Protein AF-A0A535T500-F1 (afdb_monomer_lite)

Sequence (503 aa):
MKFAGVEVARIGMGTNRLTDKRENVAFIKAAVAAGVQVIDTAHLYTGGQSEETIGAALSPMPDNVIVATKGGFNGASAAVIRSEIDESLRRLHGKSIALYYLHRVDAEVPLETSLATIKEYMDRGVIRNVGISQVTAEQIERARKVVPIAAVQQQYSLSERKHDAEVDYCTREGIPFVPEPGRVEDRAERGRHVGARPRPMTGLLLPSREVLLWAGSDFASLVQTATEAERLGFDSVWVGDSLLARPRGEPVALLAAIAGATRRVQLGTAVLLPLLRNPVSLAHQLATVDRIANGRVIVGIGPGAELPGTHAELKAVGVPSDRRVGGMLAAIERCRRLWRNEEPGIELQPRPFSPGGPPIWVGGTGPRMLRLTGERFEGWLPLSPTPSDYASGLQAVRAAAEKAGRDPGSIATGVYLTIAVADGASDAAAELNAYMLAYYGVPAEVMAKGMALHAGTLESAAEWFAAYRAAGAREIVVRLARPNLSDYNDTARRLLEASRAGV

pLDDT: mean 92.55, std 10.92, range [31.09, 98.69]

Structure (mmCIF, N/CA/C/O backbone):
data_AF-A0A535T500-F1
#
_entry.id   AF-A0A535T500-F1
#
loop_
_atom_site.group_PDB
_atom_site.id
_atom_site.type_symbol
_atom_site.label_atom_id
_atom_site.label_alt_id
_atom_site.label_comp_id
_atom_site.label_asym_id
_atom_site.label_entity_id
_atom_site.label_seq_id
_atom_site.pdbx_PDB_ins_code
_atom_site.Cartn_x
_atom_site.Cartn_y
_atom_site.Cartn_z
_atom_site.occupancy
_atom_site.B_iso_or_equiv
_atom_site.auth_seq_id
_atom_site.auth_comp_id
_atom_site.auth_asym_id
_atom_site.auth_atom_id
_atom_site.pdbx_PDB_model_num
ATOM 1 N N . MET A 1 1 ? -27.298 -31.592 10.242 1.00 81.12 1 MET A N 1
ATOM 2 C CA . MET A 1 1 ? -27.602 -30.639 11.341 1.00 81.12 1 MET A CA 1
ATOM 3 C C . MET A 1 1 ? -29.054 -30.218 11.220 1.00 81.12 1 MET A C 1
ATOM 5 O O . MET A 1 1 ? -29.542 -30.203 10.099 1.00 81.12 1 MET A O 1
ATOM 9 N N . LYS A 1 2 ? -29.741 -29.877 12.314 1.00 83.31 2 LYS A N 1
ATOM 10 C CA . LYS A 1 2 ? -31.112 -29.358 12.227 1.00 83.31 2 LYS A CA 1
ATOM 11 C C . LYS A 1 2 ? -31.076 -27.863 11.892 1.00 83.31 2 LYS A C 1
ATOM 13 O O . LYS A 1 2 ? -30.450 -27.096 12.616 1.00 83.31 2 LYS A O 1
ATOM 18 N N . PHE A 1 3 ? -31.716 -27.460 10.802 1.00 87.81 3 PHE A N 1
ATOM 19 C CA . PHE A 1 3 ? -31.810 -26.077 10.334 1.00 87.81 3 PHE A CA 1
ATOM 20 C C . PHE A 1 3 ? -33.262 -25.798 9.958 1.00 87.81 3 PHE A C 1
ATOM 22 O O . PHE A 1 3 ? -33.834 -26.542 9.165 1.00 87.81 3 PHE A O 1
ATOM 29 N N . ALA A 1 4 ? -33.886 -24.789 10.577 1.00 83.94 4 ALA A N 1
ATOM 30 C CA . ALA A 1 4 ? -35.304 -24.469 10.360 1.00 83.94 4 ALA A CA 1
ATOM 31 C C . ALA A 1 4 ? -36.247 -25.695 10.485 1.00 83.94 4 ALA A C 1
ATOM 33 O O . ALA A 1 4 ? -37.215 -25.850 9.742 1.00 83.94 4 ALA A O 1
ATOM 34 N N . GLY A 1 5 ? -35.933 -26.606 11.415 1.00 76.75 5 GLY A N 1
ATOM 35 C CA . GLY A 1 5 ? -36.726 -27.809 11.681 1.00 76.75 5 GLY A CA 1
ATOM 36 C C . GLY A 1 5 ? -36.355 -29.055 10.867 1.00 76.75 5 GLY A C 1
ATOM 37 O O . GLY A 1 5 ? -36.775 -30.140 11.260 1.00 76.75 5 GLY A O 1
ATOM 38 N N . VAL A 1 6 ? -35.534 -28.933 9.818 1.00 82.44 6 VAL A N 1
ATOM 39 C CA . VAL A 1 6 ? -35.183 -30.029 8.892 1.00 82.44 6 VAL A CA 1
ATOM 40 C C . VAL A 1 6 ? -33.726 -30.449 9.073 1.00 82.44 6 VAL A C 1
ATOM 42 O O . VAL A 1 6 ? -32.862 -29.618 9.358 1.00 82.44 6 VAL A O 1
ATOM 45 N N . GLU A 1 7 ? -33.428 -31.737 8.910 1.00 86.69 7 GLU A N 1
ATOM 46 C CA . GLU A 1 7 ? -32.043 -32.202 8.841 1.00 86.69 7 GLU A CA 1
ATOM 47 C C . GLU A 1 7 ? -31.424 -31.901 7.476 1.00 86.69 7 GLU A C 1
ATOM 49 O O . GLU A 1 7 ? -31.877 -32.388 6.442 1.00 86.69 7 GLU A O 1
ATOM 54 N N . VAL A 1 8 ? -30.357 -31.105 7.490 1.00 88.38 8 VAL A N 1
ATOM 55 C CA . VAL A 1 8 ? -29.635 -30.683 6.288 1.00 88.38 8 VAL A CA 1
ATOM 56 C C . VAL A 1 8 ? -28.126 -30.875 6.421 1.00 88.38 8 VAL A C 1
ATOM 58 O O . VAL A 1 8 ? -27.567 -30.919 7.530 1.00 88.38 8 VAL A O 1
ATOM 61 N N . ALA A 1 9 ? -27.450 -30.943 5.276 1.00 86.75 9 ALA A N 1
ATOM 62 C CA . ALA A 1 9 ? -26.007 -30.785 5.173 1.00 86.75 9 ALA A CA 1
ATOM 63 C C . ALA A 1 9 ? -25.546 -29.413 5.707 1.00 86.75 9 ALA A C 1
ATOM 65 O O . ALA A 1 9 ? -26.275 -28.425 5.680 1.00 86.75 9 ALA A O 1
ATOM 66 N N . ARG A 1 10 ? -24.299 -29.343 6.188 1.00 85.31 10 ARG A N 1
ATOM 67 C CA . ARG A 1 10 ? -23.698 -28.111 6.743 1.00 85.31 10 ARG A CA 1
ATOM 68 C C . ARG A 1 10 ? -23.307 -27.069 5.685 1.00 85.31 10 ARG A C 1
ATOM 70 O O . ARG A 1 10 ? -22.825 -26.002 6.045 1.00 85.31 10 ARG A O 1
ATOM 77 N N . ILE A 1 11 ? -23.472 -27.388 4.404 1.00 86.62 11 ILE A N 1
ATOM 78 C CA . ILE A 1 11 ? -23.126 -26.522 3.277 1.00 86.62 11 ILE A CA 1
ATOM 79 C C . ILE A 1 11 ? -24.405 -26.253 2.485 1.00 86.62 11 ILE A C 1
ATOM 81 O O . ILE A 1 11 ? -25.096 -27.188 2.082 1.00 86.62 11 ILE A O 1
ATOM 85 N N . GLY A 1 12 ? -24.700 -24.971 2.281 1.00 90.88 12 GLY A N 1
ATOM 86 C CA . GLY A 1 12 ? -25.778 -24.491 1.420 1.00 90.88 12 GLY A CA 1
ATOM 87 C C . GLY A 1 12 ? -25.239 -23.720 0.218 1.00 90.88 12 GLY A C 1
ATOM 88 O O . GLY A 1 12 ? -24.032 -23.521 0.074 1.00 90.88 12 GLY A O 1
ATOM 89 N N . MET A 1 13 ? -26.149 -23.268 -0.638 1.00 93.62 13 MET A N 1
ATOM 90 C CA . MET A 1 13 ? -25.841 -22.533 -1.861 1.00 93.62 13 MET A CA 1
ATOM 91 C C . MET A 1 13 ? -26.444 -21.128 -1.813 1.00 93.62 13 MET A C 1
ATOM 93 O O . MET A 1 13 ? -27.661 -20.979 -1.756 1.00 93.62 13 MET A O 1
ATOM 97 N N . GLY A 1 14 ? -25.597 -20.100 -1.878 1.00 92.94 14 GLY A N 1
ATOM 98 C CA . GLY A 1 14 ? -26.029 -18.712 -2.061 1.00 92.94 14 GLY A CA 1
ATOM 99 C C . GLY A 1 14 ? -26.301 -18.388 -3.532 1.00 92.94 14 GLY A C 1
ATOM 100 O O . GLY A 1 14 ? -25.612 -18.884 -4.421 1.00 92.94 14 GLY A O 1
ATOM 101 N N . THR A 1 15 ? -27.296 -17.540 -3.796 1.00 94.75 15 THR A N 1
ATOM 102 C CA . THR A 1 15 ? -27.812 -17.285 -5.159 1.00 94.75 15 THR A CA 1
ATOM 103 C C . THR A 1 15 ? -27.881 -15.796 -5.525 1.00 94.75 15 THR A C 1
ATOM 105 O O . THR A 1 15 ? -28.651 -15.381 -6.391 1.00 94.75 15 THR A O 1
ATOM 108 N N . ASN A 1 16 ? -27.039 -14.965 -4.906 1.00 89.06 16 ASN A N 1
ATOM 109 C CA . ASN A 1 16 ? -27.021 -13.505 -5.083 1.00 89.06 16 ASN A CA 1
ATOM 110 C C . ASN A 1 16 ? -26.679 -13.005 -6.499 1.00 89.06 16 ASN A C 1
ATOM 112 O O . ASN A 1 16 ? -26.895 -11.830 -6.791 1.00 89.06 16 ASN A O 1
ATOM 116 N N . ARG A 1 17 ? -26.147 -13.871 -7.370 1.00 90.06 17 ARG A N 1
ATOM 117 C CA . ARG A 1 17 ? -25.850 -13.584 -8.787 1.00 90.06 17 ARG A CA 1
ATOM 118 C C . ARG A 1 17 ? -26.682 -14.417 -9.770 1.00 90.06 17 ARG A C 1
ATOM 120 O O . ARG A 1 17 ? -26.423 -14.373 -10.968 1.00 90.06 17 ARG A O 1
ATOM 127 N N . LEU A 1 18 ? -27.641 -15.197 -9.276 1.00 92.56 18 LEU A N 1
ATOM 128 C CA . LEU A 1 18 ? -28.476 -16.059 -10.106 1.00 92.56 18 LEU A CA 1
ATOM 129 C C . LEU A 1 18 ? -29.451 -15.205 -10.930 1.00 92.56 18 LEU A C 1
ATOM 131 O O . LEU A 1 18 ? -30.162 -14.380 -10.370 1.00 92.56 18 LEU A O 1
ATOM 135 N N . THR A 1 19 ? -29.478 -15.388 -12.246 1.00 93.69 19 THR A N 1
ATOM 136 C CA . THR A 1 19 ? -30.385 -14.688 -13.182 1.00 93.69 19 THR A CA 1
ATOM 137 C C . THR A 1 19 ? -31.365 -15.668 -13.832 1.00 93.69 19 THR A C 1
ATOM 139 O O . THR A 1 19 ? -31.135 -16.874 -13.785 1.00 93.69 19 THR A O 1
ATOM 142 N N . ASP A 1 20 ? -32.368 -15.167 -14.548 1.00 89.56 20 ASP A N 1
ATOM 143 C CA . ASP A 1 20 ? -33.460 -15.920 -15.204 1.00 89.56 20 ASP A CA 1
ATOM 144 C C . ASP A 1 20 ? -33.067 -16.797 -16.419 1.00 89.56 20 ASP A C 1
ATOM 146 O O . ASP A 1 20 ? -33.913 -17.338 -17.139 1.00 89.56 20 ASP A O 1
ATOM 150 N N . LYS A 1 21 ? -31.767 -16.978 -16.670 1.00 91.38 21 LYS A N 1
ATOM 151 C CA . LYS A 1 21 ? -31.269 -17.755 -17.812 1.00 91.38 21 LYS A CA 1
ATOM 152 C C . LYS A 1 21 ? -31.627 -19.235 -17.663 1.00 91.38 21 LYS A C 1
ATOM 154 O O . LYS A 1 21 ? -31.495 -19.820 -16.591 1.00 91.38 21 LYS A O 1
ATOM 159 N N . ARG A 1 22 ? -31.954 -19.897 -18.781 1.00 92.81 22 ARG A N 1
ATOM 160 C CA . ARG A 1 22 ? -32.258 -21.346 -18.818 1.00 92.81 22 ARG A CA 1
ATOM 161 C C . ARG A 1 22 ? -31.156 -22.216 -18.199 1.00 92.81 22 ARG A C 1
ATOM 163 O O . ARG A 1 22 ? -31.455 -23.205 -17.537 1.00 92.81 22 ARG A O 1
ATOM 170 N N . GLU A 1 23 ? -29.897 -21.835 -18.391 1.00 94.25 23 GLU A N 1
ATOM 171 C CA . GLU A 1 23 ? -28.735 -22.518 -17.806 1.00 94.25 23 GLU A CA 1
ATOM 172 C C . GLU A 1 23 ? -28.750 -22.475 -16.273 1.00 94.25 23 GLU A C 1
ATOM 174 O O . GLU A 1 23 ? -28.422 -23.468 -15.630 1.00 94.25 23 GLU A O 1
ATOM 179 N N . ASN A 1 24 ? -29.214 -21.373 -15.679 1.00 96.56 24 ASN A N 1
ATOM 180 C CA . ASN A 1 24 ? -29.320 -21.235 -14.229 1.00 96.56 24 ASN A CA 1
ATOM 181 C C . ASN A 1 24 ? -30.452 -22.099 -13.662 1.00 96.56 24 ASN A C 1
ATOM 183 O O . ASN A 1 24 ? -30.286 -22.712 -12.611 1.00 96.56 24 ASN A O 1
ATOM 187 N N . VAL A 1 25 ? -31.570 -22.231 -14.383 1.00 96.75 25 VAL A N 1
ATOM 188 C CA . VAL A 1 25 ? -32.637 -23.182 -14.022 1.00 96.75 25 VAL A CA 1
ATOM 189 C C . VAL A 1 25 ? -32.093 -24.616 -14.009 1.00 96.75 25 VAL A C 1
ATOM 191 O O . VAL A 1 25 ? -32.325 -25.364 -13.058 1.00 96.75 25 VAL A O 1
ATOM 194 N N . ALA A 1 26 ? -31.342 -25.005 -15.046 1.00 95.38 26 ALA A N 1
ATOM 195 C CA . ALA A 1 26 ? -30.713 -26.324 -15.118 1.00 95.38 26 ALA A CA 1
ATOM 196 C C . ALA A 1 26 ? -29.678 -26.532 -13.999 1.00 95.38 26 ALA A C 1
ATOM 198 O O . ALA A 1 26 ? -29.643 -27.599 -13.387 1.00 95.38 26 ALA A O 1
ATOM 199 N N . PHE A 1 27 ? -28.892 -25.500 -13.686 1.00 97.00 27 PHE A N 1
ATOM 200 C CA . PHE A 1 27 ? -27.925 -25.508 -12.593 1.00 97.00 27 PHE A CA 1
ATOM 201 C C . PHE A 1 27 ? -28.587 -25.751 -11.232 1.00 97.00 27 PHE A C 1
ATOM 203 O O . PHE A 1 27 ? -28.132 -26.621 -10.493 1.00 97.00 27 PHE A O 1
ATOM 210 N N . ILE A 1 28 ? -29.691 -25.063 -10.915 1.00 97.69 28 ILE A N 1
ATOM 211 C CA . ILE A 1 28 ? -30.424 -25.277 -9.656 1.00 97.69 28 ILE A CA 1
ATOM 212 C C . ILE A 1 28 ? -30.935 -26.720 -9.552 1.00 97.69 28 ILE A C 1
ATOM 214 O O . ILE A 1 28 ? -30.760 -27.359 -8.513 1.00 97.69 28 ILE A O 1
ATOM 218 N N . LYS A 1 29 ? -31.501 -27.271 -10.635 1.00 96.38 29 LYS A N 1
ATOM 219 C CA . LYS A 1 29 ? -31.939 -28.678 -10.670 1.00 96.38 29 LYS A CA 1
ATOM 220 C C . LYS A 1 29 ? -30.777 -29.640 -10.427 1.00 96.38 29 LYS A C 1
ATOM 222 O O . LYS A 1 29 ? -30.911 -30.572 -9.638 1.00 96.38 29 LYS A O 1
ATOM 227 N N . ALA A 1 30 ? -29.637 -29.401 -11.074 1.00 96.75 30 ALA A N 1
ATOM 228 C CA . ALA A 1 30 ? -28.440 -30.219 -10.912 1.00 96.75 30 ALA A CA 1
ATOM 229 C C . ALA A 1 30 ? -27.867 -30.135 -9.488 1.00 96.75 30 ALA A C 1
ATOM 231 O O . ALA A 1 30 ? -27.486 -31.158 -8.929 1.00 96.75 30 ALA A O 1
ATOM 232 N N . ALA A 1 31 ? -27.853 -28.946 -8.879 1.00 95.62 31 ALA A N 1
ATOM 233 C CA . ALA A 1 31 ? -27.378 -28.746 -7.513 1.00 95.62 31 ALA A CA 1
ATOM 234 C C . ALA A 1 31 ? -28.221 -29.533 -6.498 1.00 95.62 31 ALA A C 1
ATOM 236 O O . ALA A 1 31 ? -27.673 -30.248 -5.660 1.00 95.62 31 ALA A O 1
ATOM 237 N N . VAL A 1 32 ? -29.551 -29.460 -6.605 1.00 94.94 32 VAL A N 1
ATOM 238 C CA . VAL A 1 32 ? -30.457 -30.238 -5.745 1.00 94.94 32 VAL A CA 1
ATOM 239 C C . VAL A 1 32 ? -30.293 -31.740 -5.990 1.00 94.94 32 VAL A C 1
ATOM 241 O O . VAL A 1 32 ? -30.187 -32.501 -5.030 1.00 94.94 32 VAL A O 1
ATOM 244 N N . ALA A 1 33 ? -30.189 -32.176 -7.250 1.00 94.25 33 ALA A N 1
ATOM 245 C CA . ALA A 1 33 ? -29.931 -33.580 -7.585 1.00 94.25 33 ALA A CA 1
ATOM 246 C C . ALA A 1 33 ? -28.585 -34.090 -7.032 1.00 94.25 33 ALA A C 1
ATOM 248 O O . ALA A 1 33 ? -28.470 -35.260 -6.677 1.00 94.25 33 ALA A O 1
ATOM 249 N N . ALA A 1 34 ? -27.587 -33.211 -6.909 1.00 94.38 34 ALA A N 1
ATOM 250 C CA . ALA A 1 34 ? -26.294 -33.497 -6.291 1.00 94.38 34 ALA A CA 1
ATOM 251 C C . ALA A 1 34 ? -26.318 -33.458 -4.748 1.00 94.38 34 ALA A C 1
ATOM 253 O O . ALA A 1 34 ? -25.286 -33.686 -4.117 1.00 94.38 34 ALA A O 1
ATOM 254 N N . GLY A 1 35 ? -27.472 -33.182 -4.130 1.00 92.38 35 GLY A N 1
ATOM 255 C CA . GLY A 1 35 ? -27.657 -33.214 -2.679 1.00 92.38 35 GLY A CA 1
ATOM 256 C C . GLY A 1 35 ? -27.594 -31.856 -1.977 1.00 92.38 35 GLY A C 1
ATOM 257 O O . GLY A 1 35 ? -27.496 -31.821 -0.752 1.00 92.38 35 GLY A O 1
ATOM 258 N N . VAL A 1 36 ? -27.661 -30.730 -2.698 1.00 94.56 36 VAL A N 1
ATOM 259 C CA . VAL A 1 36 ? -27.819 -29.410 -2.062 1.00 94.56 36 VAL A CA 1
ATOM 260 C C . VAL A 1 36 ? -29.222 -29.292 -1.466 1.00 94.56 36 VAL A C 1
ATOM 262 O O . VAL A 1 36 ? -30.217 -29.316 -2.185 1.00 94.56 36 VAL A O 1
ATOM 265 N N . GLN A 1 37 ? -29.292 -29.127 -0.144 1.00 94.38 37 GLN A N 1
ATOM 266 C CA . GLN A 1 37 ? -30.554 -29.067 0.606 1.00 94.38 37 GLN A CA 1
ATOM 267 C C . GLN A 1 37 ? -30.926 -27.661 1.087 1.00 94.38 37 GLN A C 1
ATOM 269 O O . GLN A 1 37 ? -32.060 -27.448 1.498 1.00 94.38 37 GLN A O 1
ATOM 274 N N . VAL A 1 38 ? -29.997 -26.701 1.076 1.00 95.38 38 VAL A N 1
ATOM 275 C CA . VAL A 1 38 ? -30.258 -25.321 1.517 1.00 95.38 38 VAL A CA 1
ATOM 276 C C . VAL A 1 38 ? -29.880 -24.361 0.401 1.00 95.38 38 VAL A C 1
ATOM 278 O O . VAL A 1 38 ? -28.727 -24.337 -0.030 1.00 95.38 38 VAL A O 1
ATOM 281 N N . ILE A 1 39 ? -30.848 -23.565 -0.043 1.00 96.06 39 ILE A N 1
ATOM 282 C CA . ILE A 1 39 ? -30.677 -22.518 -1.048 1.00 96.06 39 ILE A CA 1
ATOM 283 C C . ILE A 1 39 ? -31.001 -21.182 -0.390 1.00 96.06 39 ILE A C 1
ATOM 285 O O . ILE A 1 39 ? -32.113 -20.965 0.083 1.00 96.06 39 ILE A O 1
ATOM 289 N N . ASP A 1 40 ? -30.018 -20.297 -0.357 1.00 96.00 40 ASP A N 1
ATOM 290 C CA . ASP A 1 40 ? -30.113 -18.967 0.226 1.00 96.00 40 ASP A CA 1
ATOM 291 C C . ASP A 1 40 ? -30.274 -17.923 -0.890 1.00 96.00 40 ASP A C 1
ATOM 293 O O . ASP A 1 40 ? -29.462 -17.838 -1.821 1.00 96.00 40 ASP A O 1
ATOM 297 N N . THR A 1 41 ? -31.360 -17.156 -0.821 1.00 97.06 41 THR A N 1
ATOM 298 C CA . THR A 1 41 ? -31.726 -16.107 -1.779 1.00 97.06 41 THR A CA 1
ATOM 299 C C . THR A 1 41 ? -32.285 -14.874 -1.056 1.00 97.06 41 THR A C 1
ATOM 301 O O . THR A 1 41 ? -32.289 -14.804 0.175 1.00 97.06 41 THR A O 1
ATOM 304 N N . ALA A 1 42 ? -32.717 -13.869 -1.810 1.00 97.25 42 ALA A N 1
ATOM 305 C CA . ALA A 1 42 ? -33.403 -12.695 -1.294 1.00 97.25 42 ALA A CA 1
ATOM 306 C C . ALA A 1 42 ? -34.354 -12.131 -2.345 1.00 97.25 42 ALA A C 1
ATOM 308 O O . ALA A 1 42 ? -34.043 -12.172 -3.537 1.00 97.25 42 ALA A O 1
ATOM 309 N N . HIS A 1 43 ? -35.405 -11.463 -1.879 1.00 96.06 43 HIS A N 1
ATOM 310 C CA . HIS A 1 43 ? -36.349 -10.712 -2.699 1.00 96.06 43 HIS A CA 1
ATOM 311 C C . HIS A 1 43 ? -35.662 -9.806 -3.738 1.00 96.06 43 HIS A C 1
ATOM 313 O O . HIS A 1 43 ? -36.069 -9.729 -4.894 1.00 96.06 43 HIS A O 1
ATOM 319 N N . LEU A 1 44 ? -34.588 -9.121 -3.328 1.00 94.44 44 LEU A N 1
ATOM 320 C CA . LEU A 1 44 ? -33.891 -8.131 -4.156 1.00 94.44 44 LEU A CA 1
ATOM 321 C C . LEU A 1 44 ? -32.805 -8.715 -5.067 1.00 94.44 44 LEU A C 1
ATOM 323 O O . LEU A 1 44 ? -32.276 -7.995 -5.919 1.00 94.44 44 LEU A O 1
ATOM 327 N N . TYR A 1 45 ? -32.387 -9.967 -4.853 1.00 94.81 45 TYR A N 1
ATOM 328 C CA . TYR A 1 45 ? -31.253 -10.525 -5.588 1.00 94.81 45 TYR A CA 1
ATOM 329 C C . TYR A 1 45 ? -31.563 -10.532 -7.078 1.00 94.81 45 TYR A C 1
ATOM 331 O O . TYR A 1 45 ? -32.619 -11.007 -7.489 1.00 94.81 45 TYR A O 1
ATOM 339 N N . THR A 1 46 ? -30.651 -9.922 -7.847 1.00 92.62 46 THR A N 1
ATOM 340 C CA . THR A 1 46 ? -30.775 -9.722 -9.301 1.00 92.62 46 THR A CA 1
ATOM 341 C C . THR A 1 46 ? -32.127 -9.130 -9.729 1.00 92.62 46 THR A C 1
ATOM 343 O O . THR A 1 46 ? -32.632 -9.433 -10.805 1.00 92.62 46 THR A O 1
ATOM 346 N N . GLY A 1 47 ? -32.717 -8.267 -8.891 1.00 91.62 47 GLY A N 1
ATOM 347 C CA . GLY A 1 47 ? -34.022 -7.653 -9.156 1.00 91.62 47 GLY A CA 1
ATOM 348 C C . GLY A 1 47 ? -35.201 -8.629 -9.059 1.00 91.62 47 GLY A C 1
ATOM 349 O O . GLY A 1 47 ? -36.216 -8.402 -9.705 1.00 91.62 47 GLY A O 1
ATOM 350 N N . GLY A 1 48 ? -35.059 -9.721 -8.302 1.00 94.75 48 GLY A N 1
ATOM 351 C CA . GLY A 1 48 ? -36.072 -10.768 -8.132 1.00 94.75 48 GLY A CA 1
ATOM 352 C C . GLY A 1 48 ? -35.843 -12.010 -8.997 1.00 94.75 48 GLY A C 1
ATOM 353 O O . GLY A 1 48 ? -36.392 -13.071 -8.699 1.00 94.75 48 GLY A O 1
ATOM 354 N N . GLN A 1 49 ? -34.973 -11.932 -10.010 1.00 97.19 49 GLN A N 1
ATOM 355 C CA . GLN A 1 49 ? -34.731 -13.046 -10.937 1.00 97.19 49 GLN A CA 1
ATOM 356 C C . GLN A 1 49 ? -34.196 -14.304 -10.246 1.00 97.19 49 GLN A C 1
ATOM 358 O O . GLN A 1 49 ? -34.432 -15.419 -10.713 1.00 97.19 49 GLN A O 1
ATOM 363 N N . SER A 1 50 ? -33.465 -14.153 -9.138 1.00 97.75 50 SER A N 1
ATOM 364 C CA . SER A 1 50 ? -32.971 -15.296 -8.369 1.00 97.75 50 SER A CA 1
ATOM 365 C C . SER A 1 50 ? -34.126 -16.164 -7.849 1.00 97.75 50 SER A C 1
ATOM 367 O O . SER A 1 50 ? -34.137 -17.376 -8.068 1.00 97.75 50 SER A O 1
ATOM 369 N N . GLU A 1 51 ? -35.148 -15.547 -7.250 1.00 97.94 51 GLU A N 1
ATOM 370 C CA . GLU A 1 51 ? -36.344 -16.250 -6.772 1.00 97.94 51 GLU A CA 1
ATOM 371 C C . GLU A 1 51 ? -37.154 -16.850 -7.924 1.00 97.94 51 GLU A C 1
ATOM 373 O O . GLU A 1 51 ? -37.579 -17.998 -7.828 1.00 97.94 51 GLU A O 1
ATOM 378 N N . GLU A 1 52 ? -37.310 -16.122 -9.034 1.00 97.50 52 GLU A N 1
ATOM 379 C CA . GLU A 1 52 ? -38.016 -16.612 -10.230 1.00 97.50 52 GLU A CA 1
ATOM 380 C C . GLU A 1 52 ? -37.340 -17.858 -10.811 1.00 97.50 52 GLU A C 1
ATOM 382 O O . GLU A 1 52 ? -37.995 -18.844 -11.150 1.00 97.50 52 GLU A O 1
ATOM 387 N N . THR A 1 53 ? -36.008 -17.851 -10.866 1.00 97.81 53 THR A N 1
ATOM 388 C CA . THR A 1 53 ? -35.212 -18.979 -11.361 1.00 97.81 53 THR A CA 1
ATOM 389 C C . THR A 1 53 ? -35.360 -20.198 -10.461 1.00 97.81 53 THR A C 1
ATOM 391 O O . THR A 1 53 ? -35.533 -21.315 -10.953 1.00 97.81 53 THR A O 1
ATOM 394 N N . ILE A 1 54 ? -35.315 -19.999 -9.140 1.00 97.75 54 ILE A N 1
ATOM 395 C CA . ILE A 1 54 ? -35.495 -21.071 -8.156 1.00 97.75 54 ILE A CA 1
ATOM 396 C C . ILE A 1 54 ? -36.920 -21.633 -8.240 1.00 97.75 54 ILE A C 1
ATOM 398 O O . ILE A 1 54 ? -37.088 -22.852 -8.297 1.00 97.75 54 ILE A O 1
ATOM 402 N N . GLY A 1 55 ? -37.938 -20.771 -8.317 1.00 96.81 55 GLY A N 1
ATOM 403 C CA . GLY A 1 55 ? -39.338 -21.172 -8.465 1.00 96.81 55 GLY A CA 1
ATOM 404 C C . GLY A 1 55 ? -39.606 -21.932 -9.764 1.00 96.81 55 GLY A C 1
ATOM 405 O O . GLY A 1 55 ? -40.305 -22.945 -9.762 1.00 96.81 55 GLY A O 1
ATOM 406 N N . ALA A 1 56 ? -39.009 -21.509 -10.879 1.00 96.38 56 ALA A N 1
ATOM 407 C CA . ALA A 1 56 ? -39.091 -22.223 -12.153 1.00 96.38 56 ALA A CA 1
ATOM 408 C C . ALA A 1 56 ? -38.347 -23.571 -12.128 1.00 96.38 56 ALA A C 1
ATOM 410 O O . ALA A 1 56 ? -38.759 -24.530 -12.786 1.00 96.38 56 ALA A O 1
ATOM 411 N N . ALA A 1 57 ? -37.243 -23.661 -11.383 1.00 96.75 57 ALA A N 1
ATOM 412 C CA . ALA A 1 57 ? -36.445 -24.876 -11.287 1.00 96.75 57 ALA A CA 1
ATOM 413 C C . ALA A 1 57 ? -37.081 -25.937 -10.387 1.00 96.75 57 ALA A C 1
ATOM 415 O O . ALA A 1 57 ? -36.995 -27.124 -10.709 1.00 96.75 57 ALA A O 1
ATOM 416 N N . LEU A 1 58 ? -37.684 -25.515 -9.276 1.00 95.31 58 LEU A N 1
ATOM 417 C CA . LEU A 1 58 ? -38.030 -26.398 -8.169 1.00 95.31 58 LEU A CA 1
ATOM 418 C C . LEU A 1 58 ? -39.520 -26.441 -7.847 1.00 95.31 58 LEU A C 1
ATOM 420 O O . LEU A 1 58 ? -39.850 -27.021 -6.833 1.00 95.31 58 LEU A O 1
ATOM 424 N N . SER A 1 59 ? -40.432 -25.857 -8.628 1.00 92.25 59 SER A N 1
ATOM 425 C CA . SER A 1 59 ? -41.871 -26.004 -8.350 1.00 92.25 59 SER A CA 1
ATOM 426 C C . SER A 1 59 ? -42.432 -27.329 -8.908 1.00 92.25 59 SER A C 1
ATOM 428 O O . SER A 1 59 ? -42.246 -27.595 -10.099 1.00 92.25 59 SER A O 1
ATOM 430 N N . PRO A 1 60 ? -43.141 -28.153 -8.103 1.00 90.75 60 PRO A N 1
ATOM 431 C CA . PRO A 1 60 ? -43.384 -28.003 -6.662 1.00 90.75 60 PRO A CA 1
ATOM 432 C C . PRO A 1 60 ? -42.136 -28.295 -5.811 1.00 90.75 60 PRO A C 1
ATOM 434 O O . PRO A 1 60 ? -41.386 -29.223 -6.113 1.00 90.75 60 PRO A O 1
ATOM 437 N N . MET A 1 61 ? -41.946 -27.512 -4.736 1.00 88.75 61 MET A N 1
ATOM 438 C CA . MET A 1 61 ? -40.725 -27.542 -3.913 1.00 88.75 61 MET A CA 1
ATOM 439 C C . MET A 1 61 ? -40.504 -28.921 -3.272 1.00 88.75 61 MET A C 1
ATOM 441 O O . MET A 1 61 ? -41.420 -29.404 -2.603 1.00 88.75 61 MET A O 1
ATOM 445 N N . PRO A 1 62 ? -39.316 -29.539 -3.419 1.00 89.44 62 PRO A N 1
ATOM 446 C CA . PRO A 1 62 ? -39.007 -30.798 -2.749 1.00 89.44 62 PRO A CA 1
ATOM 447 C C . PRO A 1 62 ? -39.011 -30.655 -1.221 1.00 89.44 62 PRO A C 1
ATOM 449 O O . PRO A 1 62 ? -38.464 -29.693 -0.684 1.00 89.44 62 PRO A O 1
ATOM 452 N N . ASP A 1 63 ? -39.551 -31.648 -0.510 1.00 85.94 63 ASP A N 1
ATOM 453 C CA . ASP A 1 63 ? -39.667 -31.620 0.959 1.00 85.94 63 ASP A CA 1
ATOM 454 C C . ASP A 1 63 ? -38.312 -31.592 1.687 1.00 85.94 63 ASP A C 1
ATOM 456 O O . ASP A 1 63 ? -38.211 -31.122 2.820 1.00 85.94 63 ASP A O 1
ATOM 460 N N . ASN A 1 64 ? -37.257 -32.088 1.038 1.00 85.62 64 ASN A N 1
ATOM 461 C CA . ASN A 1 64 ? -35.899 -32.141 1.576 1.00 85.62 64 ASN A CA 1
ATOM 462 C C . ASN A 1 64 ? -35.042 -30.911 1.219 1.00 85.62 64 ASN A C 1
ATOM 464 O O . ASN A 1 64 ? -33.838 -30.929 1.488 1.00 85.62 64 ASN A O 1
ATOM 468 N N . VAL A 1 65 ? -35.636 -29.874 0.613 1.00 91.44 65 VAL A N 1
ATOM 469 C CA . VAL A 1 65 ? -34.959 -28.628 0.236 1.00 91.44 65 VAL A CA 1
ATOM 470 C C . VAL A 1 65 ? -35.573 -27.444 0.981 1.00 91.44 65 VAL A C 1
ATOM 472 O O . VAL A 1 65 ? -36.771 -27.180 0.916 1.00 91.44 65 VAL A O 1
ATOM 475 N N . ILE A 1 66 ? -34.723 -26.679 1.659 1.00 94.06 66 ILE A N 1
ATOM 476 C CA . ILE A 1 66 ? -35.062 -25.390 2.253 1.00 94.06 66 ILE A CA 1
ATOM 477 C C . ILE A 1 66 ? -34.605 -24.290 1.302 1.00 94.06 66 ILE A C 1
ATOM 479 O O . ILE A 1 66 ? -33.407 -24.082 1.112 1.00 94.06 66 ILE A O 1
ATOM 483 N N . VAL A 1 67 ? -35.561 -23.531 0.770 1.00 95.56 67 VAL A N 1
ATOM 484 C CA . VAL A 1 67 ? -35.287 -22.215 0.188 1.00 95.56 67 VAL A CA 1
ATOM 485 C C . VAL A 1 67 ? -35.498 -21.166 1.273 1.00 95.56 67 VAL A C 1
ATOM 487 O O . VAL A 1 67 ? -36.616 -20.988 1.766 1.00 95.56 67 VAL A O 1
ATOM 490 N N . ALA A 1 68 ? -34.413 -20.504 1.660 1.00 96.75 68 ALA A N 1
ATOM 491 C CA . ALA A 1 68 ? -34.427 -19.393 2.591 1.00 96.75 68 ALA A CA 1
ATOM 492 C C . ALA A 1 68 ? -34.348 -18.076 1.813 1.00 96.75 68 ALA A C 1
ATOM 494 O O . ALA A 1 68 ? -33.365 -17.834 1.113 1.00 96.75 68 ALA A O 1
ATOM 495 N N . THR A 1 69 ? -35.378 -17.236 1.928 1.00 97.75 69 THR A N 1
ATOM 496 C CA . THR A 1 69 ? -35.403 -15.904 1.300 1.00 97.75 69 THR A CA 1
ATOM 497 C C . THR A 1 69 ? -35.400 -14.794 2.351 1.00 97.75 69 THR A C 1
ATOM 499 O O . THR A 1 69 ? -35.544 -15.051 3.547 1.00 97.75 69 THR A O 1
ATOM 502 N N . LYS A 1 70 ? -35.175 -13.557 1.913 1.00 97.62 70 LYS A N 1
ATOM 503 C CA . LYS A 1 70 ? -34.968 -12.368 2.747 1.00 97.62 70 LYS A CA 1
ATOM 504 C C . LYS A 1 70 ? -35.701 -11.173 2.158 1.00 97.62 70 LYS A C 1
ATOM 506 O O . LYS A 1 70 ? -35.631 -10.965 0.947 1.00 97.62 70 LYS A O 1
ATOM 511 N N . GLY A 1 71 ? -36.232 -10.317 3.021 1.00 97.00 71 GLY A N 1
ATOM 512 C CA . GLY A 1 71 ? -36.699 -8.979 2.651 1.00 97.00 71 GLY A CA 1
ATOM 513 C C . GLY A 1 71 ? -36.498 -7.964 3.774 1.00 97.00 71 GLY A C 1
ATOM 514 O O . GLY A 1 71 ? -36.030 -8.309 4.859 1.00 97.00 71 GLY A O 1
ATOM 515 N N . GLY A 1 72 ? -36.793 -6.698 3.507 1.00 95.62 72 GLY A N 1
ATOM 516 C CA . GLY A 1 72 ? -36.553 -5.579 4.412 1.00 95.62 72 GLY A CA 1
ATOM 517 C C . GLY A 1 72 ? -35.181 -4.925 4.242 1.00 95.62 72 GLY A C 1
ATOM 518 O O . GLY A 1 72 ? -34.618 -4.432 5.212 1.00 95.62 72 GLY A O 1
ATOM 519 N N . PHE A 1 73 ? -34.585 -4.974 3.044 1.00 92.38 73 PHE A N 1
ATOM 520 C CA . PHE A 1 73 ? -33.243 -4.411 2.818 1.00 92.38 73 PHE A CA 1
ATOM 521 C C . PHE A 1 73 ? -33.262 -2.903 2.539 1.00 92.38 73 PHE A C 1
ATOM 523 O O . PHE A 1 73 ? -32.434 -2.173 3.077 1.00 92.38 73 PHE A O 1
ATOM 530 N N . ASN A 1 74 ? -34.201 -2.440 1.706 1.00 88.38 74 ASN A N 1
ATOM 531 C CA . ASN A 1 74 ? -34.366 -1.027 1.329 1.00 88.38 74 ASN A CA 1
ATOM 532 C C . ASN A 1 74 ? -35.474 -0.337 2.150 1.00 88.38 74 ASN A C 1
ATOM 534 O O . ASN A 1 74 ? -36.118 0.595 1.675 1.00 88.38 74 ASN A O 1
ATOM 538 N N . GLY A 1 75 ? -35.711 -0.831 3.365 1.00 89.62 75 GLY A N 1
ATOM 539 C CA . GLY A 1 75 ? -36.775 -0.396 4.266 1.00 89.62 75 GLY A CA 1
ATOM 540 C C . GLY A 1 75 ? -37.504 -1.597 4.860 1.00 89.62 75 GLY A C 1
ATOM 541 O O . GLY A 1 75 ? -37.788 -2.555 4.148 1.00 89.62 75 GLY A O 1
ATOM 542 N N . ALA A 1 76 ? -37.807 -1.562 6.156 1.00 95.00 76 ALA A N 1
ATOM 543 C CA . ALA A 1 76 ? -38.415 -2.691 6.871 1.00 95.00 76 ALA A CA 1
ATOM 544 C C . ALA A 1 76 ? -39.755 -2.343 7.538 1.00 95.00 76 ALA A C 1
ATOM 546 O O . ALA A 1 76 ? -40.149 -2.967 8.527 1.00 95.00 76 ALA A O 1
ATOM 547 N N . SER A 1 77 ? -40.480 -1.355 7.004 1.00 96.06 77 SER A N 1
ATOM 548 C CA . SER A 1 77 ? -41.836 -1.045 7.466 1.00 96.06 77 SER A CA 1
ATOM 549 C C . SER A 1 77 ? -42.789 -2.219 7.218 1.00 96.06 77 SER A C 1
ATOM 551 O O . SER A 1 77 ? -42.583 -3.030 6.313 1.00 96.06 77 SER A O 1
ATOM 553 N N . ALA A 1 78 ? -43.876 -2.296 7.991 1.00 96.69 78 ALA A N 1
ATOM 554 C CA . ALA A 1 78 ? -44.856 -3.372 7.850 1.00 96.69 78 ALA A CA 1
ATOM 555 C C . ALA A 1 78 ? -45.410 -3.488 6.416 1.00 96.69 78 ALA A C 1
ATOM 557 O O . ALA A 1 78 ? -45.589 -4.592 5.909 1.00 96.69 78 ALA A O 1
ATOM 558 N N . ALA A 1 79 ? -45.650 -2.356 5.744 1.00 95.31 79 ALA A N 1
ATOM 559 C CA . ALA A 1 79 ? -46.146 -2.335 4.369 1.00 95.31 79 ALA A CA 1
ATOM 560 C C . ALA A 1 79 ? -45.125 -2.909 3.372 1.00 95.31 79 ALA A C 1
ATOM 562 O O . ALA A 1 79 ? -45.496 -3.719 2.523 1.00 95.31 79 ALA A O 1
ATOM 563 N N . VAL A 1 80 ? -43.846 -2.540 3.510 1.00 96.31 80 VAL A N 1
ATOM 564 C CA . VAL A 1 80 ? -42.769 -3.049 2.645 1.00 96.31 80 VAL A CA 1
ATOM 565 C C . VAL A 1 80 ? -42.580 -4.547 2.859 1.00 96.31 80 VAL A C 1
ATOM 567 O O . VAL A 1 80 ? -42.614 -5.306 1.898 1.00 96.31 80 VAL A O 1
ATOM 570 N N . ILE A 1 81 ? -42.485 -4.995 4.115 1.00 98.06 81 ILE A N 1
ATOM 571 C CA . ILE A 1 81 ? -42.308 -6.415 4.444 1.00 98.06 81 ILE A CA 1
ATOM 572 C C . ILE A 1 81 ? -43.463 -7.270 3.907 1.00 98.06 81 ILE A C 1
ATOM 574 O O . ILE A 1 81 ? -43.206 -8.320 3.323 1.00 98.06 81 ILE A O 1
ATOM 578 N N . ARG A 1 82 ? -44.722 -6.826 4.058 1.00 98.19 82 ARG A N 1
ATOM 579 C CA . ARG A 1 82 ? -45.892 -7.516 3.479 1.00 98.19 82 ARG A CA 1
ATOM 580 C C . ARG A 1 82 ? -45.751 -7.665 1.962 1.00 98.19 82 ARG A C 1
ATOM 582 O O . ARG A 1 82 ? -45.863 -8.775 1.449 1.00 98.19 82 ARG A O 1
ATOM 589 N N . SER A 1 83 ? -45.456 -6.561 1.271 1.00 97.75 83 SER A N 1
ATOM 590 C CA . SER A 1 83 ? -45.298 -6.552 -0.188 1.00 97.75 83 SER A CA 1
ATOM 591 C C . SER A 1 83 ? -44.191 -7.499 -0.649 1.00 97.75 83 SER A C 1
ATOM 593 O O . SER A 1 83 ? -44.399 -8.302 -1.556 1.00 97.75 83 SER A O 1
ATOM 595 N N . GLU A 1 84 ? -43.022 -7.446 -0.009 1.00 98.19 84 GLU A N 1
ATOM 596 C CA . GLU A 1 84 ? -41.875 -8.264 -0.402 1.00 98.19 84 GLU A CA 1
ATOM 597 C C . GLU A 1 84 ? -42.117 -9.762 -0.164 1.00 98.19 84 GLU A C 1
ATOM 599 O O . GLU A 1 84 ? -41.770 -10.565 -1.030 1.00 98.19 84 GLU A O 1
ATOM 604 N N . ILE A 1 85 ? -42.778 -10.144 0.941 1.00 98.25 85 ILE A N 1
ATOM 605 C CA . ILE A 1 85 ? -43.183 -11.539 1.205 1.00 98.25 85 ILE A CA 1
ATOM 606 C C . ILE A 1 85 ? -44.130 -12.042 0.109 1.00 98.25 85 ILE A C 1
ATOM 608 O O . ILE A 1 85 ? -43.933 -13.139 -0.425 1.00 98.25 85 ILE A O 1
ATOM 612 N N . ASP A 1 86 ? -45.147 -11.250 -0.237 1.00 97.06 86 ASP A N 1
ATOM 613 C CA . ASP A 1 86 ? -46.154 -11.629 -1.232 1.00 97.06 86 ASP A CA 1
ATOM 614 C C . ASP A 1 86 ? -45.532 -11.773 -2.636 1.00 97.06 86 ASP A C 1
ATOM 616 O O . ASP A 1 86 ? -45.893 -12.671 -3.404 1.00 97.06 86 ASP A O 1
ATOM 620 N N . GLU A 1 87 ? -44.556 -10.928 -2.977 1.00 97.94 87 GLU A N 1
ATOM 621 C CA . GLU A 1 87 ? -43.768 -11.055 -4.206 1.00 97.94 87 GLU A CA 1
ATOM 622 C C . GLU A 1 87 ? -42.860 -12.288 -4.205 1.00 97.94 87 GLU A C 1
ATOM 624 O O . GLU A 1 87 ? -42.847 -13.026 -5.193 1.00 97.94 87 GLU A O 1
ATOM 629 N N . SER A 1 88 ? -42.154 -12.557 -3.105 1.00 98.12 88 SER A N 1
ATOM 630 C CA . SER A 1 88 ? -41.297 -13.738 -2.967 1.00 98.12 88 SER A CA 1
ATOM 631 C C . SER A 1 88 ? -42.090 -15.039 -3.115 1.00 98.12 88 SER A C 1
ATOM 633 O O . SER A 1 88 ? -41.667 -15.940 -3.838 1.00 98.12 88 SER A O 1
ATOM 635 N N . LEU A 1 89 ? -43.277 -15.139 -2.503 1.00 97.06 89 LEU A N 1
ATOM 636 C CA . LEU A 1 89 ? -44.174 -16.295 -2.666 1.00 97.06 89 LEU A CA 1
ATOM 637 C C . LEU A 1 89 ? -44.562 -16.515 -4.130 1.00 97.06 89 LEU A C 1
ATOM 639 O O . LEU A 1 89 ? -44.544 -17.651 -4.616 1.00 97.06 89 LEU A O 1
ATOM 643 N N . ARG A 1 90 ? -44.882 -15.422 -4.834 1.00 97.12 90 ARG A N 1
ATOM 644 C CA . ARG A 1 90 ? -45.241 -15.453 -6.253 1.00 97.12 90 ARG A CA 1
ATOM 645 C C . ARG A 1 90 ? -44.078 -15.953 -7.103 1.00 97.12 90 ARG A C 1
ATOM 647 O O . ARG A 1 90 ? -44.276 -16.880 -7.878 1.00 97.12 90 ARG A O 1
ATOM 654 N N . ARG A 1 91 ? -42.880 -15.382 -6.941 1.00 97.50 91 ARG A N 1
ATOM 655 C CA . ARG A 1 91 ? -41.687 -15.730 -7.737 1.00 97.50 91 ARG A CA 1
ATOM 656 C C . ARG A 1 91 ? -41.197 -17.152 -7.471 1.00 97.50 91 ARG A C 1
ATOM 658 O O . ARG A 1 91 ? -40.828 -17.858 -8.401 1.00 97.50 91 ARG A O 1
ATOM 665 N N . LEU A 1 92 ? -41.259 -17.602 -6.218 1.00 96.69 92 LEU A N 1
ATOM 666 C CA . LEU A 1 92 ? -40.876 -18.963 -5.832 1.00 96.69 92 LEU A CA 1
ATOM 667 C C . LEU A 1 92 ? -41.925 -20.023 -6.211 1.00 96.69 92 LEU A C 1
ATOM 669 O O . LEU A 1 92 ? -41.686 -21.210 -5.990 1.00 96.69 92 LEU A O 1
ATOM 673 N N . HIS A 1 93 ? -43.084 -19.620 -6.750 1.00 93.81 93 HIS A N 1
ATOM 674 C CA . HIS A 1 93 ? -44.228 -20.495 -7.038 1.00 93.81 93 HIS A CA 1
ATOM 675 C C . HIS A 1 93 ? -44.623 -21.373 -5.832 1.00 93.81 93 HIS A C 1
ATOM 677 O O . HIS A 1 93 ? -44.993 -22.543 -5.984 1.00 93.81 93 HIS A O 1
ATOM 683 N N . GLY A 1 94 ? -44.488 -20.827 -4.621 1.00 83.25 94 GLY A N 1
ATOM 684 C CA . GLY A 1 94 ? -44.637 -21.552 -3.364 1.00 83.25 94 GLY A CA 1
ATOM 685 C C . GLY A 1 94 ? -45.926 -21.193 -2.630 1.00 83.25 94 GLY A C 1
ATOM 686 O O . GLY A 1 94 ? -46.389 -20.059 -2.672 1.00 83.25 94 GLY A O 1
ATOM 687 N N . LYS A 1 95 ? -46.491 -22.159 -1.897 1.00 86.38 95 LYS A N 1
ATOM 688 C CA . LYS A 1 95 ? -47.607 -21.905 -0.962 1.00 86.38 95 LYS A CA 1
ATOM 689 C C . LYS A 1 95 ? -47.135 -21.409 0.410 1.00 86.38 95 LYS A C 1
ATOM 691 O O . LYS A 1 95 ? -47.922 -20.840 1.156 1.00 86.38 95 LYS A O 1
ATOM 696 N N . SER A 1 96 ? -45.871 -21.659 0.748 1.00 92.81 96 SER A N 1
ATOM 697 C CA . SER A 1 96 ? -45.241 -21.250 2.004 1.00 92.81 96 SER A CA 1
ATOM 698 C C . SER A 1 96 ? -43.734 -21.077 1.814 1.00 92.81 96 SER A C 1
ATOM 700 O O . SER A 1 96 ? -43.143 -21.800 1.011 1.00 92.81 96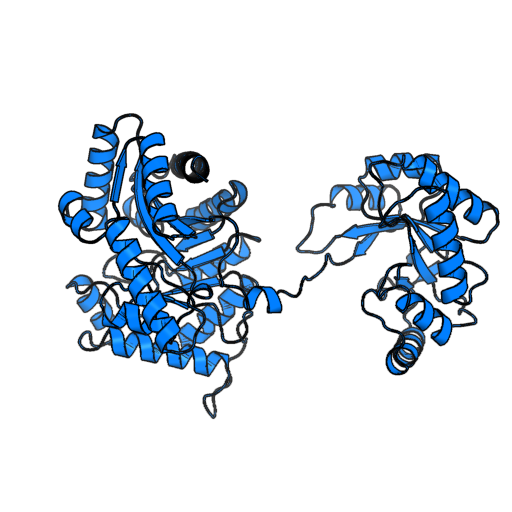 SER A O 1
ATOM 702 N N . ILE A 1 97 ? -43.108 -20.212 2.606 1.00 95.75 97 ILE A N 1
ATOM 703 C CA . ILE A 1 97 ? -41.656 -20.018 2.677 1.00 95.75 97 ILE A CA 1
ATOM 704 C C . ILE A 1 97 ? -41.105 -20.805 3.872 1.00 95.75 97 ILE A C 1
ATOM 706 O O . ILE A 1 97 ? -41.579 -20.661 4.999 1.00 95.75 97 ILE A O 1
ATOM 710 N N . ALA A 1 98 ? -40.096 -21.649 3.638 1.00 94.94 98 ALA A N 1
ATOM 711 C CA . ALA A 1 98 ? -39.523 -22.503 4.680 1.00 94.94 98 ALA A CA 1
ATOM 712 C C . ALA A 1 98 ? -38.771 -21.699 5.755 1.00 94.94 98 ALA A C 1
ATOM 714 O O . ALA A 1 98 ? -38.910 -21.983 6.946 1.00 94.94 98 ALA A O 1
ATOM 715 N N . LEU A 1 99 ? -38.009 -20.688 5.336 1.00 97.31 99 LEU A N 1
ATOM 716 C CA . LEU A 1 99 ? -37.305 -19.755 6.208 1.00 97.31 99 LEU A CA 1
ATOM 717 C C . LEU A 1 99 ? -37.325 -18.363 5.575 1.00 97.31 99 LEU A C 1
ATOM 719 O O . LEU A 1 99 ? -36.883 -18.196 4.439 1.00 97.31 99 LEU A O 1
ATOM 723 N N . TYR A 1 100 ? -37.843 -17.379 6.304 1.00 98.38 100 TYR A N 1
ATOM 724 C CA . TYR A 1 100 ? -37.806 -15.982 5.889 1.00 98.38 100 TYR A CA 1
ATOM 725 C C . TYR A 1 100 ? -36.942 -15.180 6.850 1.00 98.38 100 TYR A C 1
ATOM 727 O O . TYR A 1 100 ? -37.166 -15.184 8.060 1.00 98.38 100 TYR A O 1
ATOM 735 N N . TYR A 1 101 ? -35.959 -14.483 6.308 1.00 98.50 101 TYR A N 1
ATOM 736 C CA . TYR A 1 101 ? -35.083 -13.609 7.065 1.00 98.50 101 TYR A CA 1
ATOM 737 C C . TYR A 1 101 ? -35.561 -12.158 6.989 1.00 98.50 101 TYR A C 1
ATOM 739 O O . TYR A 1 101 ? -35.822 -11.640 5.899 1.00 98.50 101 TYR A O 1
ATOM 747 N N . LEU A 1 102 ? -35.546 -11.455 8.122 1.00 98.38 102 LEU A N 1
ATOM 748 C CA . LEU A 1 102 ? -35.388 -10.003 8.079 1.00 98.38 102 LEU A CA 1
ATOM 749 C C . LEU A 1 102 ? -33.957 -9.696 7.609 1.00 98.38 102 LEU A C 1
ATOM 751 O O . LEU A 1 102 ? -32.992 -10.072 8.277 1.00 98.38 102 LEU A O 1
ATOM 755 N N . HIS A 1 103 ? -33.819 -9.062 6.445 1.00 96.31 103 HIS A N 1
ATOM 756 C CA . HIS A 1 103 ? -32.536 -8.894 5.752 1.00 96.31 103 HIS A CA 1
ATOM 757 C C . HIS A 1 103 ? -31.589 -7.938 6.492 1.00 96.31 103 HIS A C 1
ATOM 759 O O . HIS A 1 103 ? -30.379 -8.148 6.499 1.00 96.31 103 HIS A O 1
ATOM 765 N N . ARG A 1 104 ? -32.127 -6.883 7.106 1.00 93.44 104 ARG A N 1
ATOM 766 C CA . ARG A 1 104 ? -31.383 -5.923 7.923 1.00 93.44 104 ARG A CA 1
ATOM 767 C C . ARG A 1 104 ? -32.343 -5.236 8.893 1.00 93.44 104 ARG A C 1
ATOM 769 O O . ARG A 1 104 ? -33.526 -5.093 8.595 1.00 93.44 104 ARG A O 1
ATOM 776 N N . VAL A 1 105 ? -31.827 -4.788 10.035 1.00 94.06 105 VAL A N 1
ATOM 777 C CA . VAL A 1 105 ? -32.554 -3.875 10.927 1.00 94.06 105 VAL A CA 1
ATOM 778 C C . VAL A 1 105 ? -32.562 -2.470 10.328 1.00 94.06 105 VAL A C 1
ATOM 780 O O . VAL A 1 105 ? -31.505 -1.883 10.097 1.00 94.06 105 VAL A O 1
ATOM 783 N N . ASP A 1 106 ? -33.751 -1.946 10.071 1.00 91.19 106 ASP A N 1
ATOM 784 C CA . ASP A 1 106 ? -33.950 -0.571 9.620 1.00 91.19 106 ASP A CA 1
ATOM 785 C C . ASP A 1 106 ? -33.679 0.409 10.777 1.00 91.19 106 ASP A C 1
ATOM 787 O O . ASP A 1 106 ? -34.009 0.129 11.929 1.00 91.19 106 ASP A O 1
ATOM 791 N N . ALA A 1 107 ? -33.039 1.541 10.483 1.00 90.56 107 ALA A N 1
ATOM 792 C CA . ALA A 1 107 ? -32.736 2.560 11.486 1.00 90.56 107 ALA A CA 1
ATOM 793 C C . ALA A 1 107 ? -33.987 3.351 11.903 1.00 90.56 107 ALA A C 1
ATOM 795 O O . ALA A 1 107 ? -34.083 3.777 13.052 1.00 90.56 107 ALA A O 1
ATOM 796 N N . GLU A 1 108 ? -34.951 3.503 10.990 1.00 91.94 108 GLU A N 1
ATOM 797 C CA . GLU A 1 108 ? -36.155 4.320 11.187 1.00 91.94 108 GLU A CA 1
ATOM 798 C C . GLU A 1 108 ? -37.367 3.490 11.637 1.00 91.94 108 GLU A C 1
ATOM 800 O O . GLU A 1 108 ? -38.386 4.035 12.063 1.00 91.94 108 GLU A O 1
ATOM 805 N N . VAL A 1 109 ? -37.278 2.158 11.555 1.00 94.81 109 VAL A N 1
ATOM 806 C CA . VAL A 1 109 ? -38.353 1.241 11.951 1.00 94.81 109 VAL A CA 1
ATOM 807 C C . VAL A 1 109 ? -37.859 0.331 13.075 1.00 94.81 109 VAL A C 1
ATOM 809 O O . VAL A 1 109 ? -36.905 -0.419 12.872 1.00 94.81 109 VAL A O 1
ATOM 812 N N . PRO A 1 110 ? -38.517 0.324 14.251 1.00 97.00 110 PRO A N 1
ATOM 813 C CA . PRO A 1 110 ? -38.153 -0.586 15.328 1.00 97.00 110 PRO A CA 1
ATOM 814 C C . PRO A 1 110 ? -38.157 -2.049 14.870 1.00 97.00 110 PRO A C 1
ATOM 816 O O . PRO A 1 110 ? -39.117 -2.508 14.248 1.00 97.00 110 PRO A O 1
ATOM 819 N N . LEU A 1 111 ? -37.108 -2.789 15.240 1.00 97.69 111 LEU A N 1
ATOM 820 C CA . LEU A 1 111 ? -36.935 -4.217 14.947 1.00 97.69 111 LEU A CA 1
ATOM 821 C C . LEU A 1 111 ? -38.198 -5.038 15.252 1.00 97.69 111 LEU A C 1
ATOM 823 O O . LEU A 1 111 ? -38.602 -5.899 14.470 1.00 97.69 111 LEU A O 1
ATOM 827 N N . GLU A 1 112 ? -38.835 -4.754 16.385 1.00 98.19 112 GLU A N 1
ATOM 828 C CA . GLU A 1 112 ? -40.034 -5.436 16.856 1.00 98.19 112 GLU A CA 1
ATOM 829 C C . GLU A 1 112 ? -41.218 -5.256 15.900 1.00 98.19 112 GLU A C 1
ATOM 831 O O . GLU A 1 112 ? -41.977 -6.200 15.701 1.00 98.19 112 GLU A O 1
ATOM 836 N N . THR A 1 113 ? -41.352 -4.092 15.258 1.00 97.38 113 THR A N 1
ATOM 837 C CA . THR A 1 113 ? -42.418 -3.810 14.284 1.00 97.38 113 THR A CA 1
ATOM 838 C C . THR A 1 113 ? -42.258 -4.672 13.032 1.00 97.38 113 THR A C 1
ATOM 840 O O . THR A 1 113 ? -43.220 -5.294 12.564 1.00 97.38 113 THR A O 1
ATOM 843 N N . SER A 1 114 ? -41.037 -4.755 12.497 1.00 98.00 114 SER A N 1
ATOM 844 C CA . SER A 1 114 ? -40.734 -5.585 11.328 1.00 98.00 114 SER A CA 1
ATOM 845 C C . SER A 1 114 ? -40.941 -7.069 11.641 1.00 98.00 114 SER A C 1
ATOM 847 O O . SER A 1 114 ? -41.602 -7.780 10.884 1.00 98.00 114 SER A O 1
ATOM 849 N N . LEU A 1 115 ? -40.445 -7.539 12.791 1.00 98.62 115 LEU A N 1
ATOM 850 C CA . LEU A 1 115 ? -40.585 -8.935 13.210 1.00 98.62 115 LEU A CA 1
ATOM 851 C C . LEU A 1 115 ? -42.022 -9.318 13.565 1.00 98.62 115 LEU A C 1
ATOM 853 O O . LEU A 1 115 ? -42.429 -10.431 13.241 1.00 98.62 115 LEU A O 1
ATOM 857 N N . ALA A 1 116 ? -42.803 -8.422 14.173 1.00 98.31 116 ALA A N 1
ATOM 858 C CA . ALA A 1 116 ? -44.226 -8.651 14.419 1.00 98.31 116 ALA A CA 1
ATOM 859 C C . ALA A 1 116 ? -44.979 -8.855 13.097 1.00 98.31 116 ALA A C 1
ATOM 861 O O . ALA A 1 116 ? -45.774 -9.783 12.980 1.00 98.31 116 ALA A O 1
ATOM 862 N N . THR A 1 117 ? -44.645 -8.067 12.070 1.00 98.38 117 THR A N 1
ATOM 863 C CA . THR A 1 117 ? -45.218 -8.234 10.727 1.00 98.38 117 THR A CA 1
ATOM 864 C C . THR A 1 117 ? -44.867 -9.602 10.133 1.00 98.38 117 THR A C 1
ATOM 866 O O . THR A 1 117 ? -45.747 -10.300 9.636 1.00 98.38 117 THR A O 1
ATOM 869 N N . ILE A 1 118 ? -43.600 -10.029 10.210 1.00 98.50 118 ILE A N 1
ATOM 870 C CA . ILE A 1 118 ? -43.179 -11.360 9.730 1.00 98.50 118 ILE A CA 1
ATOM 871 C C . ILE A 1 118 ? -43.878 -12.471 10.534 1.00 98.50 118 ILE A C 1
ATOM 873 O O . ILE A 1 118 ? -44.322 -13.470 9.964 1.00 98.50 118 ILE A O 1
ATOM 877 N N . LYS A 1 119 ? -44.031 -12.285 11.850 1.00 98.44 119 LYS A N 1
ATOM 878 C CA . LYS A 1 119 ? -44.718 -13.222 12.742 1.00 98.44 119 LYS A CA 1
ATOM 879 C C . LYS A 1 119 ? -46.181 -13.433 12.353 1.00 98.44 119 LYS A C 1
ATOM 881 O O . LYS A 1 119 ? -46.630 -14.570 12.407 1.00 98.44 119 LYS A O 1
ATOM 886 N N . GLU A 1 120 ? -46.903 -12.414 11.890 1.00 98.31 120 GLU A N 1
ATOM 887 C CA . GLU A 1 120 ? -48.279 -12.597 11.399 1.00 98.31 120 GLU A CA 1
ATOM 888 C C . GLU A 1 120 ? -48.364 -13.614 10.247 1.00 98.31 120 GLU A C 1
ATOM 890 O O . GLU A 1 120 ? -49.283 -14.432 10.190 1.00 98.31 120 GLU A O 1
ATOM 895 N N . TYR A 1 121 ? -47.398 -13.600 9.322 1.00 98.31 121 TYR A N 1
ATOM 896 C CA . TYR A 1 121 ? -47.324 -14.593 8.244 1.00 98.31 121 TYR A CA 1
ATOM 897 C C . TYR A 1 121 ? -46.894 -15.967 8.756 1.00 98.31 121 TYR A C 1
ATOM 899 O O . TYR A 1 121 ? -47.320 -16.983 8.199 1.00 98.31 121 TYR A O 1
ATOM 907 N N . MET A 1 122 ? -46.079 -16.009 9.813 1.00 97.69 122 MET A N 1
ATOM 908 C CA . MET A 1 122 ? -45.725 -17.258 10.479 1.00 97.69 122 MET A CA 1
ATOM 909 C C . MET A 1 122 ? -46.935 -17.900 11.162 1.00 97.69 122 MET A C 1
ATOM 911 O O . MET A 1 122 ? -47.198 -19.082 10.962 1.00 97.69 122 MET A O 1
ATOM 915 N N . ASP A 1 123 ? -47.731 -17.110 11.882 1.00 97.75 123 ASP A N 1
ATOM 916 C CA . ASP A 1 123 ? -48.940 -17.569 12.573 1.00 97.75 123 ASP A CA 1
ATOM 917 C C . ASP A 1 123 ? -50.009 -18.072 11.585 1.00 97.75 123 ASP A C 1
ATOM 919 O O . ASP A 1 123 ? -50.768 -18.990 11.889 1.00 97.75 123 ASP A O 1
ATOM 923 N N . ARG A 1 124 ? -50.028 -17.526 10.362 1.00 96.88 124 ARG A N 1
ATOM 924 C CA . ARG A 1 124 ? -50.870 -17.994 9.244 1.00 96.88 124 ARG A CA 1
ATOM 925 C C . ARG A 1 124 ? -50.317 -19.233 8.524 1.00 96.88 124 ARG A C 1
ATOM 927 O O . ARG A 1 124 ? -50.955 -19.717 7.591 1.00 96.88 124 ARG A O 1
ATOM 934 N N . GLY A 1 125 ? -49.130 -19.719 8.892 1.00 95.88 125 GLY A N 1
ATOM 935 C CA . GLY A 1 125 ? -48.453 -20.849 8.246 1.00 95.88 125 GLY A CA 1
ATOM 936 C C . GLY A 1 125 ? -47.842 -20.537 6.873 1.00 95.88 125 GLY A C 1
ATOM 937 O O . GLY A 1 125 ? -47.379 -21.446 6.183 1.00 95.88 125 GLY A O 1
ATOM 938 N N . VAL A 1 126 ? -47.824 -19.263 6.467 1.00 97.06 126 VAL A N 1
ATOM 939 C CA . VAL A 1 126 ? -47.235 -18.817 5.195 1.00 97.06 126 VAL A CA 1
ATOM 940 C C . VAL A 1 126 ? -45.710 -18.807 5.285 1.00 97.06 126 VAL A C 1
ATOM 942 O O . VAL A 1 126 ? -45.035 -19.176 4.329 1.00 97.06 126 VAL A O 1
ATOM 945 N N . ILE A 1 127 ? -45.154 -18.443 6.439 1.00 97.94 127 ILE A N 1
ATOM 946 C CA . ILE A 1 127 ? -43.727 -18.571 6.752 1.00 97.94 127 ILE A CA 1
ATOM 947 C C . ILE A 1 127 ? -43.580 -19.656 7.818 1.00 97.94 127 ILE A C 1
ATOM 949 O O . ILE A 1 127 ? -44.264 -19.622 8.830 1.00 97.94 127 ILE A O 1
ATOM 953 N N . ARG A 1 128 ? -42.705 -20.641 7.620 1.00 96.06 128 ARG A N 1
ATOM 954 C CA . ARG A 1 128 ? -42.543 -21.725 8.607 1.00 96.06 128 ARG A CA 1
ATOM 955 C C . ARG A 1 128 ? -41.558 -21.370 9.714 1.00 96.06 128 ARG A C 1
ATOM 957 O O . ARG A 1 128 ? -41.750 -21.771 10.854 1.00 96.06 128 ARG A O 1
ATOM 964 N N . ASN A 1 129 ? -40.506 -20.630 9.374 1.00 97.81 129 ASN A N 1
ATOM 965 C CA . ASN A 1 129 ? -39.453 -20.239 10.301 1.00 97.81 129 ASN A CA 1
ATOM 966 C C . ASN A 1 129 ? -38.985 -18.814 10.008 1.00 97.81 129 ASN A C 1
ATOM 968 O O . ASN A 1 129 ? -38.968 -18.390 8.849 1.00 97.81 129 ASN A O 1
ATOM 972 N N . VAL A 1 130 ? -38.541 -18.110 11.048 1.00 98.38 130 VAL A N 1
ATOM 973 C CA . VAL A 1 130 ? -38.022 -16.743 10.943 1.00 98.38 130 VAL A CA 1
ATOM 974 C C . VAL A 1 130 ? -36.533 -16.719 11.253 1.00 98.38 130 VAL A C 1
ATOM 976 O O . VAL A 1 130 ? -36.076 -17.321 12.224 1.00 98.38 130 VAL A O 1
ATOM 979 N N . GLY A 1 131 ? -35.772 -16.019 10.422 1.00 98.06 131 GLY A N 1
ATOM 980 C CA . GLY A 1 131 ? -34.374 -15.696 10.666 1.00 98.06 131 GLY A CA 1
ATOM 981 C C . GLY A 1 131 ? -34.146 -14.188 10.701 1.00 98.06 131 GLY A C 1
ATOM 982 O O . GLY A 1 131 ? -35.007 -13.394 10.321 1.00 98.06 131 GLY A O 1
ATOM 983 N N . ILE A 1 132 ? -32.959 -13.786 11.136 1.00 98.19 132 ILE A N 1
ATOM 984 C CA . ILE A 1 132 ? -32.509 -12.388 11.109 1.00 98.19 132 ILE A CA 1
ATOM 985 C C . ILE A 1 132 ? -31.086 -12.303 10.563 1.00 98.19 132 ILE A C 1
ATOM 987 O O . ILE A 1 132 ? -30.290 -13.225 10.749 1.00 98.19 132 ILE A O 1
ATOM 991 N N . SER A 1 133 ? -30.779 -11.214 9.866 1.00 96.69 133 SER A N 1
ATOM 992 C CA . SER A 1 133 ? -29.468 -10.968 9.268 1.00 96.69 133 SER A CA 1
ATOM 993 C C . SER A 1 133 ? -28.930 -9.591 9.659 1.00 96.69 133 SER A C 1
ATOM 995 O O . SER A 1 133 ? -29.706 -8.661 9.881 1.00 96.69 133 SER A O 1
ATOM 997 N N . GLN A 1 134 ? -27.602 -9.465 9.762 1.00 93.06 134 GLN A N 1
ATOM 998 C CA . GLN A 1 134 ? -26.900 -8.207 10.074 1.00 93.06 134 GLN A CA 1
ATOM 999 C C . GLN A 1 134 ? -27.315 -7.573 11.412 1.00 93.06 134 GLN A C 1
ATOM 1001 O O . GLN A 1 134 ? -27.608 -6.381 11.490 1.00 93.06 134 GLN A O 1
ATOM 1006 N N . VAL A 1 135 ? -27.338 -8.387 12.469 1.00 95.62 135 VAL A N 1
ATOM 1007 C CA . VAL A 1 135 ? -27.779 -8.003 13.823 1.00 95.62 135 VAL A CA 1
ATOM 1008 C C . VAL A 1 135 ? -26.650 -8.027 14.859 1.00 95.62 135 VAL A C 1
ATOM 1010 O O . VAL A 1 135 ? -25.619 -8.655 14.655 1.00 95.62 135 VAL A O 1
ATOM 1013 N N . THR A 1 136 ? -26.831 -7.376 15.999 1.00 95.44 136 THR A N 1
ATOM 1014 C CA . THR A 1 136 ? -25.980 -7.572 17.186 1.00 95.44 136 THR A CA 1
ATOM 1015 C C . THR A 1 136 ? -26.552 -8.654 18.104 1.00 95.44 136 THR A C 1
ATOM 1017 O O . THR A 1 136 ? -27.739 -8.973 18.019 1.00 95.44 136 THR A O 1
ATOM 1020 N N . ALA A 1 137 ? -25.753 -9.183 19.035 1.00 94.44 137 ALA A N 1
ATOM 1021 C CA . ALA A 1 137 ? -26.243 -10.111 20.066 1.00 94.44 137 ALA A CA 1
ATOM 1022 C C . ALA A 1 137 ? -27.458 -9.564 20.851 1.00 94.44 137 ALA A C 1
ATOM 1024 O O . ALA A 1 137 ? -28.439 -10.277 21.063 1.00 94.44 137 ALA A O 1
ATOM 1025 N N . GLU A 1 138 ? -27.446 -8.274 21.193 1.00 96.06 138 GLU A N 1
ATOM 1026 C CA . GLU A 1 138 ? -28.570 -7.596 21.854 1.00 96.06 138 GLU A CA 1
ATOM 1027 C C . GLU A 1 138 ? -29.831 -7.573 20.973 1.00 96.06 138 GLU A C 1
ATOM 1029 O O . GLU A 1 138 ? -30.948 -7.815 21.436 1.00 96.06 138 GLU A O 1
ATOM 1034 N N . GLN A 1 139 ? -29.671 -7.325 19.671 1.00 97.56 139 GLN A N 1
ATOM 1035 C CA . GLN A 1 139 ? -30.784 -7.375 18.727 1.00 97.56 139 GLN A CA 1
ATOM 1036 C C . GLN A 1 139 ? -31.329 -8.801 18.565 1.00 97.56 139 GLN A C 1
ATOM 1038 O O . GLN A 1 139 ? -32.542 -8.959 18.436 1.00 97.56 139 GLN A O 1
ATOM 1043 N N . ILE A 1 140 ? -30.483 -9.839 18.635 1.00 97.81 140 ILE A N 1
ATOM 1044 C CA . ILE A 1 140 ? -30.936 -11.241 18.652 1.00 97.81 140 ILE A CA 1
ATOM 1045 C C . ILE A 1 140 ? -31.815 -11.498 19.887 1.00 97.81 140 ILE A C 1
ATOM 1047 O O . ILE A 1 140 ? -32.896 -12.073 19.761 1.00 97.81 140 ILE A O 1
ATOM 1051 N N . GLU A 1 141 ? -31.404 -11.038 21.072 1.00 97.00 141 GLU A N 1
ATOM 1052 C CA . GLU A 1 141 ? -32.198 -11.172 22.303 1.00 97.00 141 GLU A CA 1
ATOM 1053 C C . GLU A 1 141 ? -33.558 -10.482 22.203 1.00 97.00 141 GLU A C 1
ATOM 1055 O O . GLU A 1 141 ? -34.583 -11.062 22.569 1.00 97.00 141 GLU A O 1
ATOM 1060 N N . ARG A 1 142 ? -33.581 -9.250 21.684 1.00 97.94 142 ARG A N 1
ATOM 1061 C CA . ARG A 1 142 ? -34.823 -8.501 21.454 1.00 97.94 142 ARG A CA 1
ATOM 1062 C C . ARG A 1 142 ? -35.733 -9.214 20.460 1.00 97.94 142 ARG A C 1
ATOM 1064 O O . ARG A 1 142 ? -36.914 -9.398 20.742 1.00 97.94 142 ARG A O 1
ATOM 1071 N N . ALA A 1 143 ? -35.179 -9.686 19.345 1.00 98.06 143 ALA A N 1
ATOM 1072 C CA . ALA A 1 143 ? -35.921 -10.401 18.313 1.00 98.06 143 ALA A CA 1
ATOM 1073 C C . ALA A 1 143 ? -36.620 -11.657 18.857 1.00 98.06 143 ALA A C 1
ATOM 1075 O O . ALA A 1 143 ? -37.801 -11.880 18.586 1.00 98.06 143 ALA A O 1
ATOM 1076 N N . ARG A 1 144 ? -35.919 -12.435 19.692 1.00 97.81 144 ARG A N 1
ATOM 1077 C CA . ARG A 1 144 ? -36.441 -13.668 20.308 1.00 97.81 144 ARG A CA 1
ATOM 1078 C C . ARG A 1 144 ? -37.632 -13.441 21.239 1.00 97.81 144 ARG A C 1
ATOM 1080 O O . ARG A 1 144 ? -38.404 -14.372 21.451 1.00 97.81 144 ARG A O 1
ATOM 1087 N N . LYS A 1 145 ? -37.804 -12.230 21.779 1.00 98.00 145 LYS A N 1
ATOM 1088 C CA . LYS A 1 145 ? -38.987 -11.865 22.580 1.00 98.00 145 LYS A CA 1
ATOM 1089 C C . LYS A 1 145 ? -40.238 -11.671 21.719 1.00 98.00 145 LYS A C 1
ATOM 1091 O O . LYS A 1 145 ? -41.342 -11.750 22.246 1.00 98.00 145 LYS A O 1
ATOM 1096 N N . VAL A 1 146 ? -40.073 -11.426 20.417 1.00 98.44 146 VAL A N 1
ATOM 1097 C CA . VAL A 1 146 ? -41.175 -11.210 19.467 1.00 98.44 146 VAL A CA 1
ATOM 1098 C C . VAL A 1 146 ? -41.529 -12.499 18.733 1.00 98.44 146 VAL A C 1
ATOM 1100 O O . VAL A 1 146 ? -42.702 -12.855 18.639 1.00 98.44 146 VAL A O 1
ATOM 1103 N N . VAL A 1 147 ? -40.525 -13.205 18.204 1.00 97.94 147 VAL A N 1
ATOM 1104 C CA . VAL A 1 147 ? -40.715 -14.402 17.376 1.00 97.94 147 VAL A CA 1
ATOM 1105 C C . VAL A 1 147 ? -39.550 -15.386 17.556 1.00 97.94 147 VAL A C 1
ATOM 1107 O O . VAL A 1 147 ? -38.409 -14.947 17.719 1.00 97.94 147 VAL A O 1
ATOM 1110 N N . PRO A 1 148 ? -39.781 -16.715 17.532 1.00 97.00 148 PRO A N 1
ATOM 1111 C CA . PRO A 1 148 ? -38.695 -17.690 17.564 1.00 97.00 148 PRO A CA 1
ATOM 1112 C C . PRO A 1 148 ? -37.721 -17.497 16.395 1.00 97.00 148 PRO A C 1
ATOM 1114 O O . PRO A 1 148 ? -38.124 -17.501 15.232 1.00 97.00 148 PRO A O 1
ATOM 1117 N N . ILE A 1 149 ? -36.431 -17.360 16.712 1.00 97.56 149 ILE A N 1
ATOM 1118 C CA . ILE A 1 149 ? -35.368 -17.172 15.720 1.00 97.56 149 ILE A CA 1
ATOM 1119 C C . ILE A 1 149 ? -34.726 -18.519 15.400 1.00 97.56 149 ILE A C 1
ATOM 1121 O O . ILE A 1 149 ? -34.053 -19.117 16.236 1.00 97.56 149 ILE A O 1
ATOM 1125 N N . ALA A 1 150 ? -34.943 -18.987 14.175 1.00 96.62 150 ALA A N 1
ATOM 1126 C CA . ALA A 1 150 ? -34.469 -20.277 13.686 1.00 96.62 150 ALA A CA 1
ATOM 1127 C C . ALA A 1 150 ? -33.053 -20.227 13.096 1.00 96.62 150 ALA A C 1
ATOM 1129 O O . ALA A 1 150 ? -32.425 -21.276 12.949 1.00 96.62 150 ALA A O 1
ATOM 1130 N N . ALA A 1 151 ? -32.568 -19.039 12.726 1.00 96.81 151 ALA A N 1
ATOM 1131 C CA . ALA A 1 151 ? -31.219 -18.834 12.217 1.00 96.81 151 ALA A CA 1
ATOM 1132 C C . ALA A 1 151 ? -30.796 -17.362 12.297 1.00 96.81 151 ALA A C 1
ATOM 1134 O O . ALA A 1 151 ? -31.615 -16.457 12.113 1.00 96.81 151 ALA A O 1
ATOM 1135 N N . VAL A 1 152 ? -29.499 -17.136 12.486 1.00 97.50 152 VAL A N 1
ATOM 1136 C CA . VAL A 1 152 ? -28.863 -15.816 12.402 1.00 97.50 152 VAL A CA 1
ATOM 1137 C C . VAL A 1 152 ? -27.843 -15.843 11.276 1.00 97.50 152 VAL A C 1
ATOM 1139 O O . VAL A 1 152 ? -26.998 -16.735 11.237 1.00 97.50 152 VAL A O 1
ATOM 1142 N N . GLN A 1 153 ? -27.921 -14.885 10.356 1.00 95.81 153 GLN A N 1
ATOM 1143 C CA . GLN A 1 153 ? -26.974 -14.751 9.251 1.00 95.81 153 GLN A CA 1
ATOM 1144 C C . GLN A 1 153 ? -26.098 -13.509 9.429 1.00 95.81 153 GLN A C 1
ATOM 1146 O O . GLN A 1 153 ? -26.591 -12.436 9.768 1.00 95.81 153 GLN A O 1
ATOM 1151 N N . GLN A 1 154 ? -24.792 -13.652 9.209 1.00 92.56 154 GLN A N 1
ATOM 1152 C CA . GLN A 1 154 ? -23.833 -12.552 9.335 1.00 92.56 154 GLN A CA 1
ATOM 1153 C C . GLN A 1 154 ? -22.721 -12.653 8.310 1.00 92.56 154 GLN A C 1
ATOM 1155 O O . GLN A 1 154 ? -22.342 -13.752 7.901 1.00 92.56 154 GLN A O 1
ATOM 1160 N N . GLN A 1 155 ? -22.124 -11.507 7.990 1.00 88.81 155 GLN A N 1
ATOM 1161 C CA . GLN A 1 155 ? -20.864 -11.470 7.260 1.00 88.81 155 GLN A CA 1
ATOM 1162 C C . GLN A 1 155 ? -19.754 -12.048 8.130 1.00 88.81 155 GLN A C 1
ATOM 1164 O O . GLN A 1 155 ? -19.321 -11.419 9.091 1.00 88.81 155 GLN A O 1
ATOM 1169 N N . TYR A 1 156 ? -19.308 -13.261 7.812 1.00 86.12 156 TYR A N 1
ATOM 1170 C CA . TYR A 1 156 ? -18.339 -13.965 8.644 1.00 86.12 156 TYR A CA 1
ATOM 1171 C C . TYR A 1 156 ? -17.477 -14.918 7.819 1.00 86.12 156 TYR A C 1
ATOM 1173 O O . TYR A 1 156 ? -17.964 -15.673 6.979 1.00 86.12 156 TYR A O 1
ATOM 1181 N N . SER A 1 157 ? -16.167 -14.876 8.042 1.00 82.25 157 SER A N 1
ATOM 1182 C CA . SER A 1 157 ? -15.191 -15.750 7.389 1.00 82.25 157 SER A CA 1
ATOM 1183 C C . SER A 1 157 ? -13.906 -15.824 8.214 1.00 82.25 157 SER A C 1
ATOM 1185 O O . SER A 1 157 ? -13.734 -15.093 9.185 1.00 82.25 157 SER A O 1
ATOM 1187 N N . LEU A 1 158 ? -12.936 -16.642 7.797 1.00 73.94 158 LEU A N 1
ATOM 1188 C CA . LEU A 1 158 ? -11.610 -16.649 8.434 1.00 73.94 158 LEU A CA 1
ATOM 1189 C C . LEU A 1 158 ? -10.938 -15.260 8.431 1.00 73.94 158 LEU A C 1
ATOM 1191 O O . LEU A 1 158 ? -10.168 -14.951 9.336 1.00 73.94 158 LEU A O 1
ATOM 1195 N N . SER A 1 159 ? -11.235 -14.420 7.434 1.00 71.69 159 SER A N 1
ATOM 1196 C CA . SER A 1 159 ? -10.702 -13.056 7.318 1.00 71.69 159 SER A CA 1
ATOM 1197 C C . SER A 1 159 ? -11.598 -11.969 7.917 1.00 71.69 159 SER A C 1
ATOM 1199 O O . SER A 1 159 ? -11.107 -10.870 8.164 1.00 71.69 159 SER A O 1
ATOM 1201 N N . GLU A 1 160 ? -12.881 -12.259 8.136 1.00 72.50 160 GLU A N 1
ATOM 1202 C CA . GLU A 1 160 ? -13.883 -11.317 8.642 1.00 72.50 160 GLU A CA 1
ATOM 1203 C C . GLU A 1 160 ? -14.499 -11.887 9.920 1.00 72.50 160 GLU A C 1
ATOM 1205 O O . GLU A 1 160 ? -15.362 -12.761 9.873 1.00 72.50 160 GLU A O 1
ATOM 1210 N N . ARG A 1 161 ? -13.978 -11.424 11.057 1.00 84.25 161 ARG A N 1
ATOM 1211 C CA . ARG A 1 161 ? -14.223 -11.973 12.399 1.00 84.25 161 ARG A CA 1
ATOM 1212 C C . ARG A 1 161 ? -14.957 -10.982 13.308 1.00 84.25 161 ARG A C 1
ATOM 1214 O O . ARG A 1 161 ? -15.038 -11.203 14.511 1.00 84.25 161 ARG A O 1
ATOM 1221 N N . LYS A 1 162 ? -15.497 -9.885 12.755 1.00 86.06 162 LYS A N 1
ATOM 1222 C CA . LYS A 1 162 ? -16.200 -8.842 13.526 1.00 86.06 162 LYS A CA 1
ATOM 1223 C C . LYS A 1 162 ? -17.353 -9.390 14.379 1.00 86.06 162 LYS A C 1
ATOM 1225 O O . LYS A 1 162 ? -17.649 -8.820 15.421 1.00 86.06 162 LYS A O 1
ATOM 1230 N N . HIS A 1 163 ? -17.964 -10.490 13.945 1.00 91.00 163 HIS A N 1
ATOM 1231 C CA . HIS A 1 163 ? -19.146 -11.085 14.566 1.00 91.00 163 HIS A CA 1
ATOM 1232 C C . HIS A 1 163 ? -18.851 -12.287 15.480 1.00 91.00 163 HIS A C 1
ATOM 1234 O O . HIS A 1 163 ? -19.726 -13.123 15.692 1.00 91.00 163 HIS A O 1
ATOM 1240 N N . ASP A 1 164 ? -17.631 -12.397 16.027 1.00 90.12 164 ASP A N 1
ATOM 1241 C CA . ASP A 1 164 ? -17.273 -13.467 16.979 1.00 90.12 164 ASP A CA 1
ATOM 1242 C C . ASP A 1 164 ? -18.238 -13.512 18.181 1.00 90.12 164 ASP A C 1
ATOM 1244 O O . ASP A 1 164 ? -18.685 -14.587 18.572 1.00 90.12 164 ASP A O 1
ATOM 1248 N N . ALA A 1 165 ? -18.659 -12.352 18.698 1.00 91.06 165 ALA A N 1
ATOM 1249 C CA . ALA A 1 165 ? -19.624 -12.279 19.795 1.00 91.06 165 ALA A CA 1
ATOM 1250 C C . ALA A 1 165 ? -20.995 -12.877 19.425 1.00 91.06 165 ALA A C 1
ATOM 1252 O O . ALA A 1 165 ? -21.602 -13.580 20.235 1.00 91.06 165 ALA A O 1
ATOM 1253 N N . GLU A 1 166 ? -21.489 -12.638 18.204 1.00 94.88 166 GLU A N 1
ATOM 1254 C CA . GLU A 1 166 ? -22.734 -13.244 17.724 1.00 94.88 166 GLU A CA 1
ATOM 1255 C C . GLU A 1 166 ? -22.583 -14.745 17.449 1.00 94.88 166 GLU A C 1
ATOM 1257 O O . GLU A 1 166 ? -23.530 -15.493 17.693 1.00 94.88 166 GLU A O 1
ATOM 1262 N N . VAL A 1 167 ? -21.416 -15.203 16.979 1.00 94.38 167 VAL A N 1
ATOM 1263 C CA . VAL A 1 167 ? -21.112 -16.637 16.821 1.00 94.38 167 VAL A CA 1
ATOM 1264 C C . VAL A 1 167 ? -21.158 -17.342 18.174 1.00 94.38 167 VAL A C 1
ATOM 1266 O O . VAL A 1 167 ? -21.834 -18.366 18.311 1.00 94.38 167 VAL A O 1
ATOM 1269 N N . ASP A 1 168 ? -20.495 -16.779 19.184 1.00 93.50 168 ASP A N 1
ATOM 1270 C CA . ASP A 1 168 ? -20.470 -17.322 20.542 1.00 93.50 168 ASP A CA 1
ATOM 1271 C C . ASP A 1 168 ? -21.866 -17.306 21.173 1.00 93.50 168 ASP A C 1
ATOM 1273 O O . ASP A 1 168 ? -22.289 -18.287 21.793 1.00 93.50 168 ASP A O 1
ATOM 1277 N N . TYR A 1 169 ? -22.615 -16.216 20.976 1.00 95.44 169 TYR A N 1
ATOM 1278 C CA . TYR A 1 169 ? -24.006 -16.110 21.407 1.00 95.44 169 TYR A CA 1
ATOM 1279 C C . TYR A 1 169 ? -24.873 -17.202 20.768 1.00 95.44 169 TYR A C 1
ATOM 1281 O O . TYR A 1 169 ? -25.542 -17.953 21.475 1.00 95.44 169 TYR A O 1
ATOM 1289 N N . CYS A 1 170 ? -24.837 -17.336 19.440 1.00 95.94 170 CYS A N 1
ATOM 1290 C CA . CYS A 1 170 ? -25.633 -18.327 18.717 1.00 95.94 170 CYS A CA 1
ATOM 1291 C C . CYS A 1 170 ? -25.262 -19.755 19.127 1.00 95.94 170 CYS A C 1
ATOM 1293 O O . CYS A 1 170 ? -26.145 -20.585 19.324 1.00 95.94 170 CYS A O 1
ATOM 1295 N N . THR A 1 171 ? -23.970 -20.025 19.329 1.00 94.12 171 THR A N 1
ATOM 1296 C CA . THR A 1 171 ? -23.481 -21.324 19.807 1.00 94.12 171 THR A CA 1
ATOM 1297 C C . THR A 1 171 ? -24.033 -21.651 21.192 1.00 94.12 171 THR A C 1
ATOM 1299 O O . THR A 1 171 ? -24.556 -22.746 21.394 1.00 94.12 171 THR A O 1
ATOM 1302 N N . ARG A 1 172 ? -23.968 -20.699 22.133 1.00 96.44 172 ARG A N 1
ATOM 1303 C CA . ARG A 1 172 ? -24.484 -20.869 23.499 1.00 96.44 172 ARG A CA 1
ATOM 1304 C C . ARG A 1 172 ? -25.995 -21.094 23.528 1.00 96.44 172 ARG A C 1
ATOM 1306 O O . ARG A 1 172 ? -26.469 -21.940 24.276 1.00 96.44 172 ARG A O 1
ATOM 1313 N N . GLU A 1 173 ? -26.736 -20.365 22.701 1.00 95.38 173 GLU A N 1
ATOM 1314 C CA . GLU A 1 173 ? -28.201 -20.423 22.653 1.00 95.38 173 GLU A CA 1
ATOM 1315 C C . GLU A 1 173 ? -28.742 -21.526 21.726 1.00 95.38 173 GLU A C 1
ATOM 1317 O O . GLU A 1 173 ? -29.956 -21.676 21.586 1.00 95.38 173 GLU A O 1
ATOM 1322 N N . GLY A 1 174 ? -27.863 -22.293 21.072 1.00 93.31 174 GLY A N 1
ATOM 1323 C CA . GLY A 1 174 ? -28.249 -23.353 20.139 1.00 93.31 174 GLY A CA 1
ATOM 1324 C C . GLY A 1 174 ? -28.920 -22.845 18.857 1.00 93.31 174 GLY A C 1
ATOM 1325 O O . GLY A 1 174 ? -29.688 -23.579 18.233 1.00 93.31 174 GLY A O 1
ATOM 1326 N N . ILE A 1 175 ? -28.650 -21.601 18.457 1.00 95.06 175 ILE A N 1
ATOM 1327 C CA . ILE A 1 175 ? -29.196 -20.980 17.247 1.00 95.06 175 ILE A CA 1
ATOM 1328 C C . ILE A 1 175 ? -28.237 -21.251 16.078 1.00 95.06 175 ILE A C 1
ATOM 1330 O O . ILE A 1 175 ? -27.052 -20.928 16.172 1.00 95.06 175 ILE A O 1
ATOM 1334 N N . PRO A 1 176 ? -28.706 -21.811 14.950 1.00 94.94 176 PRO A N 1
ATOM 1335 C CA . PRO A 1 176 ? -27.886 -21.946 13.754 1.00 94.94 176 PRO A CA 1
ATOM 1336 C C . PRO A 1 176 ? -27.332 -20.599 13.272 1.00 94.94 176 PRO A C 1
ATOM 1338 O O . PRO A 1 176 ? -28.084 -19.696 12.901 1.00 94.94 176 PRO A O 1
ATOM 1341 N N . PHE A 1 177 ? -26.006 -20.494 13.238 1.00 94.38 177 PHE A N 1
ATOM 1342 C CA . PHE A 1 177 ? -25.297 -19.362 12.656 1.00 94.38 177 PHE A CA 1
ATOM 1343 C C . PHE A 1 177 ? -24.949 -19.664 11.195 1.00 94.38 177 PHE A C 1
ATOM 1345 O O . PHE A 1 177 ? -24.316 -20.680 10.898 1.00 94.38 177 PHE A O 1
ATOM 1352 N N . VAL A 1 178 ? -25.357 -18.786 10.283 1.00 94.38 178 VAL A N 1
ATOM 1353 C CA . VAL A 1 178 ? -25.117 -18.908 8.843 1.00 94.38 178 VAL A CA 1
ATOM 1354 C C . VAL A 1 178 ? -24.095 -17.849 8.428 1.00 94.38 178 VAL A C 1
ATOM 1356 O O . VAL A 1 178 ? -24.447 -16.671 8.338 1.00 94.38 178 VAL A O 1
ATOM 1359 N N . PRO A 1 179 ? -22.830 -18.225 8.174 1.00 91.25 179 PRO A N 1
ATOM 1360 C CA . PRO A 1 179 ? -21.851 -17.281 7.662 1.00 91.25 179 PRO A CA 1
ATOM 1361 C C . PRO A 1 179 ? -22.161 -16.981 6.192 1.00 91.25 179 PRO A C 1
ATOM 1363 O O . PRO A 1 179 ? -22.130 -17.881 5.353 1.00 91.25 179 PRO A O 1
ATOM 1366 N N . GLU A 1 180 ? -22.432 -15.720 5.861 1.00 83.12 180 GLU A N 1
ATOM 1367 C CA . GLU A 1 180 ? -22.322 -15.255 4.482 1.00 83.12 180 GLU A CA 1
ATOM 1368 C C . GLU A 1 180 ? -20.904 -14.712 4.255 1.00 83.12 180 GLU A C 1
ATOM 1370 O O . GLU A 1 180 ? -20.398 -13.927 5.066 1.00 83.12 180 GLU A O 1
ATOM 1375 N N . PRO A 1 181 ? -20.212 -15.110 3.175 1.00 65.00 181 PRO A N 1
ATOM 1376 C CA . PRO A 1 181 ? -18.993 -14.423 2.801 1.00 65.00 181 PRO A CA 1
ATOM 1377 C C . PRO A 1 181 ? -19.384 -12.979 2.479 1.00 65.00 181 PRO A C 1
ATOM 1379 O O . PRO A 1 181 ? -20.185 -12.737 1.572 1.00 65.00 181 PRO A O 1
ATOM 1382 N N . GLY A 1 182 ? -18.832 -12.013 3.223 1.00 57.09 182 GLY A N 1
ATOM 1383 C CA . GLY A 1 182 ? -18.948 -10.602 2.856 1.00 57.09 182 GLY A CA 1
ATOM 1384 C C . GLY A 1 182 ? -18.575 -10.445 1.384 1.00 57.09 182 GLY A C 1
ATOM 1385 O O . GLY A 1 182 ? -17.761 -11.228 0.884 1.00 57.09 182 GLY A O 1
ATOM 1386 N N . ARG A 1 183 ? -19.202 -9.493 0.670 1.00 47.84 183 ARG A N 1
ATOM 1387 C CA . ARG A 1 183 ? -18.936 -9.288 -0.762 1.00 47.84 183 ARG A CA 1
ATOM 1388 C C . ARG A 1 183 ? -17.427 -9.363 -0.976 1.00 47.84 183 ARG A C 1
ATOM 1390 O O . ARG A 1 183 ? -16.690 -8.472 -0.553 1.00 47.84 183 ARG A O 1
ATOM 1397 N N . VAL A 1 184 ? -16.976 -10.404 -1.677 1.00 41.28 184 VAL A N 1
ATOM 1398 C CA . VAL A 1 184 ? -15.741 -10.320 -2.445 1.00 41.28 184 VAL A CA 1
ATOM 1399 C C . VAL A 1 184 ? -16.092 -9.330 -3.548 1.00 41.28 184 VAL A C 1
ATOM 1401 O O . VAL A 1 184 ? -16.442 -9.707 -4.661 1.00 41.28 184 VAL A O 1
ATOM 1404 N N . GLU A 1 185 ? -16.159 -8.045 -3.185 1.00 33.53 185 GLU A N 1
ATOM 1405 C CA . GLU A 1 185 ? -16.057 -6.956 -4.135 1.00 33.53 185 GLU A CA 1
ATOM 1406 C C . GLU A 1 185 ? -14.878 -7.336 -4.996 1.00 33.53 185 GLU A C 1
ATOM 1408 O O . GLU A 1 185 ? -13.798 -7.575 -4.448 1.00 33.53 185 GLU A O 1
ATOM 1413 N N . ASP A 1 186 ? -15.148 -7.482 -6.287 1.00 34.00 186 ASP A N 1
ATOM 1414 C CA . ASP A 1 186 ? -14.232 -7.938 -7.309 1.00 34.00 186 ASP A CA 1
ATOM 1415 C C . ASP A 1 186 ? -12.880 -7.243 -7.100 1.00 34.00 186 ASP A C 1
ATOM 1417 O O . ASP A 1 186 ? -12.649 -6.104 -7.509 1.00 34.00 186 ASP A O 1
ATOM 1421 N N . ARG A 1 187 ? -11.978 -7.878 -6.338 1.00 39.16 187 ARG A N 1
ATOM 1422 C CA . ARG A 1 187 ? -10.678 -7.278 -6.012 1.00 39.16 187 ARG A CA 1
ATOM 1423 C C . ARG A 1 187 ? -9.838 -7.181 -7.287 1.00 39.16 187 ARG A C 1
ATOM 1425 O O . ARG A 1 187 ? -8.923 -6.366 -7.343 1.00 39.16 187 ARG A O 1
ATOM 1432 N N . ALA A 1 188 ? -10.221 -7.926 -8.328 1.00 34.16 188 ALA A N 1
ATOM 1433 C CA . ALA A 1 188 ? -9.718 -7.789 -9.684 1.00 34.16 188 ALA A CA 1
ATOM 1434 C C . ALA A 1 188 ? -10.077 -6.436 -10.334 1.00 34.16 188 ALA A C 1
ATOM 1436 O O . ALA A 1 188 ? -9.298 -5.944 -11.146 1.00 34.16 188 ALA A O 1
ATOM 1437 N N . GLU A 1 189 ? -11.187 -5.783 -9.965 1.00 31.09 189 GLU A N 1
ATOM 1438 C CA . GLU A 1 189 ? -11.522 -4.439 -10.468 1.00 31.09 189 GLU A CA 1
ATOM 1439 C C . GLU A 1 189 ? -10.867 -3.317 -9.657 1.00 31.09 189 GLU A C 1
ATOM 1441 O O . GLU A 1 189 ? -10.459 -2.308 -10.235 1.00 31.09 189 GLU A O 1
ATOM 1446 N N . ARG A 1 190 ? -10.616 -3.521 -8.355 1.00 35.31 190 ARG A N 1
ATOM 1447 C CA . ARG A 1 190 ? -9.744 -2.612 -7.585 1.00 35.31 190 ARG A CA 1
ATOM 1448 C C . ARG A 1 190 ? -8.289 -2.628 -8.056 1.00 35.31 190 ARG A C 1
ATOM 1450 O O . ARG A 1 190 ? -7.612 -1.612 -7.924 1.00 35.31 190 ARG A O 1
ATOM 1457 N N . GLY A 1 191 ? -7.840 -3.718 -8.679 1.00 35.41 191 GLY A N 1
ATOM 1458 C CA . GLY A 1 191 ? -6.553 -3.771 -9.376 1.00 35.41 191 GLY A CA 1
ATOM 1459 C C . GLY A 1 191 ? -6.475 -2.877 -10.623 1.00 35.41 191 GLY A C 1
ATOM 1460 O O . GLY A 1 191 ? -5.376 -2.606 -11.095 1.00 35.41 191 GLY A O 1
ATOM 1461 N N . ARG A 1 192 ? -7.609 -2.386 -11.155 1.00 37.00 192 ARG A N 1
ATOM 1462 C CA . ARG A 1 192 ? -7.633 -1.529 -12.357 1.00 37.00 192 ARG A CA 1
ATOM 1463 C C . ARG A 1 192 ? -7.657 -0.031 -12.067 1.00 37.00 192 ARG A C 1
ATOM 1465 O O . ARG A 1 192 ? -7.482 0.747 -12.993 1.00 37.00 192 ARG A O 1
ATOM 1472 N N . HIS A 1 193 ? -7.861 0.389 -10.819 1.00 38.28 193 HIS A N 1
ATOM 1473 C CA . HIS A 1 193 ? -7.909 1.809 -10.463 1.00 38.28 193 HIS A CA 1
ATOM 1474 C C . HIS A 1 193 ? -6.827 2.145 -9.433 1.00 38.28 193 HIS A C 1
ATOM 1476 O O . HIS A 1 193 ? -7.079 2.382 -8.253 1.00 38.28 193 HIS A O 1
ATOM 1482 N N . VAL A 1 194 ? -5.592 2.187 -9.938 1.00 44.12 194 VAL A N 1
ATOM 1483 C CA . VAL A 1 194 ? -4.498 3.001 -9.381 1.00 44.12 194 VAL A CA 1
ATOM 1484 C C . VAL A 1 194 ? -4.530 4.415 -10.006 1.00 44.12 194 VAL A C 1
ATOM 1486 O O . VAL A 1 194 ? -3.606 5.196 -9.839 1.00 44.12 194 VAL A O 1
ATOM 1489 N N . GLY A 1 195 ? -5.616 4.769 -10.710 1.00 43.06 195 GLY A N 1
ATOM 1490 C CA . GLY A 1 195 ? -5.955 6.155 -11.039 1.00 43.06 195 GLY A CA 1
ATOM 1491 C C . GLY A 1 195 ? -6.406 6.942 -9.803 1.00 43.06 195 GLY A C 1
ATOM 1492 O O . GLY A 1 195 ? -6.692 6.356 -8.755 1.00 43.06 195 GLY A O 1
ATOM 1493 N N . ALA A 1 196 ? -6.438 8.273 -9.928 1.00 39.81 196 ALA A N 1
ATOM 1494 C CA . ALA A 1 196 ? -6.672 9.239 -8.851 1.00 39.81 196 ALA A CA 1
ATOM 1495 C C . ALA A 1 196 ? -7.743 8.800 -7.828 1.00 39.81 196 ALA A C 1
ATOM 1497 O O . ALA A 1 196 ? -8.947 8.883 -8.072 1.00 39.81 196 ALA A O 1
ATOM 1498 N N . ARG A 1 197 ? -7.300 8.358 -6.643 1.00 54.53 197 ARG A N 1
ATOM 1499 C CA . ARG A 1 197 ? -8.197 8.128 -5.504 1.00 54.53 197 ARG A CA 1
ATOM 1500 C C . ARG A 1 197 ? -8.711 9.478 -4.980 1.00 54.53 197 ARG A C 1
ATOM 1502 O O . ARG A 1 197 ? -7.924 10.423 -4.897 1.00 54.53 197 ARG A O 1
ATOM 1509 N N . PRO A 1 198 ? -10.000 9.586 -4.606 1.00 55.69 198 PRO A N 1
ATOM 1510 C CA . PRO A 1 198 ? -10.624 10.879 -4.321 1.00 55.69 198 PRO A CA 1
ATOM 1511 C C . PRO A 1 198 ? -10.117 11.541 -3.032 1.00 55.69 198 PRO A C 1
ATOM 1513 O O . PRO A 1 198 ? -10.137 12.766 -2.948 1.00 55.69 198 PRO A O 1
ATOM 1516 N N . ARG A 1 199 ? -9.623 10.768 -2.050 1.00 76.94 199 ARG A N 1
ATOM 1517 C CA . ARG A 1 199 ? -9.077 11.315 -0.797 1.00 76.94 199 ARG A CA 1
ATOM 1518 C C . ARG A 1 199 ? -7.546 11.276 -0.760 1.00 76.94 199 ARG A C 1
ATOM 1520 O O . ARG A 1 199 ? -6.968 10.284 -1.211 1.00 76.94 199 ARG A O 1
ATOM 1527 N N . PRO A 1 200 ? -6.886 12.298 -0.191 1.00 85.12 200 PRO A N 1
ATOM 1528 C CA . PRO A 1 200 ? -5.456 12.251 0.077 1.00 85.12 200 PRO A CA 1
ATOM 1529 C C . PRO A 1 200 ? -5.099 11.107 1.035 1.00 85.12 200 PRO A C 1
ATOM 1531 O O . PRO A 1 200 ? -5.838 10.803 1.973 1.00 85.12 200 PRO A O 1
ATOM 1534 N N . MET A 1 201 ? -3.962 10.471 0.773 1.00 94.19 201 MET A N 1
ATOM 1535 C CA . MET A 1 201 ? -3.428 9.345 1.528 1.00 94.19 201 MET A CA 1
ATOM 1536 C C . MET A 1 201 ? -2.156 9.736 2.277 1.00 94.19 201 MET A C 1
ATOM 1538 O O . MET A 1 201 ? -1.400 10.614 1.833 1.00 94.19 201 MET A O 1
ATOM 1542 N N . THR A 1 202 ? -1.919 9.048 3.390 1.00 97.25 202 THR A N 1
ATOM 1543 C CA . THR A 1 202 ? -0.686 9.146 4.172 1.00 97.25 202 THR A CA 1
ATOM 1544 C C . THR A 1 202 ? -0.144 7.750 4.458 1.00 97.25 202 THR A C 1
ATOM 1546 O O . THR A 1 202 ? -0.824 6.906 5.045 1.00 97.25 202 THR A O 1
ATOM 1549 N N . GLY A 1 203 ? 1.098 7.529 4.048 1.00 98.00 203 GLY A N 1
ATOM 1550 C CA . GLY A 1 203 ? 1.872 6.320 4.249 1.00 98.00 203 GLY A CA 1
ATOM 1551 C C . GLY A 1 203 ? 3.064 6.530 5.172 1.00 98.00 203 GLY A C 1
ATOM 1552 O O . GLY A 1 203 ? 3.613 7.630 5.265 1.00 98.00 203 GLY A O 1
ATOM 1553 N N . LEU A 1 204 ? 3.490 5.452 5.824 1.00 98.50 204 LEU A N 1
ATOM 1554 C CA . LEU A 1 204 ? 4.644 5.433 6.721 1.00 98.50 204 LEU A CA 1
ATOM 1555 C C . LEU A 1 204 ? 5.777 4.605 6.113 1.00 98.50 204 LEU A C 1
ATOM 1557 O O . LEU A 1 204 ? 5.599 3.422 5.831 1.00 98.50 204 LEU A O 1
ATOM 1561 N N . LEU A 1 205 ? 6.961 5.188 5.945 1.00 97.94 205 LEU A N 1
ATOM 1562 C CA . LEU A 1 205 ? 8.167 4.413 5.681 1.00 97.94 205 LEU A CA 1
ATOM 1563 C C . LEU A 1 205 ? 8.676 3.824 6.994 1.00 97.94 205 LEU A C 1
ATOM 1565 O O . LEU A 1 205 ? 9.110 4.553 7.885 1.00 97.94 205 LEU A O 1
ATOM 1569 N N . LEU A 1 206 ? 8.657 2.498 7.078 1.00 97.44 206 LEU A N 1
ATOM 1570 C CA . LEU A 1 206 ? 9.101 1.764 8.250 1.00 97.44 206 LEU A CA 1
ATOM 1571 C C . LEU A 1 206 ? 10.608 1.960 8.489 1.00 97.44 206 LEU A C 1
ATOM 1573 O O . LEU A 1 206 ? 11.370 2.042 7.513 1.00 97.44 206 LEU A O 1
ATOM 1577 N N . PRO A 1 207 ? 11.051 1.951 9.763 1.00 95.44 207 PRO A N 1
ATOM 1578 C CA . PRO A 1 207 ? 12.431 2.223 10.179 1.00 95.44 207 PRO A CA 1
ATOM 1579 C C . PRO A 1 207 ? 13.406 1.063 9.860 1.00 95.44 207 PRO A C 1
ATOM 1581 O O . PRO A 1 207 ? 14.173 0.598 10.697 1.00 95.44 207 PRO A O 1
ATOM 1584 N N . SER A 1 208 ? 13.366 0.556 8.624 1.00 92.44 208 SER A N 1
ATOM 1585 C CA . SER A 1 208 ? 14.025 -0.675 8.161 1.00 92.44 208 SER A CA 1
ATOM 1586 C C . SER A 1 208 ? 15.555 -0.647 8.199 1.00 92.44 208 SER A C 1
ATOM 1588 O O . SER A 1 208 ? 16.177 -1.709 8.244 1.00 92.44 208 SER A O 1
ATOM 1590 N N . ARG A 1 209 ? 16.173 0.540 8.185 1.00 94.06 209 ARG A N 1
ATOM 1591 C CA . ARG A 1 209 ? 17.622 0.711 8.397 1.00 94.06 209 ARG A CA 1
ATOM 1592 C C . ARG A 1 209 ? 17.919 1.159 9.820 1.00 94.06 209 ARG A C 1
ATOM 1594 O O . ARG A 1 209 ? 18.922 0.770 10.397 1.00 94.06 209 ARG A O 1
ATOM 1601 N N . GLU A 1 210 ? 17.045 1.973 10.374 1.00 93.81 210 GLU A N 1
ATOM 1602 C CA . GLU A 1 210 ? 17.126 2.546 11.705 1.00 93.81 210 GLU A CA 1
ATOM 1603 C C . GLU A 1 210 ? 17.171 1.454 12.775 1.00 93.81 210 GLU A C 1
ATOM 1605 O O . GLU A 1 210 ? 17.952 1.569 13.712 1.00 93.81 210 GLU A O 1
ATOM 1610 N N . VAL A 1 211 ? 16.454 0.339 12.586 1.00 92.81 211 VAL A N 1
ATOM 1611 C CA . VAL A 1 211 ? 16.570 -0.824 13.483 1.00 92.81 211 VAL A CA 1
ATOM 1612 C C . VAL A 1 211 ? 17.983 -1.418 13.527 1.00 92.81 211 VAL A C 1
ATOM 1614 O O . VAL A 1 211 ? 18.407 -1.895 14.578 1.00 92.81 211 VAL A O 1
ATOM 1617 N N . LEU A 1 212 ? 18.748 -1.340 12.430 1.00 92.06 212 LEU A N 1
ATOM 1618 C CA . LEU A 1 212 ? 20.161 -1.744 12.416 1.00 92.06 212 LEU A CA 1
ATOM 1619 C C . LEU A 1 212 ? 21.059 -0.714 13.104 1.00 92.06 212 LEU A C 1
ATOM 1621 O O . LEU A 1 212 ? 22.048 -1.088 13.724 1.00 92.06 212 LEU A O 1
ATOM 1625 N N . LEU A 1 213 ? 20.742 0.574 12.964 1.00 90.94 213 LEU A N 1
ATOM 1626 C CA . LEU A 1 213 ? 21.554 1.654 13.523 1.00 90.94 213 LEU A CA 1
ATOM 1627 C C . LEU A 1 213 ? 21.355 1.804 15.037 1.00 90.94 213 LEU A C 1
ATOM 1629 O O . LEU A 1 213 ? 22.317 2.091 15.744 1.00 90.94 213 LEU A O 1
ATOM 1633 N N . TRP A 1 214 ? 20.124 1.617 15.525 1.00 90.81 214 TRP A N 1
ATOM 1634 C CA . TRP A 1 214 ? 19.727 2.055 16.868 1.00 90.81 214 TRP A CA 1
ATOM 1635 C C . TRP A 1 214 ? 18.873 1.064 17.665 1.00 90.81 214 TRP A C 1
ATOM 1637 O O . TRP A 1 214 ? 18.581 1.342 18.823 1.00 90.81 214 TRP A O 1
ATOM 1647 N N . ALA A 1 215 ? 18.479 -0.088 17.107 1.00 87.19 215 ALA A N 1
ATOM 1648 C CA . ALA A 1 215 ? 17.609 -1.044 17.809 1.00 87.19 215 ALA A CA 1
ATOM 1649 C C . ALA A 1 215 ? 18.055 -2.508 17.675 1.00 87.19 215 ALA A C 1
ATOM 1651 O O . ALA A 1 215 ? 17.233 -3.414 17.557 1.00 87.19 215 ALA A O 1
ATOM 1652 N N . GLY A 1 216 ? 19.368 -2.753 17.670 1.00 86.81 216 GLY A N 1
ATOM 1653 C CA . GLY A 1 216 ? 19.919 -4.107 17.800 1.00 86.81 216 GLY A CA 1
ATOM 1654 C C . GLY A 1 216 ? 19.506 -5.088 16.699 1.00 86.81 216 GLY A C 1
ATOM 1655 O O . GLY A 1 216 ? 19.586 -6.293 16.907 1.00 86.81 216 GLY A O 1
ATOM 1656 N N . SER A 1 217 ? 19.090 -4.598 15.526 1.00 90.12 217 SER A N 1
ATOM 1657 C CA . SER A 1 217 ? 18.567 -5.418 14.423 1.00 90.12 217 SER A CA 1
ATOM 1658 C C . SER A 1 217 ? 17.261 -6.163 14.738 1.00 90.12 217 SER A C 1
ATOM 1660 O O . SER A 1 217 ? 17.000 -7.212 14.147 1.00 90.12 217 SER A O 1
ATOM 1662 N N . ASP A 1 218 ? 16.415 -5.630 15.627 1.00 90.81 218 ASP A N 1
ATOM 1663 C CA . ASP A 1 218 ? 15.083 -6.187 15.886 1.00 90.81 218 ASP A CA 1
ATOM 1664 C C . ASP A 1 218 ? 14.126 -5.934 14.706 1.00 90.81 218 ASP A C 1
ATOM 1666 O O . ASP A 1 218 ? 13.310 -5.012 14.697 1.00 90.81 218 ASP A O 1
ATOM 1670 N N . PHE A 1 219 ? 14.217 -6.775 13.678 1.00 90.88 219 PHE A N 1
ATOM 1671 C CA . PHE A 1 219 ? 13.327 -6.726 12.518 1.00 90.88 219 PHE A CA 1
ATOM 1672 C C . PHE A 1 219 ? 11.893 -7.177 12.827 1.00 90.88 219 PHE A C 1
ATOM 1674 O O . PHE A 1 219 ? 10.984 -6.833 12.069 1.00 90.88 219 PHE A O 1
ATOM 1681 N N . ALA A 1 220 ? 11.659 -7.911 13.921 1.00 91.94 220 ALA A N 1
ATOM 1682 C CA . ALA A 1 220 ? 10.309 -8.311 14.316 1.00 91.94 220 ALA A CA 1
ATOM 1683 C C . ALA A 1 220 ? 9.482 -7.090 14.748 1.00 91.94 220 ALA A C 1
ATOM 1685 O O . ALA A 1 220 ? 8.295 -7.005 14.415 1.00 91.94 220 ALA A O 1
ATOM 1686 N N . SER A 1 221 ? 10.123 -6.101 15.383 1.00 93.19 221 SER A N 1
ATOM 1687 C CA . SER A 1 221 ? 9.493 -4.817 15.717 1.00 93.19 221 SER A CA 1
ATOM 1688 C C . SER A 1 221 ? 8.896 -4.101 14.498 1.00 93.19 221 SER A C 1
ATOM 1690 O O . SER A 1 221 ? 7.840 -3.487 14.613 1.00 93.19 221 SER A O 1
ATOM 1692 N N . LEU A 1 222 ? 9.472 -4.247 13.295 1.00 95.56 222 LEU A N 1
ATOM 1693 C CA . LEU A 1 222 ? 8.940 -3.611 12.081 1.00 95.56 222 LEU A CA 1
ATOM 1694 C C . LEU A 1 222 ? 7.559 -4.146 11.691 1.00 95.56 222 LEU A C 1
ATOM 1696 O O . LEU A 1 222 ? 6.727 -3.392 11.186 1.00 95.56 222 LEU A O 1
ATOM 1700 N N . VAL A 1 223 ? 7.295 -5.434 11.936 1.00 96.94 223 VAL A N 1
ATOM 1701 C CA . VAL A 1 223 ? 5.974 -6.039 11.704 1.00 96.94 223 VAL A CA 1
ATOM 1702 C C . VAL A 1 223 ? 4.959 -5.481 12.704 1.00 96.94 223 VAL A C 1
ATOM 1704 O O . VAL A 1 223 ? 3.820 -5.186 12.334 1.00 96.94 223 VAL A O 1
ATOM 1707 N N . GLN A 1 224 ? 5.380 -5.264 13.953 1.00 95.69 224 GLN A N 1
ATOM 1708 C CA . GLN A 1 224 ? 4.551 -4.636 14.983 1.00 95.69 224 GLN A CA 1
ATOM 1709 C C . GLN A 1 224 ? 4.257 -3.171 14.638 1.00 95.69 224 GLN A C 1
ATOM 1711 O O . GLN A 1 224 ? 3.096 -2.774 14.649 1.00 95.69 224 GLN A O 1
ATOM 1716 N N . THR A 1 225 ? 5.265 -2.393 14.230 1.00 96.62 225 THR A N 1
ATOM 1717 C CA . THR A 1 225 ? 5.097 -1.009 13.758 1.00 96.62 225 THR A CA 1
ATOM 1718 C C . THR A 1 225 ? 4.161 -0.933 12.555 1.00 96.62 225 THR A C 1
ATOM 1720 O O . THR A 1 225 ? 3.317 -0.045 12.498 1.00 96.62 225 THR A O 1
ATOM 1723 N N . ALA A 1 226 ? 4.250 -1.867 11.605 1.00 98.12 226 ALA A N 1
ATOM 1724 C CA . ALA A 1 226 ? 3.339 -1.905 10.463 1.00 98.12 226 ALA A CA 1
ATOM 1725 C C . ALA A 1 226 ? 1.888 -2.218 10.869 1.00 98.12 226 ALA A C 1
ATOM 1727 O O . ALA A 1 226 ? 0.952 -1.599 10.361 1.00 98.12 226 ALA A O 1
ATOM 1728 N N . THR A 1 227 ? 1.703 -3.153 11.804 1.00 97.81 227 THR A N 1
ATOM 1729 C CA . THR A 1 227 ? 0.384 -3.496 12.364 1.00 97.81 227 THR A CA 1
ATOM 1730 C C . THR A 1 227 ? -0.211 -2.308 13.117 1.00 97.81 227 THR A C 1
ATOM 1732 O O . THR A 1 227 ? -1.387 -1.983 12.959 1.00 97.81 227 THR A O 1
ATOM 1735 N N . GLU A 1 228 ? 0.618 -1.605 13.885 1.00 97.19 228 GLU A N 1
ATOM 1736 C CA . GLU A 1 228 ? 0.219 -0.402 14.603 1.00 97.19 228 GLU A CA 1
ATOM 1737 C C . GLU A 1 228 ? -0.113 0.746 13.645 1.00 97.19 228 GLU A C 1
ATOM 1739 O O . GLU A 1 228 ? -1.138 1.401 13.808 1.00 97.19 228 GLU A O 1
ATOM 1744 N N . ALA A 1 229 ? 0.669 0.944 12.581 1.00 97.75 229 ALA A N 1
ATOM 1745 C CA . ALA A 1 229 ? 0.361 1.924 11.545 1.00 97.75 229 ALA A CA 1
ATOM 1746 C C . ALA A 1 229 ? -1.011 1.652 10.897 1.00 97.75 229 ALA A C 1
ATOM 1748 O O . ALA A 1 229 ? -1.807 2.576 10.714 1.00 97.75 229 ALA A O 1
ATOM 1749 N N . GLU A 1 230 ? -1.342 0.386 10.615 1.00 97.44 230 GLU A N 1
ATOM 1750 C CA . GLU A 1 230 ? -2.680 0.003 10.152 1.00 97.44 230 GLU A CA 1
ATOM 1751 C C . GLU A 1 230 ? -3.766 0.323 11.193 1.00 97.44 230 GLU A C 1
ATOM 1753 O O . GLU A 1 230 ? -4.820 0.859 10.833 1.00 97.44 230 GLU A O 1
ATOM 1758 N N . ARG A 1 231 ? -3.521 0.047 12.480 1.00 96.25 231 ARG A N 1
ATOM 1759 C CA . ARG A 1 231 ? -4.462 0.341 13.573 1.00 96.25 231 ARG A CA 1
ATOM 1760 C C . ARG A 1 231 ? -4.726 1.841 13.725 1.00 96.25 231 ARG A C 1
ATOM 1762 O O . ARG A 1 231 ? -5.878 2.239 13.873 1.00 96.25 231 ARG A O 1
ATOM 1769 N N . LEU A 1 232 ? -3.680 2.662 13.635 1.00 94.25 232 LEU A N 1
ATOM 1770 C CA . LEU A 1 232 ? -3.745 4.129 13.673 1.00 94.25 232 LEU A CA 1
ATOM 1771 C C . LEU A 1 232 ? -4.410 4.725 12.421 1.00 94.25 232 LEU A C 1
ATOM 1773 O O . LEU A 1 232 ? -4.860 5.871 12.425 1.00 94.25 232 LEU A O 1
ATOM 1777 N N . GLY A 1 233 ? -4.508 3.937 11.350 1.00 95.19 233 GLY A N 1
ATOM 1778 C CA . GLY A 1 233 ? -5.209 4.308 10.132 1.00 95.19 233 GLY A CA 1
ATOM 1779 C C . GLY A 1 233 ? -4.319 4.918 9.057 1.00 95.19 233 GLY A C 1
ATOM 1780 O O . GLY A 1 233 ? -4.851 5.646 8.222 1.00 95.19 233 GLY A O 1
ATOM 1781 N N . PHE A 1 234 ? -3.013 4.638 9.044 1.00 97.69 234 PHE A N 1
ATOM 1782 C CA . PHE A 1 234 ? -2.194 4.878 7.853 1.00 97.69 234 PHE A CA 1
ATOM 1783 C C . PHE A 1 234 ? -2.770 4.115 6.652 1.00 97.69 234 PHE A C 1
ATOM 1785 O O . PHE A 1 234 ? -3.315 3.013 6.782 1.00 97.69 234 PHE A O 1
ATOM 1792 N N . ASP A 1 235 ? -2.655 4.714 5.470 1.00 97.69 235 ASP A N 1
ATOM 1793 C CA . ASP A 1 235 ? -3.180 4.147 4.227 1.00 97.69 235 ASP A CA 1
ATOM 1794 C C . ASP A 1 235 ? -2.204 3.144 3.597 1.00 97.69 235 ASP A C 1
ATOM 1796 O O . ASP A 1 235 ? -2.618 2.197 2.920 1.00 97.69 235 ASP A O 1
ATOM 1800 N N . SER A 1 236 ? -0.908 3.326 3.855 1.00 98.44 236 SER A N 1
ATOM 1801 C CA . SER A 1 236 ? 0.170 2.496 3.326 1.00 98.44 236 SER A CA 1
ATOM 1802 C C . SER A 1 236 ? 1.377 2.425 4.270 1.00 98.44 236 SER A C 1
ATOM 1804 O O . SER A 1 236 ? 1.614 3.312 5.092 1.00 98.44 236 SER A O 1
ATOM 1806 N N . VAL A 1 237 ? 2.159 1.356 4.151 1.00 98.69 237 VAL A N 1
ATOM 1807 C CA . VAL A 1 237 ? 3.464 1.192 4.799 1.00 98.69 237 VAL A CA 1
ATOM 1808 C C . VAL A 1 237 ? 4.505 0.831 3.754 1.00 98.69 237 VAL A C 1
ATOM 1810 O O . VAL A 1 237 ? 4.232 0.073 2.823 1.00 98.69 237 VAL A O 1
ATOM 1813 N N . TRP A 1 238 ? 5.703 1.383 3.904 1.00 98.69 238 TRP A N 1
ATOM 1814 C CA . TRP A 1 238 ? 6.751 1.316 2.896 1.00 98.69 238 TRP A CA 1
ATOM 1815 C C . TRP A 1 238 ? 8.064 0.821 3.493 1.00 98.69 238 TRP A C 1
ATOM 1817 O O . TRP A 1 238 ? 8.382 1.113 4.644 1.00 98.69 238 TRP A O 1
ATOM 1827 N N . VAL A 1 239 ? 8.862 0.112 2.698 1.00 98.19 239 VAL A N 1
ATOM 1828 C CA . VAL A 1 239 ? 10.210 -0.343 3.075 1.00 98.19 239 VAL A CA 1
ATOM 1829 C C . VAL A 1 239 ? 11.237 0.085 2.027 1.00 98.19 239 VAL A C 1
ATOM 1831 O O . VAL A 1 239 ? 10.919 0.211 0.844 1.00 98.19 239 VAL A O 1
ATOM 1834 N N . GLY A 1 240 ? 12.478 0.336 2.445 1.00 95.50 240 GLY A N 1
ATOM 1835 C CA . GLY A 1 240 ? 13.573 0.648 1.522 1.00 95.50 240 GLY A CA 1
ATOM 1836 C C . GLY A 1 240 ? 14.340 -0.601 1.086 1.00 95.50 240 GLY A C 1
ATOM 1837 O O . GLY A 1 240 ? 14.271 -1.629 1.750 1.00 95.50 240 GLY A O 1
ATOM 1838 N N . ASP A 1 241 ? 15.147 -0.482 0.031 1.00 96.19 241 ASP A N 1
ATOM 1839 C CA . ASP A 1 241 ? 16.042 -1.547 -0.439 1.00 96.19 241 ASP A CA 1
ATOM 1840 C C . ASP A 1 241 ? 17.497 -1.068 -0.503 1.00 96.19 241 ASP A C 1
ATOM 1842 O O . ASP A 1 241 ? 17.775 0.044 -0.955 1.00 96.19 241 ASP A O 1
ATOM 1846 N N . SER A 1 242 ? 18.411 -1.898 -0.007 1.00 94.19 242 SER A N 1
ATOM 1847 C CA . SER A 1 242 ? 19.861 -1.831 -0.221 1.00 94.19 242 SER A CA 1
ATOM 1848 C C . SER A 1 242 ? 20.512 -2.957 0.580 1.00 94.19 242 SER A C 1
ATOM 1850 O O . SER A 1 242 ? 20.259 -3.105 1.776 1.00 94.19 242 SER A O 1
ATOM 1852 N N . LEU A 1 243 ? 21.360 -3.735 -0.085 1.00 92.19 243 LEU A N 1
ATOM 1853 C CA . LEU A 1 243 ? 22.075 -4.862 0.506 1.00 92.19 243 LEU A CA 1
ATOM 1854 C C . LEU A 1 243 ? 23.305 -4.397 1.297 1.00 92.19 243 LEU A C 1
ATOM 1856 O O . LEU A 1 243 ? 23.519 -4.838 2.421 1.00 92.19 243 LEU A O 1
ATOM 1860 N N . LEU A 1 244 ? 24.111 -3.501 0.718 1.00 92.38 244 LEU A N 1
ATOM 1861 C CA . LEU A 1 244 ? 25.458 -3.163 1.195 1.00 92.38 244 LEU A CA 1
ATOM 1862 C C . LEU A 1 244 ? 25.735 -1.657 1.237 1.00 92.38 244 LEU A C 1
ATOM 1864 O O . LEU A 1 244 ? 26.423 -1.192 2.142 1.00 92.38 244 LEU A O 1
ATOM 1868 N N . ALA A 1 245 ? 25.213 -0.871 0.289 1.00 91.69 245 ALA A N 1
ATOM 1869 C CA . ALA A 1 245 ? 25.497 0.569 0.233 1.00 91.69 245 ALA A CA 1
ATOM 1870 C C . ALA A 1 245 ? 24.926 1.298 1.457 1.00 91.69 245 ALA A C 1
ATOM 1872 O O . ALA A 1 245 ? 25.500 2.242 2.012 1.00 91.69 245 ALA A O 1
ATOM 1873 N N . ARG A 1 246 ? 23.748 0.843 1.869 1.00 91.88 246 ARG A N 1
ATOM 1874 C CA . ARG A 1 246 ? 23.000 1.315 3.013 1.00 91.88 246 ARG A CA 1
ATOM 1875 C C . ARG A 1 246 ? 22.201 0.130 3.582 1.00 91.88 246 ARG A C 1
ATOM 1877 O O . ARG A 1 246 ? 20.984 0.105 3.379 1.00 91.88 246 ARG A O 1
ATOM 1884 N N . PRO A 1 247 ? 22.849 -0.818 4.284 1.00 91.19 247 PRO A N 1
ATOM 1885 C CA . PRO A 1 247 ? 22.222 -2.064 4.728 1.00 91.19 247 PRO A CA 1
ATOM 1886 C C . PRO A 1 247 ? 20.932 -1.819 5.516 1.00 91.19 247 PRO A C 1
ATOM 1888 O O . PRO A 1 247 ? 20.821 -0.814 6.232 1.00 91.19 247 PRO A O 1
ATOM 1891 N N . ARG A 1 248 ? 19.971 -2.726 5.316 1.00 93.31 248 ARG A N 1
ATOM 1892 C CA . ARG A 1 248 ? 18.629 -2.803 5.920 1.00 93.31 248 ARG A CA 1
ATOM 1893 C C . ARG A 1 248 ? 18.039 -4.199 5.679 1.00 93.31 248 ARG A C 1
ATOM 1895 O O . ARG A 1 248 ? 18.650 -5.006 4.984 1.00 93.31 248 ARG A O 1
ATOM 1902 N N . GLY A 1 249 ? 16.858 -4.471 6.229 1.00 89.62 249 GLY A N 1
ATOM 1903 C CA . GLY A 1 249 ? 16.146 -5.733 5.992 1.00 89.62 249 GLY A CA 1
ATOM 1904 C C . GLY A 1 249 ? 15.799 -5.950 4.515 1.00 89.62 249 GLY A C 1
ATOM 1905 O O . GLY A 1 249 ? 15.529 -4.990 3.794 1.00 89.62 249 GLY A O 1
ATOM 1906 N N . GLU A 1 250 ? 15.793 -7.208 4.062 1.00 94.31 250 GLU A N 1
ATOM 1907 C CA . GLU A 1 250 ? 15.417 -7.550 2.685 1.00 94.31 250 GLU A CA 1
ATOM 1908 C C . GLU A 1 250 ? 13.932 -7.191 2.455 1.00 94.31 250 GLU A C 1
ATOM 1910 O O . GLU A 1 250 ? 13.061 -7.692 3.176 1.00 94.31 250 GLU A O 1
ATOM 1915 N N . PRO A 1 251 ? 13.619 -6.292 1.504 1.00 96.81 251 PRO A N 1
ATOM 1916 C CA . PRO A 1 251 ? 12.305 -5.668 1.410 1.00 96.81 251 PRO A CA 1
ATOM 1917 C C . PRO A 1 251 ? 11.187 -6.640 1.046 1.00 96.81 251 PRO A C 1
ATOM 1919 O O . PRO A 1 251 ? 10.077 -6.475 1.541 1.00 96.81 251 PRO A O 1
ATOM 1922 N N . VAL A 1 252 ? 11.427 -7.643 0.197 1.00 97.56 252 VAL A N 1
ATOM 1923 C CA . VAL A 1 252 ? 10.348 -8.530 -0.256 1.00 97.56 252 VAL A CA 1
ATOM 1924 C C . VAL A 1 252 ? 9.978 -9.529 0.840 1.00 97.56 252 VAL A C 1
ATOM 1926 O O . VAL A 1 252 ? 8.796 -9.751 1.092 1.00 97.56 252 VAL A O 1
ATOM 1929 N N . ALA A 1 253 ? 10.964 -10.059 1.562 1.00 96.88 253 ALA A N 1
ATOM 1930 C CA . ALA A 1 253 ? 10.761 -10.884 2.746 1.00 96.88 253 ALA A CA 1
ATOM 1931 C C . ALA A 1 253 ? 10.054 -10.103 3.865 1.00 96.88 253 ALA A C 1
ATOM 1933 O O . ALA A 1 253 ? 9.099 -10.602 4.462 1.00 96.88 253 ALA A O 1
ATOM 1934 N N . LEU A 1 254 ? 10.469 -8.855 4.111 1.00 97.56 254 LEU A N 1
ATOM 1935 C CA . LEU A 1 254 ? 9.830 -7.999 5.109 1.00 97.56 254 LEU A CA 1
ATOM 1936 C C . LEU A 1 254 ? 8.372 -7.684 4.734 1.00 97.56 254 LEU A C 1
ATOM 1938 O O . LEU A 1 254 ? 7.483 -7.809 5.576 1.00 97.56 254 LEU A O 1
ATOM 1942 N N . LEU A 1 255 ? 8.096 -7.351 3.468 1.00 98.44 255 LEU A N 1
ATOM 1943 C CA . LEU A 1 255 ? 6.725 -7.140 2.997 1.00 98.44 255 LEU A CA 1
ATOM 1944 C C . LEU A 1 255 ? 5.883 -8.417 3.066 1.00 98.44 255 LEU A C 1
ATOM 1946 O O . LEU A 1 255 ? 4.698 -8.315 3.361 1.00 98.44 255 LEU A O 1
ATOM 1950 N N . ALA A 1 256 ? 6.458 -9.606 2.858 1.00 98.38 256 ALA A N 1
ATOM 1951 C CA . ALA A 1 256 ? 5.746 -10.874 3.038 1.00 98.38 256 ALA A CA 1
ATOM 1952 C C . ALA A 1 256 ? 5.273 -11.063 4.490 1.00 98.38 256 ALA A C 1
ATOM 1954 O O . ALA A 1 256 ? 4.114 -11.413 4.723 1.00 98.38 256 ALA A O 1
ATOM 1955 N N . ALA A 1 257 ? 6.146 -10.780 5.463 1.00 98.31 257 ALA A N 1
ATOM 1956 C CA . ALA A 1 257 ? 5.808 -10.851 6.884 1.00 98.31 257 ALA A CA 1
ATOM 1957 C C . ALA A 1 257 ? 4.720 -9.830 7.258 1.00 98.31 257 ALA A C 1
ATOM 1959 O O . ALA A 1 257 ? 3.718 -10.179 7.883 1.00 98.31 257 ALA A O 1
ATOM 1960 N N . ILE A 1 258 ? 4.867 -8.582 6.803 1.00 98.56 258 ILE A N 1
ATOM 1961 C CA . ILE A 1 258 ? 3.875 -7.523 7.032 1.00 98.56 258 ILE A CA 1
ATOM 1962 C C . ILE A 1 258 ? 2.541 -7.862 6.354 1.00 98.56 258 ILE A C 1
ATOM 1964 O O . ILE A 1 258 ? 1.478 -7.618 6.925 1.00 98.56 258 ILE A O 1
ATOM 1968 N N . ALA A 1 259 ? 2.565 -8.451 5.157 1.00 98.19 259 ALA A N 1
ATOM 1969 C CA . ALA A 1 259 ? 1.363 -8.852 4.436 1.00 98.19 259 ALA A CA 1
ATOM 1970 C C . ALA A 1 259 ? 0.539 -9.886 5.208 1.00 98.19 259 ALA A C 1
ATOM 1972 O O . ALA A 1 259 ? -0.686 -9.798 5.184 1.00 98.19 259 ALA A O 1
ATOM 1973 N N . GLY A 1 260 ? 1.193 -10.817 5.909 1.00 96.50 260 GLY A N 1
ATOM 1974 C CA . GLY A 1 260 ? 0.528 -11.787 6.782 1.00 96.50 260 GLY A CA 1
ATOM 1975 C C . GLY A 1 260 ? -0.025 -11.184 8.080 1.00 96.50 260 GLY A C 1
ATOM 1976 O O . GLY A 1 260 ? -1.018 -11.685 8.604 1.00 96.50 260 GLY A O 1
ATOM 1977 N N . ALA A 1 261 ? 0.581 -10.104 8.580 1.00 97.19 261 ALA A N 1
ATOM 1978 C CA . ALA A 1 261 ? 0.190 -9.443 9.829 1.00 97.19 261 ALA A CA 1
ATOM 1979 C C . ALA A 1 261 ? -0.862 -8.327 9.660 1.00 97.19 261 ALA A C 1
ATOM 1981 O O . ALA A 1 261 ? -1.459 -7.892 10.640 1.00 97.19 261 ALA A O 1
ATOM 1982 N N . THR A 1 262 ? -1.108 -7.867 8.430 1.00 96.88 262 THR A N 1
ATOM 1983 C CA . THR A 1 262 ? -1.994 -6.728 8.119 1.00 96.88 262 THR A CA 1
ATOM 1984 C C . THR A 1 262 ? -3.080 -7.110 7.119 1.00 96.88 262 THR A C 1
ATOM 1986 O O . THR A 1 262 ? -2.911 -8.050 6.340 1.00 96.88 262 THR A O 1
ATOM 1989 N N . ARG A 1 263 ? -4.202 -6.378 7.087 1.00 92.25 263 ARG A N 1
ATOM 1990 C CA . ARG A 1 263 ? -5.347 -6.727 6.213 1.00 92.25 263 ARG A CA 1
ATOM 1991 C C . ARG A 1 263 ? -5.779 -5.660 5.214 1.00 92.25 263 ARG A C 1
ATOM 1993 O O . ARG A 1 263 ? -6.381 -6.006 4.196 1.00 92.25 263 ARG A O 1
ATOM 2000 N N . ARG A 1 264 ? -5.504 -4.388 5.482 1.00 93.75 264 ARG A N 1
ATOM 2001 C CA . ARG A 1 264 ? -6.038 -3.226 4.757 1.00 93.75 264 ARG A CA 1
ATOM 2002 C C . ARG A 1 264 ? -4.945 -2.338 4.172 1.00 93.75 264 ARG A C 1
ATOM 2004 O O . ARG A 1 264 ? -5.088 -1.903 3.034 1.00 93.75 264 ARG A O 1
ATOM 2011 N N . VAL A 1 265 ? -3.891 -2.062 4.933 1.00 96.44 265 VAL A N 1
ATOM 2012 C CA . VAL A 1 265 ? -2.832 -1.113 4.576 1.00 96.44 265 VAL A CA 1
ATOM 2013 C C . VAL A 1 265 ? -2.132 -1.540 3.284 1.00 96.44 265 VAL A C 1
ATOM 2015 O O . VAL A 1 265 ? -1.885 -2.731 3.071 1.00 96.44 265 VAL A O 1
ATOM 2018 N N . GLN A 1 266 ? -1.839 -0.598 2.387 1.00 98.25 266 GLN A N 1
ATOM 2019 C CA . GLN A 1 266 ? -1.038 -0.907 1.199 1.00 98.25 266 GLN A CA 1
ATOM 2020 C C . GLN A 1 266 ? 0.427 -1.127 1.568 1.00 98.25 266 GLN A C 1
ATOM 2022 O O . GLN A 1 266 ? 0.916 -0.581 2.552 1.00 98.25 266 GLN A O 1
ATOM 2027 N N . LEU A 1 267 ? 1.117 -1.944 0.781 1.00 98.62 267 LEU A N 1
ATOM 2028 C CA . LEU A 1 267 ? 2.464 -2.422 1.073 1.00 98.62 267 LEU A CA 1
ATOM 2029 C C . LEU A 1 267 ? 3.401 -1.987 -0.047 1.00 98.62 267 LEU A C 1
ATOM 2031 O O . LEU A 1 267 ? 3.243 -2.430 -1.182 1.00 98.62 267 LEU A O 1
ATOM 2035 N N . GLY A 1 268 ? 4.353 -1.113 0.256 1.00 98.38 268 GLY A N 1
ATOM 2036 C CA . GLY A 1 268 ? 5.143 -0.423 -0.752 1.00 98.38 268 GLY A CA 1
ATOM 2037 C C . GLY A 1 268 ? 6.655 -0.602 -0.622 1.00 98.38 268 GLY A C 1
ATOM 2038 O O . GLY A 1 268 ? 7.189 -0.768 0.474 1.00 98.38 268 GLY A O 1
ATOM 2039 N N . THR A 1 269 ? 7.381 -0.494 -1.734 1.00 98.62 269 THR A N 1
ATOM 2040 C CA . THR A 1 269 ? 8.840 -0.277 -1.720 1.00 98.62 269 THR A CA 1
ATOM 2041 C C . THR A 1 269 ? 9.180 1.169 -2.075 1.00 98.62 269 THR A C 1
ATOM 2043 O O . THR A 1 269 ? 8.700 1.681 -3.081 1.00 98.62 269 THR A O 1
ATOM 2046 N N . ALA A 1 270 ? 10.030 1.838 -1.293 1.00 96.81 270 ALA A N 1
ATOM 2047 C CA . A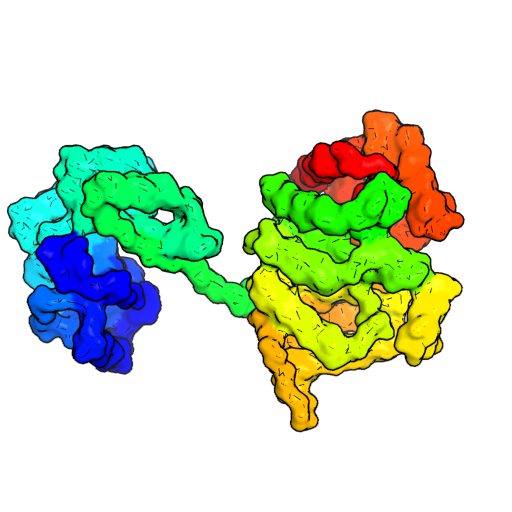LA A 1 270 ? 10.435 3.237 -1.502 1.00 96.81 270 ALA A CA 1
ATOM 2048 C C . ALA A 1 270 ? 11.971 3.408 -1.439 1.00 96.81 270 ALA A C 1
ATOM 2050 O O . ALA A 1 270 ? 12.531 3.906 -0.466 1.00 96.81 270 ALA A O 1
ATOM 2051 N N . VAL A 1 271 ? 12.732 2.969 -2.441 1.00 96.00 271 VAL A N 1
ATOM 2052 C CA . VAL A 1 271 ? 12.330 2.156 -3.603 1.00 96.00 271 VAL A CA 1
ATOM 2053 C C . VAL A 1 271 ? 13.149 0.865 -3.637 1.00 96.00 271 VAL A C 1
ATOM 2055 O O . VAL A 1 271 ? 14.235 0.804 -3.067 1.00 96.00 271 VAL A O 1
ATOM 2058 N N . LEU A 1 272 ? 12.625 -0.155 -4.314 1.00 97.94 272 LEU A N 1
ATOM 2059 C CA . LEU A 1 272 ? 13.323 -1.382 -4.678 1.00 97.94 272 LEU A CA 1
ATOM 2060 C C . LEU A 1 272 ? 14.392 -1.072 -5.734 1.00 97.94 272 LEU A C 1
ATOM 2062 O O . LEU A 1 272 ? 14.157 -0.258 -6.634 1.00 97.94 272 LEU A O 1
ATOM 2066 N N . LEU A 1 273 ? 15.535 -1.756 -5.669 1.00 96.75 273 LEU A N 1
ATOM 2067 C CA . LEU A 1 273 ? 16.547 -1.763 -6.723 1.00 96.75 273 LEU A CA 1
ATOM 2068 C C . LEU A 1 273 ? 16.474 -3.114 -7.462 1.00 96.75 273 LEU A C 1
ATOM 2070 O O . LEU A 1 273 ? 17.093 -4.089 -7.027 1.00 96.75 273 LEU A O 1
ATOM 2074 N N . PRO A 1 274 ? 15.759 -3.206 -8.605 1.00 96.62 274 PRO A N 1
ATOM 2075 C CA . PRO A 1 274 ? 15.591 -4.467 -9.338 1.00 96.62 274 PRO A CA 1
ATOM 2076 C C . PRO A 1 274 ? 16.907 -5.135 -9.745 1.00 96.62 274 PRO A C 1
ATOM 2078 O O . PRO A 1 274 ? 16.970 -6.352 -9.866 1.00 96.62 274 PRO A O 1
ATOM 2081 N N . LEU A 1 275 ? 17.964 -4.340 -9.931 1.00 95.00 275 LEU A N 1
ATOM 2082 C CA . LEU A 1 275 ? 19.293 -4.815 -10.313 1.00 95.00 275 LEU A CA 1
ATOM 2083 C C . LEU A 1 275 ? 20.003 -5.637 -9.236 1.00 95.00 275 LEU A C 1
ATOM 2085 O O . LEU A 1 275 ? 20.966 -6.320 -9.554 1.00 95.00 275 LEU A O 1
ATOM 2089 N N . LEU A 1 276 ? 19.551 -5.598 -7.983 1.00 94.75 276 LEU A N 1
ATOM 2090 C CA . LEU A 1 276 ? 20.168 -6.379 -6.909 1.00 94.75 276 LEU A CA 1
ATOM 2091 C C . LEU A 1 276 ? 19.720 -7.846 -6.900 1.00 94.75 276 LEU A C 1
ATOM 2093 O O . LEU A 1 276 ? 20.151 -8.617 -6.046 1.00 94.75 276 LEU A O 1
ATOM 2097 N N . ARG A 1 277 ? 18.825 -8.239 -7.815 1.00 93.94 277 ARG A N 1
ATOM 2098 C CA . ARG A 1 277 ? 18.202 -9.565 -7.850 1.00 93.94 277 ARG A CA 1
ATOM 2099 C C . ARG A 1 277 ? 18.149 -10.107 -9.273 1.00 93.94 277 ARG A C 1
ATOM 2101 O O . ARG A 1 277 ? 18.063 -9.366 -10.250 1.00 93.94 277 ARG A O 1
ATOM 2108 N N . ASN A 1 278 ? 18.134 -11.433 -9.388 1.00 94.50 278 ASN A N 1
ATOM 2109 C CA . ASN A 1 278 ? 17.807 -12.090 -10.648 1.00 94.50 278 ASN A CA 1
ATOM 2110 C C . ASN A 1 278 ? 16.334 -11.789 -11.020 1.00 94.50 278 ASN A C 1
ATOM 2112 O O . ASN A 1 278 ? 15.466 -12.013 -10.175 1.00 94.50 278 ASN A O 1
ATOM 2116 N N . PRO A 1 279 ? 16.018 -11.352 -12.256 1.00 94.62 279 PRO A N 1
ATOM 2117 C CA . PRO A 1 279 ? 14.649 -10.999 -12.646 1.00 94.62 279 PRO A CA 1
ATOM 2118 C C . PRO A 1 279 ? 13.616 -12.126 -12.510 1.00 94.62 279 PRO A C 1
ATOM 2120 O O . PRO A 1 279 ? 12.462 -11.845 -12.212 1.00 94.62 279 PRO A O 1
ATOM 2123 N N . VAL A 1 280 ? 14.007 -13.392 -12.698 1.00 95.62 280 VAL A N 1
ATOM 2124 C CA . VAL A 1 280 ? 13.095 -14.540 -12.532 1.00 95.62 280 VAL A CA 1
ATOM 2125 C C . VAL A 1 280 ? 12.750 -14.730 -11.058 1.00 95.62 280 VAL A C 1
ATOM 2127 O O . VAL A 1 280 ? 11.578 -14.848 -10.705 1.00 95.62 280 VAL A O 1
ATOM 2130 N N . SER A 1 281 ? 13.766 -14.685 -10.190 1.00 96.62 281 SER A N 1
ATOM 2131 C CA . SER A 1 281 ? 13.569 -14.751 -8.738 1.00 96.62 281 SER A CA 1
ATOM 2132 C C . SER A 1 281 ? 12.726 -13.574 -8.249 1.00 96.62 281 SER A C 1
ATOM 2134 O O . SER A 1 281 ? 11.729 -13.773 -7.560 1.00 96.62 281 SER A O 1
ATOM 2136 N N . LEU A 1 282 ? 13.046 -12.355 -8.694 1.00 97.88 282 LEU A N 1
ATOM 2137 C CA . LEU A 1 282 ? 12.297 -11.154 -8.336 1.00 97.88 282 LEU A CA 1
ATOM 2138 C C . LEU A 1 282 ? 10.827 -11.241 -8.773 1.00 97.88 282 LEU A C 1
ATOM 2140 O O . LEU A 1 282 ? 9.937 -10.924 -7.985 1.00 97.88 282 LEU A O 1
ATOM 2144 N N . ALA A 1 283 ? 10.557 -11.703 -9.998 1.00 98.25 283 ALA A N 1
ATOM 2145 C CA . ALA A 1 283 ? 9.195 -11.884 -10.488 1.00 98.25 283 ALA A CA 1
ATOM 2146 C C . ALA A 1 283 ? 8.403 -12.859 -9.604 1.00 98.25 283 ALA A C 1
ATOM 2148 O O . ALA A 1 283 ? 7.263 -12.563 -9.241 1.00 98.25 283 ALA A O 1
ATOM 2149 N N . HIS A 1 284 ? 9.010 -13.984 -9.215 1.00 97.94 284 HIS A N 1
ATOM 2150 C CA . HIS A 1 284 ? 8.376 -14.977 -8.349 1.00 97.94 284 HIS A CA 1
ATOM 2151 C C . HIS A 1 284 ? 8.148 -14.441 -6.927 1.00 97.94 284 HIS A C 1
ATOM 2153 O O . HIS A 1 284 ? 7.071 -14.618 -6.356 1.00 97.94 284 HIS A O 1
ATOM 2159 N N . GLN A 1 285 ? 9.139 -13.751 -6.358 1.00 98.31 285 GLN A N 1
ATOM 2160 C CA . GLN A 1 285 ? 9.048 -13.135 -5.034 1.00 98.31 285 GLN A CA 1
ATOM 2161 C C . GLN A 1 285 ? 7.910 -12.105 -4.981 1.00 98.31 285 GLN A C 1
ATOM 2163 O O . GLN A 1 285 ? 7.037 -12.196 -4.120 1.00 98.31 285 GLN A O 1
ATOM 2168 N N . LEU A 1 286 ? 7.857 -11.178 -5.942 1.00 98.50 286 LEU A N 1
ATOM 2169 C CA . LEU A 1 286 ? 6.802 -10.163 -6.015 1.00 98.50 286 LEU A CA 1
ATOM 2170 C C . LEU A 1 286 ? 5.418 -10.774 -6.268 1.00 98.50 286 LEU A C 1
ATOM 2172 O O . LEU A 1 286 ? 4.457 -10.353 -5.632 1.00 98.50 286 LEU A O 1
ATOM 2176 N N . ALA A 1 287 ? 5.308 -11.788 -7.134 1.00 98.19 287 ALA A N 1
ATOM 2177 C CA . ALA A 1 287 ? 4.048 -12.500 -7.358 1.00 98.19 287 ALA A CA 1
ATOM 2178 C C . ALA A 1 287 ? 3.541 -13.175 -6.075 1.00 98.19 287 ALA A C 1
ATOM 2180 O O . ALA A 1 287 ? 2.356 -13.103 -5.755 1.00 98.19 287 ALA A O 1
ATOM 2181 N N . THR A 1 288 ? 4.448 -13.790 -5.315 1.00 98.19 288 THR A N 1
ATOM 2182 C CA . THR A 1 288 ? 4.130 -14.452 -4.045 1.00 98.19 288 THR A CA 1
ATOM 2183 C C . THR A 1 288 ? 3.622 -13.447 -3.016 1.00 98.19 288 THR A C 1
ATOM 2185 O O . THR A 1 288 ? 2.550 -13.644 -2.443 1.00 98.19 288 THR A O 1
ATOM 2188 N N . VAL A 1 289 ? 4.344 -12.341 -2.813 1.00 98.25 289 VAL A N 1
ATOM 2189 C CA . VAL A 1 289 ? 3.936 -11.310 -1.847 1.00 98.25 289 VAL A CA 1
ATOM 2190 C C . VAL A 1 289 ? 2.631 -10.644 -2.263 1.00 98.25 289 VAL A C 1
ATOM 2192 O O . VAL A 1 289 ? 1.769 -10.443 -1.416 1.00 98.25 289 VAL A O 1
ATOM 2195 N N . ASP A 1 290 ? 2.427 -10.377 -3.553 1.00 98.31 290 ASP A N 1
ATOM 2196 C CA . ASP A 1 290 ? 1.174 -9.814 -4.063 1.00 98.31 290 ASP A CA 1
ATOM 2197 C C . ASP A 1 290 ? -0.033 -10.729 -3.785 1.00 98.31 290 ASP A C 1
ATOM 2199 O O . ASP A 1 290 ? -1.114 -10.245 -3.439 1.00 98.31 290 ASP A O 1
ATOM 2203 N N . ARG A 1 291 ? 0.154 -12.057 -3.826 1.00 97.00 291 ARG A N 1
ATOM 2204 C CA . ARG A 1 291 ? -0.878 -13.022 -3.410 1.00 97.00 291 ARG A CA 1
ATOM 2205 C C . ARG A 1 291 ? -1.125 -13.040 -1.912 1.00 97.00 291 ARG A C 1
ATOM 2207 O O . ARG A 1 291 ? -2.286 -12.983 -1.518 1.00 97.00 291 ARG A O 1
ATOM 2214 N N . ILE A 1 292 ? -0.080 -13.078 -1.084 1.00 97.25 292 ILE A N 1
ATOM 2215 C CA . ILE A 1 292 ? -0.228 -13.008 0.384 1.00 97.25 292 ILE A CA 1
ATOM 2216 C C . ILE A 1 292 ? -0.960 -11.712 0.765 1.00 97.25 292 ILE A C 1
ATOM 2218 O O . ILE A 1 292 ? -1.884 -11.703 1.577 1.00 97.25 292 ILE A O 1
ATOM 2222 N N . ALA A 1 293 ? -0.592 -10.613 0.112 1.00 96.44 293 ALA A N 1
ATOM 2223 C CA . ALA A 1 293 ? -1.162 -9.298 0.329 1.00 96.44 293 ALA A CA 1
ATOM 2224 C C . ALA A 1 293 ? -2.547 -9.111 -0.310 1.00 96.44 293 ALA A C 1
ATOM 2226 O O . ALA A 1 293 ? -3.189 -8.099 -0.042 1.00 96.44 293 ALA A O 1
ATOM 2227 N N . ASN A 1 294 ? -3.035 -10.055 -1.121 1.00 95.50 294 ASN A N 1
ATOM 2228 C CA . ASN A 1 294 ? -4.275 -9.943 -1.892 1.00 95.50 294 ASN A CA 1
ATOM 2229 C C . ASN A 1 294 ? -4.363 -8.654 -2.737 1.00 95.50 294 ASN A C 1
ATOM 2231 O O . ASN A 1 294 ? -5.368 -7.939 -2.674 1.00 95.50 294 ASN A O 1
ATOM 2235 N N . GLY A 1 295 ? -3.304 -8.333 -3.487 1.00 95.69 295 GLY A N 1
ATOM 2236 C CA . GLY A 1 295 ? -3.278 -7.181 -4.398 1.00 95.69 295 GLY A CA 1
ATOM 2237 C C . GLY A 1 295 ? -2.955 -5.836 -3.742 1.00 95.69 295 GLY A C 1
ATOM 2238 O O . GLY A 1 295 ? -3.161 -4.789 -4.350 1.00 95.69 295 GLY A O 1
ATOM 2239 N N . ARG A 1 296 ? -2.491 -5.826 -2.485 1.00 97.31 296 ARG A N 1
ATOM 2240 C CA . ARG A 1 296 ? -2.144 -4.586 -1.758 1.00 97.31 296 ARG A CA 1
ATOM 2241 C C . ARG A 1 296 ? -0.729 -4.067 -2.045 1.00 97.31 296 ARG A C 1
ATOM 2243 O O . ARG A 1 296 ? -0.346 -3.059 -1.453 1.00 97.31 296 ARG A O 1
ATOM 2250 N N . VAL A 1 297 ? 0.050 -4.739 -2.894 1.00 98.25 297 VAL A N 1
ATOM 2251 C CA . VAL A 1 297 ? 1.464 -4.405 -3.130 1.00 98.25 297 VAL A CA 1
ATOM 2252 C C . VAL A 1 297 ? 1.611 -3.283 -4.156 1.00 98.25 297 VAL A C 1
ATOM 2254 O O . VAL A 1 297 ? 0.978 -3.313 -5.204 1.00 98.25 297 VAL A O 1
ATOM 2257 N N . ILE A 1 298 ? 2.495 -2.326 -3.878 1.00 98.44 298 ILE A N 1
ATOM 2258 C CA . ILE A 1 298 ? 2.996 -1.323 -4.821 1.00 98.44 298 ILE A CA 1
ATOM 2259 C C . ILE A 1 298 ? 4.518 -1.456 -4.887 1.00 98.44 298 ILE A C 1
ATOM 2261 O O . ILE A 1 298 ? 5.206 -1.409 -3.869 1.00 98.44 298 ILE A O 1
ATOM 2265 N N . VAL A 1 299 ? 5.077 -1.594 -6.085 1.00 98.56 299 VAL A N 1
ATOM 2266 C CA . VAL A 1 299 ? 6.527 -1.735 -6.253 1.00 98.56 299 VAL A CA 1
ATOM 2267 C C . VAL A 1 299 ? 7.103 -0.413 -6.735 1.00 98.56 299 VAL A C 1
ATOM 2269 O O . VAL A 1 299 ? 7.173 -0.141 -7.933 1.00 98.56 299 VAL A O 1
ATOM 2272 N N . GLY A 1 300 ? 7.533 0.432 -5.800 1.00 98.38 300 GLY A N 1
ATOM 2273 C CA . GLY A 1 300 ? 8.359 1.583 -6.145 1.00 98.38 300 GLY A CA 1
ATOM 2274 C C . GLY A 1 300 ? 9.756 1.122 -6.555 1.00 98.38 300 GLY A C 1
ATOM 2275 O O . GLY A 1 300 ? 10.377 0.355 -5.820 1.00 98.38 300 GLY A O 1
ATOM 2276 N N . ILE A 1 301 ? 10.258 1.574 -7.703 1.00 98.25 301 ILE A N 1
ATOM 2277 C CA . ILE A 1 301 ? 11.547 1.182 -8.287 1.00 98.25 301 ILE A CA 1
ATOM 2278 C C . ILE A 1 301 ? 12.469 2.382 -8.511 1.00 98.25 301 ILE A C 1
ATOM 2280 O O . ILE A 1 301 ? 12.030 3.499 -8.808 1.00 98.25 301 ILE A O 1
ATOM 2284 N N . GLY A 1 302 ? 13.775 2.134 -8.447 1.00 95.75 302 GLY A N 1
ATOM 2285 C CA . GLY A 1 302 ? 14.783 3.101 -8.861 1.00 95.75 302 GLY A CA 1
ATOM 2286 C C . GLY A 1 302 ? 16.115 2.455 -9.246 1.00 95.75 302 GLY A C 1
ATOM 2287 O O . GLY A 1 302 ? 16.407 1.330 -8.841 1.00 95.75 302 GLY A O 1
ATOM 2288 N N . PRO A 1 303 ? 16.956 3.165 -10.020 1.00 91.94 303 PRO A N 1
ATOM 2289 C CA . PRO A 1 303 ? 18.268 2.665 -10.433 1.00 91.94 303 PRO A CA 1
ATOM 2290 C C . PRO A 1 303 ? 19.326 2.752 -9.313 1.00 91.94 303 PRO A C 1
ATOM 2292 O O . PRO A 1 303 ? 20.493 2.431 -9.547 1.00 91.94 303 PRO A O 1
ATOM 2295 N N . GLY A 1 304 ? 18.941 3.234 -8.125 1.00 89.62 304 GLY A N 1
ATOM 2296 C CA . GLY A 1 304 ? 19.843 3.645 -7.050 1.00 89.62 304 GLY A CA 1
ATOM 2297 C C . GLY A 1 304 ? 20.500 5.006 -7.312 1.00 89.62 304 GLY A C 1
ATOM 2298 O O . GLY A 1 304 ? 20.550 5.491 -8.447 1.00 89.62 304 GLY A O 1
ATOM 2299 N N . ALA A 1 305 ? 21.034 5.637 -6.266 1.00 87.31 305 ALA A N 1
ATOM 2300 C CA . ALA A 1 305 ? 21.789 6.883 -6.406 1.00 87.31 305 ALA A CA 1
ATOM 2301 C C . ALA A 1 305 ? 23.129 6.640 -7.128 1.00 87.31 305 ALA A C 1
ATOM 2303 O O . ALA A 1 305 ? 23.749 5.594 -6.939 1.00 87.31 305 ALA A O 1
ATOM 2304 N N . GLU A 1 306 ? 23.580 7.590 -7.948 1.00 88.81 306 GLU A N 1
ATOM 2305 C CA . GLU A 1 306 ? 24.913 7.578 -8.580 1.00 88.81 306 GLU A CA 1
ATOM 2306 C C . GLU A 1 306 ? 25.983 7.910 -7.525 1.00 88.81 306 GLU A C 1
ATOM 2308 O O . GLU A 1 306 ? 26.441 9.042 -7.418 1.00 88.81 306 GLU A O 1
ATOM 2313 N N . LEU A 1 307 ? 26.308 6.935 -6.673 1.00 89.25 307 LEU A N 1
ATOM 2314 C CA . LEU A 1 307 ? 27.248 7.076 -5.561 1.00 89.25 307 LEU A CA 1
ATOM 2315 C C . LEU A 1 307 ? 28.201 5.872 -5.504 1.00 89.25 307 LEU A C 1
ATOM 2317 O O . LEU A 1 307 ? 27.779 4.761 -5.849 1.00 89.25 307 LEU A O 1
ATOM 2321 N N . PRO A 1 308 ? 29.433 6.040 -4.979 1.00 90.50 308 PRO A N 1
ATOM 2322 C CA . PRO A 1 308 ? 30.407 4.951 -4.866 1.00 90.50 308 PRO A CA 1
ATOM 2323 C C . PRO A 1 308 ? 29.868 3.712 -4.140 1.00 90.50 308 PRO A C 1
ATOM 2325 O O . PRO A 1 308 ? 30.114 2.587 -4.567 1.00 90.50 308 PRO A O 1
ATOM 2328 N N . GLY A 1 309 ? 29.069 3.907 -3.083 1.00 91.88 309 GLY A N 1
ATOM 2329 C CA . GLY A 1 309 ? 28.440 2.807 -2.345 1.00 91.88 309 GLY A CA 1
ATOM 2330 C C . GLY A 1 309 ? 27.486 1.975 -3.207 1.00 91.88 309 GLY A C 1
ATOM 2331 O O . GLY A 1 309 ? 27.554 0.750 -3.179 1.00 91.88 309 GLY A O 1
ATOM 2332 N N . THR A 1 310 ? 26.648 2.620 -4.027 1.00 92.44 310 THR A N 1
ATOM 2333 C CA . THR A 1 310 ? 25.741 1.928 -4.961 1.00 92.44 310 THR A CA 1
ATOM 2334 C C . THR A 1 310 ? 26.522 1.149 -6.018 1.00 92.44 310 THR A C 1
ATOM 2336 O O . THR A 1 310 ? 26.138 0.045 -6.392 1.00 92.44 310 THR A O 1
ATOM 2339 N N . HIS A 1 311 ? 27.633 1.702 -6.514 1.00 93.81 311 HIS A N 1
ATOM 2340 C CA . HIS A 1 311 ? 28.489 1.006 -7.481 1.00 93.81 311 HIS A CA 1
ATOM 2341 C C . HIS A 1 311 ? 29.151 -0.226 -6.871 1.00 93.81 311 HIS A C 1
ATOM 2343 O O . HIS A 1 311 ? 29.171 -1.280 -7.504 1.00 93.81 311 HIS A O 1
ATOM 2349 N N . ALA A 1 312 ? 29.663 -0.107 -5.645 1.00 94.00 312 ALA A N 1
ATOM 2350 C CA . ALA A 1 312 ? 30.246 -1.226 -4.914 1.00 94.00 312 ALA A CA 1
ATOM 2351 C C . ALA A 1 312 ? 29.209 -2.328 -4.642 1.00 94.00 312 ALA A C 1
ATOM 2353 O O . ALA A 1 312 ? 29.506 -3.505 -4.827 1.00 94.00 312 ALA A O 1
ATOM 2354 N N . GLU A 1 313 ? 27.984 -1.949 -4.275 1.00 94.81 313 GLU A N 1
ATOM 2355 C CA . GLU A 1 313 ? 26.868 -2.874 -4.066 1.00 94.81 313 GLU A CA 1
ATOM 2356 C C . GLU A 1 313 ? 26.486 -3.627 -5.349 1.00 94.81 313 GLU A C 1
ATOM 2358 O O . GLU A 1 313 ? 26.374 -4.850 -5.328 1.00 94.81 313 GLU A O 1
ATOM 2363 N N . LEU A 1 314 ? 26.359 -2.927 -6.482 1.00 93.62 314 LEU A N 1
ATOM 2364 C CA . LEU A 1 314 ? 26.088 -3.560 -7.778 1.00 93.62 314 LEU A CA 1
ATOM 2365 C C . LEU A 1 314 ? 27.222 -4.499 -8.201 1.00 93.62 314 LEU A C 1
ATOM 2367 O O . LEU A 1 314 ? 26.970 -5.624 -8.633 1.00 93.62 314 LEU A O 1
ATOM 2371 N N . LYS A 1 315 ? 28.475 -4.076 -8.011 1.00 94.25 315 LYS A N 1
ATOM 2372 C CA . LYS A 1 315 ? 29.648 -4.913 -8.278 1.00 94.25 315 LYS A CA 1
ATOM 2373 C C . LYS A 1 315 ? 29.637 -6.188 -7.430 1.00 94.25 315 LYS A C 1
ATOM 2375 O O . LYS A 1 315 ? 29.972 -7.248 -7.949 1.00 94.25 315 LYS A O 1
ATOM 2380 N N . ALA A 1 316 ? 29.232 -6.103 -6.162 1.00 93.88 316 ALA A N 1
ATOM 2381 C CA . ALA A 1 316 ? 29.171 -7.251 -5.257 1.00 93.88 316 ALA A CA 1
ATOM 2382 C C . ALA A 1 316 ? 28.165 -8.324 -5.709 1.00 93.88 316 ALA A C 1
ATOM 2384 O O . ALA A 1 316 ? 28.391 -9.506 -5.468 1.00 93.88 316 ALA A O 1
ATOM 2385 N N . VAL A 1 317 ? 27.096 -7.931 -6.410 1.00 92.38 317 VAL A N 1
ATOM 2386 C CA . VAL A 1 317 ? 26.119 -8.859 -7.011 1.00 92.38 317 VAL A CA 1
ATOM 2387 C C . VAL A 1 317 ? 26.401 -9.164 -8.490 1.00 92.38 317 VAL A C 1
ATOM 2389 O O . VAL A 1 317 ? 25.569 -9.758 -9.172 1.00 92.38 317 VAL A O 1
ATOM 2392 N N . GLY A 1 318 ? 27.570 -8.765 -9.003 1.00 90.69 318 GLY A N 1
ATOM 2393 C CA . GLY A 1 318 ? 28.002 -9.051 -10.373 1.00 90.69 318 GLY A CA 1
ATOM 2394 C C . GLY A 1 318 ? 27.312 -8.214 -11.456 1.00 90.69 318 GLY A C 1
ATOM 2395 O O . GLY A 1 318 ? 27.296 -8.619 -12.617 1.00 90.69 318 GLY A O 1
ATOM 2396 N N . VAL A 1 319 ? 26.742 -7.056 -11.108 1.00 90.25 319 VAL A N 1
ATOM 2397 C CA . VAL A 1 319 ? 26.020 -6.185 -12.046 1.00 90.25 319 VAL A CA 1
ATOM 2398 C C . VAL A 1 319 ? 26.858 -4.956 -12.423 1.00 90.25 319 VAL A C 1
ATOM 2400 O O . VAL A 1 319 ? 27.284 -4.208 -11.540 1.00 90.25 319 VAL A O 1
ATOM 2403 N N . PRO A 1 320 ? 27.074 -4.688 -13.726 1.00 83.75 320 PRO A N 1
ATOM 2404 C CA . PRO A 1 320 ? 27.730 -3.465 -14.186 1.00 83.75 320 PRO A CA 1
ATOM 2405 C C . PRO A 1 320 ? 26.937 -2.192 -13.840 1.00 83.75 320 PRO A C 1
ATOM 2407 O O . PRO A 1 320 ? 25.714 -2.134 -14.000 1.00 83.75 320 PRO A O 1
ATOM 2410 N N . SER A 1 321 ? 27.632 -1.141 -13.395 1.00 83.12 321 SER A N 1
ATOM 2411 C CA . SER A 1 321 ? 27.025 0.141 -13.002 1.00 83.12 321 SER A CA 1
ATOM 2412 C C . SER A 1 321 ? 26.863 1.150 -14.151 1.00 83.12 321 SER A C 1
ATOM 2414 O O . SER A 1 321 ? 26.222 2.184 -13.972 1.00 83.12 321 SER A O 1
ATOM 2416 N N . ASP A 1 322 ? 27.378 0.859 -15.344 1.00 82.31 322 ASP A N 1
ATOM 2417 C CA . ASP A 1 322 ? 27.366 1.753 -16.511 1.00 82.31 322 ASP A CA 1
ATOM 2418 C C . ASP A 1 322 ? 25.986 1.855 -17.192 1.00 82.31 322 ASP A C 1
ATOM 2420 O O . ASP A 1 322 ? 25.703 2.809 -17.917 1.00 82.31 322 ASP A O 1
ATOM 2424 N N . ARG A 1 323 ? 25.087 0.890 -16.947 1.00 83.06 323 ARG A N 1
ATOM 2425 C CA . ARG A 1 323 ? 23.760 0.812 -17.591 1.00 83.06 323 ARG A CA 1
ATOM 2426 C C . ARG A 1 323 ? 22.601 0.675 -16.607 1.00 83.06 323 ARG A C 1
ATOM 2428 O O . ARG A 1 323 ? 21.584 0.070 -16.945 1.00 83.06 323 ARG A O 1
ATOM 2435 N N . ARG A 1 324 ? 22.695 1.278 -15.416 1.00 90.75 324 ARG A N 1
ATOM 2436 C CA . ARG A 1 324 ? 21.721 1.081 -14.315 1.00 90.75 324 ARG A CA 1
ATOM 2437 C C . ARG A 1 324 ? 20.266 1.326 -14.715 1.00 90.75 324 ARG A C 1
ATOM 2439 O O . ARG A 1 324 ? 19.408 0.479 -14.489 1.00 90.75 324 ARG A O 1
ATOM 2446 N N . VAL A 1 325 ? 19.977 2.449 -15.375 1.00 90.81 325 VAL A N 1
ATOM 2447 C CA . VAL A 1 325 ? 18.607 2.750 -15.834 1.00 90.81 325 VAL A CA 1
ATOM 2448 C C . VAL A 1 325 ? 18.127 1.717 -16.856 1.00 90.81 325 VAL A C 1
ATOM 2450 O O . VAL A 1 325 ? 17.024 1.199 -16.731 1.00 90.81 325 VAL A O 1
ATOM 2453 N N . GLY A 1 326 ? 18.949 1.392 -17.859 1.00 91.00 326 GLY A N 1
ATOM 2454 C CA . GLY A 1 326 ? 18.586 0.422 -18.897 1.00 91.00 326 GLY A CA 1
ATOM 2455 C C . GLY A 1 326 ? 18.374 -0.987 -18.339 1.00 91.00 326 GLY A C 1
ATOM 2456 O O . GLY A 1 326 ? 17.361 -1.612 -18.639 1.00 91.00 326 GLY A O 1
ATOM 2457 N N . GLY A 1 327 ? 19.285 -1.451 -17.484 1.00 92.75 327 GLY A N 1
ATOM 2458 C CA . GLY A 1 327 ? 19.202 -2.757 -16.838 1.00 92.75 327 GLY A CA 1
ATOM 2459 C C . GLY A 1 327 ? 18.001 -2.873 -15.901 1.00 92.75 327 GLY A C 1
ATOM 2460 O O . GLY A 1 327 ? 17.301 -3.879 -15.940 1.00 92.75 327 GLY A O 1
ATOM 2461 N N . MET A 1 328 ? 17.697 -1.827 -15.122 1.00 95.19 328 MET A N 1
ATOM 2462 C CA . MET A 1 328 ? 16.493 -1.788 -14.288 1.00 95.19 328 MET A CA 1
ATOM 2463 C C . MET A 1 328 ? 15.223 -1.939 -15.136 1.00 95.19 328 MET A C 1
ATOM 2465 O O . MET A 1 328 ? 14.358 -2.751 -14.815 1.00 95.19 328 MET A O 1
ATOM 2469 N N . LEU A 1 329 ? 15.110 -1.175 -16.229 1.00 95.12 329 LEU A N 1
ATOM 2470 C CA . LEU A 1 329 ? 13.951 -1.243 -17.124 1.00 95.12 329 LEU A CA 1
ATOM 2471 C C . LEU A 1 329 ? 13.823 -2.625 -17.780 1.00 95.12 329 LEU A C 1
ATOM 2473 O O . LEU A 1 329 ? 12.713 -3.138 -17.882 1.00 95.12 329 LEU A O 1
ATOM 2477 N N . ALA A 1 330 ? 14.938 -3.237 -18.188 1.00 94.81 330 ALA A N 1
ATOM 2478 C CA . ALA A 1 330 ? 14.952 -4.585 -18.752 1.00 94.81 330 ALA A CA 1
ATOM 2479 C C . ALA A 1 330 ? 14.543 -5.650 -17.720 1.00 94.81 330 ALA A C 1
ATOM 2481 O O . ALA A 1 330 ? 13.773 -6.552 -18.044 1.00 94.81 330 ALA A O 1
ATOM 2482 N N . ALA A 1 331 ? 15.004 -5.526 -16.471 1.00 96.38 331 ALA A N 1
ATOM 2483 C CA . ALA A 1 331 ? 14.624 -6.425 -15.384 1.00 96.38 331 ALA A CA 1
ATOM 2484 C C . ALA A 1 331 ? 13.115 -6.366 -15.100 1.00 96.38 331 ALA A C 1
ATOM 2486 O O . ALA A 1 331 ? 12.471 -7.408 -14.991 1.00 96.38 331 ALA A O 1
ATOM 2487 N N . ILE A 1 332 ? 12.536 -5.162 -15.039 1.00 97.69 332 ILE A N 1
ATOM 2488 C CA . ILE A 1 332 ? 11.097 -4.975 -14.801 1.00 97.69 332 ILE A CA 1
ATOM 2489 C C . ILE A 1 332 ? 10.255 -5.422 -15.995 1.00 97.69 332 ILE A C 1
ATOM 2491 O O . ILE A 1 332 ? 9.227 -6.068 -15.800 1.00 97.69 332 ILE A O 1
ATOM 2495 N N . GLU A 1 333 ? 10.692 -5.147 -17.226 1.00 97.06 333 GLU A N 1
ATOM 2496 C CA . GLU A 1 333 ? 10.004 -5.652 -18.418 1.00 97.06 333 GLU A CA 1
ATOM 2497 C C . GLU A 1 333 ? 9.994 -7.184 -18.443 1.00 97.06 333 GLU A C 1
ATOM 2499 O O . GLU A 1 333 ? 8.963 -7.801 -18.702 1.00 97.06 333 GLU A O 1
ATOM 2504 N N . ARG A 1 334 ? 11.114 -7.817 -18.078 1.00 97.25 334 ARG A N 1
ATOM 2505 C CA . ARG A 1 334 ? 11.177 -9.271 -17.939 1.00 97.25 334 ARG A CA 1
ATOM 2506 C C . ARG A 1 334 ? 10.237 -9.789 -16.850 1.00 97.25 334 ARG A C 1
ATOM 2508 O O . ARG A 1 334 ? 9.521 -10.752 -17.100 1.00 97.25 334 ARG A O 1
ATOM 2515 N N . CYS A 1 335 ? 10.173 -9.139 -15.683 1.00 98.12 335 CYS A N 1
ATOM 2516 C CA . CYS A 1 335 ? 9.206 -9.504 -14.639 1.00 98.12 335 CYS A CA 1
ATOM 2517 C C . CYS A 1 335 ? 7.765 -9.458 -15.168 1.00 98.12 335 CYS A C 1
ATOM 2519 O O . CYS A 1 335 ? 7.013 -10.411 -14.990 1.00 98.12 335 CYS A O 1
ATOM 2521 N N . ARG A 1 336 ? 7.406 -8.389 -15.889 1.00 97.38 336 ARG A N 1
ATOM 2522 C CA . ARG A 1 336 ? 6.086 -8.210 -16.509 1.00 97.38 336 ARG A CA 1
ATOM 2523 C C . ARG A 1 336 ? 5.753 -9.308 -17.526 1.00 97.38 336 ARG A C 1
ATOM 2525 O O . ARG A 1 336 ? 4.655 -9.859 -17.474 1.00 97.38 336 ARG A O 1
ATOM 2532 N N . ARG A 1 337 ? 6.698 -9.672 -18.400 1.00 97.25 337 ARG A N 1
ATOM 2533 C CA . ARG A 1 337 ? 6.539 -10.793 -19.347 1.00 97.25 337 ARG A CA 1
ATOM 2534 C C . ARG A 1 337 ? 6.360 -12.132 -18.634 1.00 97.25 337 ARG A C 1
ATOM 2536 O O . ARG A 1 337 ? 5.501 -12.914 -19.028 1.00 97.25 337 ARG A O 1
ATOM 2543 N N . LEU A 1 338 ? 7.120 -12.378 -17.565 1.00 97.50 338 LEU A N 1
ATOM 2544 C CA . LEU A 1 338 ? 6.992 -13.589 -16.748 1.00 97.50 338 LEU A CA 1
ATOM 2545 C C . LEU A 1 338 ? 5.626 -13.660 -16.051 1.00 97.50 338 LEU A C 1
ATOM 2547 O O . LEU A 1 338 ? 4.976 -14.694 -16.102 1.00 97.50 338 LEU A O 1
ATOM 2551 N N . TRP A 1 339 ? 5.127 -12.565 -15.469 1.00 97.44 339 TRP A N 1
ATOM 2552 C CA . TRP A 1 339 ? 3.794 -12.533 -14.848 1.00 97.44 339 TRP A CA 1
ATOM 2553 C C . TRP A 1 339 ? 2.647 -12.785 -15.835 1.00 97.44 339 TRP A C 1
ATOM 2555 O O . TRP A 1 339 ? 1.600 -13.303 -15.441 1.00 97.44 339 TRP A O 1
ATOM 2565 N N . ARG A 1 340 ? 2.842 -12.432 -17.111 1.00 95.56 340 ARG A N 1
ATOM 2566 C CA . ARG A 1 340 ? 1.902 -12.711 -18.208 1.00 95.56 340 ARG A CA 1
ATOM 2567 C C . ARG A 1 340 ? 2.153 -14.053 -18.905 1.00 95.56 340 ARG A C 1
ATOM 2569 O O . ARG A 1 340 ? 1.352 -14.432 -19.752 1.00 95.56 340 ARG A O 1
ATOM 2576 N N . ASN A 1 341 ? 3.203 -14.786 -18.522 1.00 95.44 341 ASN A N 1
ATOM 2577 C CA . ASN A 1 341 ? 3.662 -16.014 -19.178 1.00 95.44 341 ASN A CA 1
ATOM 2578 C C . ASN A 1 341 ? 3.894 -15.846 -20.691 1.00 95.44 341 ASN A C 1
ATOM 2580 O O . ASN A 1 341 ? 3.480 -16.666 -21.503 1.00 95.44 341 ASN A O 1
ATOM 2584 N N . GLU A 1 342 ? 4.576 -14.764 -21.066 1.00 95.31 342 GLU A N 1
ATOM 2585 C CA . GLU A 1 342 ? 4.932 -14.424 -22.454 1.00 95.31 342 GLU A CA 1
ATOM 2586 C C . GLU A 1 342 ? 6.351 -14.886 -22.849 1.00 95.31 342 GLU A C 1
ATOM 2588 O O . GLU A 1 342 ? 6.844 -14.544 -23.928 1.00 95.31 342 GLU A O 1
ATOM 2593 N N . GLU A 1 343 ? 7.060 -15.608 -21.974 1.00 92.81 343 GLU A N 1
ATOM 2594 C CA . GLU A 1 343 ? 8.374 -16.192 -22.282 1.00 92.81 343 GLU A CA 1
ATOM 2595 C C . GLU A 1 343 ? 8.213 -17.683 -22.640 1.00 92.81 343 GLU A C 1
ATOM 2597 O O . GLU A 1 343 ? 7.837 -18.475 -21.775 1.00 92.81 343 GLU A O 1
ATOM 2602 N N . PRO A 1 344 ? 8.490 -18.100 -23.893 1.00 92.19 344 PRO A N 1
ATOM 2603 C CA . PRO A 1 344 ? 8.368 -19.500 -24.294 1.00 92.19 344 PRO A CA 1
ATOM 2604 C C . PRO A 1 344 ? 9.213 -20.436 -23.424 1.00 92.19 344 PRO A C 1
ATOM 2606 O O . PRO A 1 344 ? 10.386 -20.166 -23.167 1.00 92.19 344 PRO A O 1
ATOM 2609 N N . GLY A 1 345 ? 8.620 -21.551 -22.995 1.00 93.06 345 GLY A N 1
ATOM 2610 C CA . GLY A 1 345 ? 9.291 -22.553 -22.161 1.00 93.06 345 GLY A CA 1
ATOM 2611 C C . GLY A 1 345 ? 9.416 -22.182 -20.680 1.00 93.06 345 GLY A C 1
ATOM 2612 O O . GLY A 1 345 ? 10.013 -22.947 -19.926 1.00 93.06 345 GLY A O 1
ATOM 2613 N N . ILE A 1 346 ? 8.855 -21.047 -20.247 1.00 92.56 346 ILE A N 1
ATOM 2614 C CA . ILE A 1 346 ? 8.831 -20.632 -18.843 1.00 92.56 346 ILE A CA 1
ATOM 2615 C C . ILE A 1 346 ? 7.391 -20.313 -18.446 1.00 92.56 346 ILE A C 1
ATOM 2617 O O . ILE A 1 346 ? 6.792 -19.367 -18.950 1.00 92.56 346 ILE A O 1
ATOM 2621 N N . GLU A 1 347 ? 6.855 -21.075 -17.496 1.00 93.94 347 GLU A N 1
ATOM 2622 C CA . GLU A 1 347 ? 5.584 -20.759 -16.849 1.00 93.94 347 GLU A CA 1
ATOM 2623 C C . GLU A 1 347 ? 5.836 -20.366 -15.392 1.00 93.94 347 GLU A C 1
ATOM 2625 O O . GLU A 1 347 ? 6.275 -21.176 -14.577 1.00 93.94 347 GLU A O 1
ATOM 2630 N N . LEU A 1 348 ? 5.564 -19.106 -15.057 1.00 94.75 348 LEU A N 1
ATOM 2631 C CA . LEU A 1 348 ? 5.650 -18.613 -13.693 1.00 94.75 348 LEU A CA 1
ATOM 2632 C C . LEU A 1 348 ? 4.356 -18.938 -12.937 1.00 94.75 348 LEU A C 1
ATOM 2634 O O . LEU A 1 348 ? 3.270 -18.456 -13.275 1.00 94.75 348 LEU A O 1
ATOM 2638 N N . GLN A 1 349 ? 4.498 -19.731 -11.877 1.00 93.62 349 GLN A N 1
ATOM 2639 C CA . GLN A 1 349 ? 3.467 -19.990 -10.878 1.00 93.62 349 GLN A CA 1
ATOM 2640 C C . GLN A 1 349 ? 4.046 -19.771 -9.467 1.00 93.62 349 GLN A C 1
ATOM 2642 O O . GLN A 1 349 ? 5.200 -20.126 -9.244 1.00 93.62 349 GLN A O 1
ATOM 2647 N N . PRO A 1 350 ? 3.266 -19.214 -8.523 1.00 92.88 350 PRO A N 1
ATOM 2648 C CA . PRO A 1 350 ? 1.917 -18.710 -8.742 1.00 92.88 350 PRO A CA 1
ATOM 2649 C C . PRO A 1 350 ? 1.940 -17.370 -9.501 1.00 92.88 350 PRO A C 1
ATOM 2651 O O . PRO A 1 350 ? 2.837 -16.549 -9.309 1.00 92.88 350 PRO A O 1
ATOM 2654 N N . ARG A 1 351 ? 0.934 -17.113 -10.346 1.00 94.50 351 ARG A N 1
ATOM 2655 C CA . ARG A 1 351 ? 0.757 -15.777 -10.950 1.00 94.50 351 ARG A CA 1
ATOM 2656 C C . ARG A 1 351 ? 0.425 -14.731 -9.874 1.00 94.50 351 ARG A C 1
ATOM 2658 O O . ARG A 1 351 ? -0.247 -15.091 -8.898 1.00 94.50 351 ARG A O 1
ATOM 2665 N N . PRO A 1 352 ? 0.811 -13.453 -10.055 1.00 96.44 352 PRO A N 1
ATOM 2666 C CA . PRO A 1 352 ? 0.408 -12.379 -9.149 1.00 96.44 352 PRO A CA 1
ATOM 2667 C C . PRO A 1 352 ? -1.111 -12.329 -8.944 1.00 96.44 352 PRO A C 1
ATOM 2669 O O . PRO A 1 352 ? -1.884 -12.812 -9.775 1.00 96.44 352 PRO A O 1
ATOM 2672 N N . PHE A 1 353 ? -1.539 -11.746 -7.828 1.00 96.06 353 PHE A N 1
ATOM 2673 C CA . PHE A 1 353 ? -2.956 -11.495 -7.575 1.00 96.06 353 PHE A CA 1
ATOM 2674 C C . PHE A 1 353 ? -3.489 -10.418 -8.526 1.00 96.06 353 PHE A C 1
ATOM 2676 O O . PHE A 1 353 ? -4.569 -10.559 -9.099 1.00 96.06 353 PHE A O 1
ATOM 2683 N N . SER A 1 354 ? -2.705 -9.359 -8.705 1.00 89.50 354 SER A N 1
ATOM 2684 C CA . SER A 1 354 ? -2.981 -8.244 -9.599 1.00 89.50 354 SER A CA 1
ATOM 2685 C C . SER A 1 354 ? -2.743 -8.669 -11.056 1.00 89.50 354 SER A C 1
ATOM 2687 O O . SER A 1 354 ? -1.646 -9.138 -11.383 1.00 89.50 354 SER A O 1
ATOM 2689 N N . PRO A 1 355 ? -3.729 -8.529 -11.963 1.00 87.81 355 PRO A N 1
ATOM 2690 C CA . PRO A 1 355 ? -3.542 -8.865 -13.373 1.00 87.81 355 PRO A CA 1
ATOM 2691 C C . PRO A 1 355 ? -2.359 -8.103 -13.987 1.00 87.81 355 PRO A C 1
ATOM 2693 O O . PRO A 1 355 ? -2.331 -6.878 -13.972 1.00 87.81 355 PRO A O 1
ATOM 2696 N N . GLY A 1 356 ? -1.380 -8.828 -14.536 1.00 88.44 356 GLY A N 1
ATOM 2697 C CA . GLY A 1 356 ? -0.164 -8.229 -15.104 1.00 88.44 356 GLY A CA 1
ATOM 2698 C C . GLY A 1 356 ? 0.912 -7.840 -14.080 1.00 88.44 356 GLY A C 1
ATOM 2699 O O . GLY A 1 356 ? 1.953 -7.328 -14.492 1.00 88.44 356 GLY A O 1
ATOM 2700 N N . GLY A 1 357 ? 0.697 -8.131 -12.793 1.00 95.06 357 GLY A N 1
ATOM 2701 C CA . GLY A 1 357 ? 1.610 -7.838 -11.688 1.00 95.06 357 GLY A CA 1
ATOM 2702 C C . GLY A 1 357 ? 1.176 -6.658 -10.815 1.00 95.06 357 GLY A C 1
ATOM 2703 O O . GLY A 1 357 ? 0.245 -5.932 -11.170 1.00 95.06 357 GLY A O 1
ATOM 2704 N N . PRO A 1 358 ? 1.833 -6.462 -9.657 1.00 97.00 358 PRO A N 1
ATOM 2705 C CA . PRO A 1 358 ? 1.603 -5.288 -8.822 1.00 97.00 358 PRO A CA 1
ATOM 2706 C C . PRO A 1 358 ? 1.992 -3.993 -9.567 1.00 97.00 358 PRO A C 1
ATOM 2708 O O . PRO A 1 358 ? 2.936 -4.012 -10.366 1.00 97.00 358 PRO A O 1
ATOM 2711 N N . PRO A 1 359 ? 1.307 -2.861 -9.310 1.00 97.12 359 PRO A N 1
ATOM 2712 C CA . PRO A 1 359 ? 1.622 -1.575 -9.927 1.00 97.12 359 PRO A CA 1
ATOM 2713 C C . PRO A 1 359 ? 3.058 -1.140 -9.634 1.00 97.12 359 PRO A C 1
ATOM 2715 O O . PRO A 1 359 ? 3.551 -1.273 -8.509 1.00 97.12 359 PRO A O 1
ATOM 2718 N N . ILE A 1 360 ? 3.714 -0.578 -10.649 1.00 98.31 360 ILE A N 1
ATOM 2719 C CA . ILE A 1 360 ? 5.106 -0.144 -10.574 1.00 98.31 360 ILE A CA 1
ATOM 2720 C C . ILE A 1 360 ? 5.170 1.381 -10.512 1.00 98.31 360 ILE A C 1
ATOM 2722 O O . ILE A 1 360 ? 4.691 2.074 -11.416 1.00 98.31 360 ILE A O 1
ATOM 2726 N N . TRP A 1 361 ? 5.775 1.911 -9.448 1.00 98.50 361 TRP A N 1
ATOM 2727 C CA . TRP A 1 361 ? 5.956 3.350 -9.242 1.00 98.50 361 TRP A CA 1
ATOM 2728 C C . TRP A 1 361 ? 7.418 3.738 -9.436 1.00 98.50 361 TRP A C 1
ATOM 2730 O O . TRP A 1 361 ? 8.321 3.041 -8.994 1.00 98.50 361 TRP A O 1
ATOM 2740 N N . VAL A 1 362 ? 7.692 4.852 -10.104 1.00 98.31 362 VAL A N 1
ATOM 2741 C CA . VAL A 1 362 ? 9.068 5.249 -10.434 1.00 98.31 362 VAL A CA 1
ATOM 2742 C C . VAL A 1 362 ? 9.557 6.336 -9.483 1.00 98.31 362 VAL A C 1
ATOM 2744 O O . VAL A 1 362 ? 8.910 7.369 -9.353 1.00 98.31 362 VAL A O 1
ATOM 2747 N N . GLY A 1 363 ? 10.725 6.147 -8.861 1.00 96.38 363 GLY A N 1
ATOM 2748 C CA . GLY A 1 363 ? 11.319 7.150 -7.963 1.00 96.38 363 GLY A CA 1
ATOM 2749 C C . GLY A 1 363 ? 12.223 8.195 -8.632 1.00 96.38 363 GLY A C 1
ATOM 2750 O O . GLY A 1 363 ? 12.706 9.115 -7.978 1.00 96.38 363 GLY A O 1
ATOM 2751 N N . GLY A 1 364 ? 12.503 8.051 -9.930 1.00 93.31 364 GLY A N 1
ATOM 2752 C CA . GLY A 1 364 ? 13.434 8.918 -10.656 1.00 93.31 364 GLY A CA 1
ATOM 2753 C C . GLY A 1 364 ? 12.843 10.274 -11.061 1.00 93.31 364 GLY A C 1
ATOM 2754 O O . GLY A 1 364 ? 11.695 10.354 -11.493 1.00 93.31 364 GLY A O 1
ATOM 2755 N N . THR A 1 365 ? 13.671 11.320 -11.001 1.00 93.81 365 THR A N 1
ATOM 2756 C CA . THR A 1 365 ? 13.314 12.712 -11.349 1.00 93.81 365 THR A CA 1
ATOM 2757 C C . THR A 1 365 ? 14.047 13.256 -12.582 1.00 93.81 365 THR A C 1
ATOM 2759 O O . THR A 1 365 ? 13.709 14.323 -13.079 1.00 93.81 365 THR A O 1
ATOM 2762 N N . GLY A 1 366 ? 15.041 12.537 -13.116 1.00 93.25 366 GLY A N 1
ATOM 2763 C CA . GLY A 1 366 ? 15.748 12.968 -14.327 1.00 93.25 366 GLY A CA 1
ATOM 2764 C C . GLY A 1 366 ? 14.832 12.976 -15.566 1.00 93.25 366 GLY A C 1
ATOM 2765 O O . GLY A 1 366 ? 13.923 12.145 -15.637 1.00 93.25 366 GLY A O 1
ATOM 2766 N N . PRO A 1 367 ? 15.091 13.812 -16.594 1.00 95.19 367 PRO A N 1
ATOM 2767 C CA . PRO A 1 367 ? 14.186 13.989 -17.741 1.00 95.19 367 PRO A CA 1
ATOM 2768 C C . PRO A 1 367 ? 13.780 12.686 -18.442 1.00 95.19 367 PRO A C 1
ATOM 2770 O O . PRO A 1 367 ? 12.621 12.486 -18.802 1.00 95.19 367 PRO A O 1
ATOM 2773 N N . ARG A 1 368 ? 14.728 11.749 -18.590 1.00 94.75 368 ARG A N 1
ATOM 2774 C CA . ARG A 1 368 ? 14.457 10.412 -19.138 1.00 94.75 368 ARG A CA 1
ATOM 2775 C C . ARG A 1 368 ? 13.482 9.616 -18.266 1.00 94.75 368 ARG A C 1
ATOM 2777 O O . ARG A 1 368 ? 12.633 8.922 -18.812 1.00 94.75 368 ARG A O 1
ATOM 2784 N N . MET A 1 369 ? 13.632 9.681 -16.945 1.00 95.81 369 MET A N 1
ATOM 2785 C CA . MET A 1 369 ? 12.788 8.946 -16.004 1.00 95.81 369 MET A CA 1
ATOM 2786 C C . MET A 1 369 ? 11.380 9.533 -15.962 1.00 95.81 369 MET A C 1
ATOM 2788 O O . MET A 1 369 ? 10.441 8.765 -16.094 1.00 95.81 369 MET A O 1
ATOM 2792 N N . LEU A 1 370 ? 11.233 10.862 -15.890 1.00 98.00 370 LEU A N 1
ATOM 2793 C CA . LEU A 1 370 ? 9.921 11.527 -15.927 1.00 98.00 370 LEU A CA 1
ATOM 2794 C C . LEU A 1 370 ? 9.132 11.147 -17.184 1.00 98.00 370 LEU A C 1
ATOM 2796 O O . LEU A 1 370 ? 7.970 10.752 -17.096 1.00 98.00 370 LEU A O 1
ATOM 2800 N N . ARG A 1 371 ? 9.797 11.180 -18.346 1.00 97.94 371 ARG A N 1
ATOM 2801 C CA . ARG A 1 371 ? 9.193 10.754 -19.610 1.00 97.94 371 ARG A CA 1
ATOM 2802 C C . ARG A 1 371 ? 8.732 9.294 -19.557 1.00 97.94 371 ARG A C 1
ATOM 2804 O O . ARG A 1 371 ? 7.576 9.006 -19.840 1.00 97.94 371 ARG A O 1
ATOM 2811 N N . LEU A 1 372 ? 9.618 8.380 -19.154 1.00 96.75 372 LEU A N 1
ATOM 2812 C CA . LEU A 1 372 ? 9.295 6.953 -19.076 1.00 96.75 372 LEU A CA 1
ATOM 2813 C C . LEU A 1 372 ? 8.161 6.659 -18.089 1.00 96.75 372 LEU A C 1
ATOM 2815 O O . LEU A 1 372 ? 7.347 5.780 -18.365 1.00 96.75 372 LEU A O 1
ATOM 2819 N N . THR A 1 373 ? 8.098 7.376 -16.965 1.00 98.12 373 THR A N 1
ATOM 2820 C CA . THR A 1 373 ? 7.004 7.266 -15.992 1.00 98.12 373 THR A CA 1
ATOM 2821 C C . THR A 1 373 ? 5.659 7.520 -16.665 1.00 98.12 373 THR A C 1
ATOM 2823 O O . THR A 1 373 ? 4.776 6.665 -16.597 1.00 98.12 373 THR A O 1
ATOM 2826 N N . GLY A 1 374 ? 5.535 8.641 -17.383 1.00 97.31 374 GLY A N 1
ATOM 2827 C CA . GLY A 1 374 ? 4.317 8.985 -18.117 1.00 97.31 374 GLY A CA 1
ATOM 2828 C C . GLY A 1 374 ? 3.989 7.995 -19.233 1.00 97.31 374 GLY A C 1
ATOM 2829 O O . GLY A 1 374 ? 2.839 7.606 -19.398 1.00 97.31 374 GLY A O 1
ATOM 2830 N N . GLU A 1 375 ? 4.995 7.503 -19.955 1.00 97.00 375 GLU A N 1
ATOM 2831 C CA . GLU A 1 375 ? 4.794 6.587 -21.084 1.00 97.00 375 GLU A CA 1
ATOM 2832 C C . GLU A 1 375 ? 4.408 5.155 -20.657 1.00 97.00 375 GLU A C 1
ATOM 2834 O O . GLU A 1 375 ? 3.650 4.501 -21.369 1.00 97.00 375 GLU A O 1
ATOM 2839 N N . ARG A 1 376 ? 4.938 4.628 -19.536 1.00 95.31 376 ARG A N 1
ATOM 2840 C CA . ARG A 1 376 ? 4.973 3.163 -19.290 1.00 95.31 376 ARG A CA 1
ATOM 2841 C C . ARG A 1 376 ? 4.650 2.669 -17.877 1.00 95.31 376 ARG A C 1
ATOM 2843 O O . ARG A 1 376 ? 4.614 1.449 -17.677 1.00 95.31 376 ARG A O 1
ATOM 2850 N N . PHE A 1 377 ? 4.513 3.558 -16.896 1.00 97.06 377 PHE A N 1
ATOM 2851 C CA . PHE A 1 377 ? 4.370 3.166 -15.490 1.00 97.06 377 PHE A CA 1
ATOM 2852 C C . PHE A 1 377 ? 3.077 3.684 -14.864 1.00 97.06 377 PHE A C 1
ATOM 2854 O O . PHE A 1 377 ? 2.419 4.579 -15.401 1.00 97.06 377 PHE A O 1
ATOM 2861 N N . GLU A 1 378 ? 2.697 3.069 -13.745 1.00 96.81 378 GLU A N 1
ATOM 2862 C CA . GLU A 1 378 ? 1.410 3.285 -13.081 1.00 96.81 378 GLU A CA 1
ATOM 2863 C C . GLU A 1 378 ? 1.476 4.404 -12.033 1.00 96.81 378 GLU A C 1
ATOM 2865 O O . GLU A 1 378 ? 0.441 4.934 -11.638 1.00 96.81 378 GLU A O 1
ATOM 2870 N N . GLY A 1 379 ? 2.674 4.801 -11.594 1.00 97.50 379 GLY A N 1
ATOM 2871 C CA . GLY A 1 379 ? 2.824 5.893 -10.638 1.00 97.50 379 GLY A CA 1
ATOM 2872 C C . GLY A 1 379 ? 4.224 6.486 -10.548 1.00 97.50 379 GLY A C 1
ATOM 2873 O O . GLY A 1 379 ? 5.198 5.971 -11.105 1.00 97.50 379 GLY A O 1
ATOM 2874 N N . TRP A 1 380 ? 4.314 7.587 -9.813 1.00 98.44 380 TRP A N 1
ATOM 2875 C CA . TRP A 1 380 ? 5.538 8.337 -9.550 1.00 98.44 380 TRP A CA 1
ATOM 2876 C C . TRP A 1 380 ? 5.704 8.545 -8.040 1.00 98.44 380 TRP A C 1
ATOM 2878 O O . TRP A 1 380 ? 4.748 8.929 -7.374 1.00 98.44 380 TRP A O 1
ATOM 2888 N N . LEU A 1 381 ? 6.900 8.281 -7.501 1.00 98.06 381 LEU A N 1
ATOM 2889 C CA . LEU A 1 381 ? 7.230 8.405 -6.071 1.00 98.06 381 LEU A CA 1
ATOM 2890 C C . LEU A 1 381 ? 8.613 9.053 -5.880 1.00 98.06 381 LEU A C 1
ATOM 2892 O O . LEU A 1 381 ? 9.569 8.385 -5.477 1.00 98.06 381 LEU A O 1
ATOM 2896 N N . PRO A 1 382 ? 8.774 10.333 -6.237 1.00 97.56 382 PRO A N 1
ATOM 2897 C CA . PRO A 1 382 ? 10.055 11.013 -6.168 1.00 97.56 382 PRO A CA 1
ATOM 2898 C C . PRO A 1 382 ? 10.403 11.438 -4.737 1.00 97.56 382 PRO A C 1
ATOM 2900 O O . PRO A 1 382 ? 9.544 11.560 -3.864 1.00 97.56 382 PRO A O 1
ATOM 2903 N N . LEU A 1 383 ? 11.678 11.768 -4.557 1.00 94.69 383 LEU A N 1
ATOM 2904 C CA . LEU A 1 383 ? 12.217 12.509 -3.414 1.00 94.69 383 LEU A CA 1
ATOM 2905 C C . LEU A 1 383 ? 12.335 14.014 -3.745 1.00 94.69 383 LEU A C 1
ATOM 2907 O O . LEU A 1 383 ? 13.303 14.638 -3.341 1.00 94.69 383 LEU A O 1
ATOM 2911 N N . SER A 1 384 ? 11.444 14.598 -4.556 1.00 96.38 384 SER A N 1
ATOM 2912 C CA . SER A 1 384 ? 11.589 15.990 -5.034 1.00 96.38 384 SER A CA 1
ATOM 2913 C C . SER A 1 384 ? 11.830 16.973 -3.876 1.00 96.38 384 SER A C 1
ATOM 2915 O O . SER A 1 384 ? 11.033 16.940 -2.950 1.00 96.38 384 SER A O 1
ATOM 2917 N N . PRO A 1 385 ? 12.874 17.829 -3.895 1.00 96.62 385 PRO A N 1
ATOM 2918 C CA . PRO A 1 385 ? 13.248 18.660 -2.742 1.00 96.62 385 PRO A CA 1
ATOM 2919 C C . PRO A 1 385 ? 12.178 19.652 -2.282 1.00 96.62 385 PRO A C 1
ATOM 2921 O O . PRO A 1 385 ? 11.992 19.844 -1.078 1.00 96.62 385 PRO A O 1
ATOM 2924 N N . THR A 1 386 ? 11.474 20.272 -3.233 1.00 98.06 386 THR A N 1
ATOM 2925 C CA . THR A 1 386 ? 10.430 21.263 -2.954 1.00 98.06 386 THR A CA 1
ATOM 2926 C C . THR A 1 386 ? 9.091 20.902 -3.612 1.00 98.06 386 THR A C 1
ATOM 2928 O O . THR A 1 386 ? 9.062 20.176 -4.615 1.00 98.06 386 THR A O 1
ATOM 2931 N N . PRO A 1 387 ? 7.963 21.462 -3.125 1.00 98.25 387 PRO A N 1
ATOM 2932 C CA . PRO A 1 387 ? 6.670 21.345 -3.802 1.00 98.25 387 PRO A CA 1
ATOM 2933 C C . PRO A 1 387 ? 6.686 21.864 -5.249 1.00 98.25 387 PRO A C 1
ATOM 2935 O O . PRO A 1 387 ? 6.006 21.309 -6.108 1.00 98.25 387 PRO A O 1
ATOM 2938 N N . SER A 1 388 ? 7.494 22.887 -5.550 1.00 98.19 388 SER A N 1
ATOM 2939 C CA . SER A 1 388 ? 7.639 23.426 -6.911 1.00 98.19 388 SER A CA 1
ATOM 2940 C C . SER A 1 388 ? 8.360 22.446 -7.845 1.00 98.19 388 SER A C 1
ATOM 2942 O O . SER A 1 388 ? 7.905 22.193 -8.965 1.00 98.19 388 SER A O 1
ATOM 2944 N N . ASP A 1 389 ? 9.438 21.815 -7.363 1.00 98.06 389 ASP A N 1
ATOM 2945 C CA . ASP A 1 389 ? 10.140 20.760 -8.106 1.00 98.06 389 ASP A CA 1
ATOM 2946 C C . ASP A 1 389 ? 9.220 19.560 -8.352 1.00 98.06 389 ASP A C 1
ATOM 2948 O O . ASP A 1 389 ? 9.225 18.960 -9.430 1.00 98.06 389 ASP A O 1
ATOM 2952 N N . TYR A 1 390 ? 8.399 19.217 -7.353 1.00 98.62 390 TYR A N 1
ATOM 2953 C CA . TYR A 1 390 ? 7.383 18.180 -7.478 1.00 98.62 390 TYR A CA 1
ATOM 2954 C C . TYR A 1 390 ? 6.353 18.513 -8.559 1.00 98.62 390 TYR A C 1
ATOM 2956 O O . TYR A 1 390 ? 6.143 17.699 -9.458 1.00 98.62 390 TYR A O 1
ATOM 2964 N N . ALA A 1 391 ? 5.752 19.706 -8.511 1.00 98.56 391 ALA A N 1
ATOM 2965 C CA . ALA A 1 391 ? 4.762 20.152 -9.490 1.00 98.56 391 ALA A CA 1
ATOM 2966 C C . ALA A 1 391 ? 5.333 20.139 -10.917 1.00 98.56 391 ALA A C 1
ATOM 2968 O O . ALA A 1 391 ? 4.706 19.608 -11.836 1.00 98.56 391 ALA A O 1
ATOM 2969 N N . SER A 1 392 ? 6.559 20.643 -11.085 1.00 98.25 392 SER A N 1
ATOM 2970 C CA . SER A 1 392 ? 7.264 20.666 -12.371 1.00 98.25 392 SER A CA 1
ATOM 2971 C C . SER A 1 392 ? 7.525 19.252 -12.905 1.00 98.25 392 SER A C 1
ATOM 2973 O O . SER A 1 392 ? 7.270 18.957 -14.076 1.00 98.25 392 SER A O 1
ATOM 2975 N N . GLY A 1 393 ? 7.985 18.337 -12.045 1.00 98.50 393 GLY A N 1
ATOM 2976 C CA . GLY A 1 393 ? 8.183 16.937 -12.418 1.00 98.50 393 GLY A CA 1
ATOM 2977 C C . GLY A 1 393 ? 6.872 16.226 -12.767 1.00 98.50 393 GLY A C 1
ATOM 2978 O O . GLY A 1 393 ? 6.811 15.516 -13.773 1.00 98.50 393 GLY A O 1
ATOM 2979 N N . LEU A 1 394 ? 5.802 16.466 -12.002 1.00 98.38 394 LEU A N 1
ATOM 2980 C CA . LEU A 1 394 ? 4.478 15.899 -12.263 1.00 98.38 394 LEU A CA 1
ATOM 2981 C C . LEU A 1 394 ? 3.906 16.391 -13.597 1.00 98.38 394 LEU A C 1
ATOM 2983 O O . LEU A 1 394 ? 3.332 15.598 -14.346 1.00 98.38 394 LEU A O 1
ATOM 2987 N N . GLN A 1 395 ? 4.095 17.670 -13.928 1.00 98.44 395 GLN A N 1
ATOM 2988 C CA . GLN A 1 395 ? 3.710 18.221 -15.226 1.00 98.44 395 GLN A CA 1
ATOM 2989 C C . GLN A 1 395 ? 4.423 17.491 -16.371 1.00 98.44 395 GLN A C 1
ATOM 2991 O O . GLN A 1 395 ? 3.777 17.092 -17.338 1.00 98.44 395 GLN A O 1
ATOM 2996 N N . ALA A 1 396 ? 5.731 17.246 -16.245 1.00 98.62 396 ALA A N 1
ATOM 2997 C CA . ALA A 1 396 ? 6.495 16.511 -17.251 1.00 98.62 396 ALA A CA 1
ATOM 2998 C C . ALA A 1 396 ? 6.031 15.048 -17.401 1.00 98.62 396 ALA A C 1
ATOM 3000 O O . ALA A 1 396 ? 5.932 14.547 -18.522 1.00 98.62 396 ALA A O 1
ATOM 3001 N N . VAL A 1 397 ? 5.710 14.370 -16.292 1.00 98.62 397 VAL A N 1
ATOM 3002 C CA . VAL A 1 397 ? 5.146 13.008 -16.307 1.00 98.62 397 VAL A CA 1
ATOM 3003 C C . VAL A 1 397 ? 3.796 12.986 -17.025 1.00 98.62 397 VAL A C 1
ATOM 3005 O O . VAL A 1 397 ? 3.577 12.150 -17.900 1.00 98.62 397 VAL A O 1
ATOM 3008 N N . ARG A 1 398 ? 2.899 13.923 -16.701 1.00 97.88 398 ARG A N 1
ATOM 3009 C CA . ARG A 1 398 ? 1.569 14.022 -17.319 1.00 97.88 398 ARG A CA 1
ATOM 3010 C C . ARG A 1 398 ? 1.640 14.338 -18.810 1.00 97.88 398 ARG A C 1
ATOM 3012 O O . ARG A 1 398 ? 0.968 13.673 -19.590 1.00 97.88 398 ARG A O 1
ATOM 3019 N N . ALA A 1 399 ? 2.504 15.269 -19.210 1.00 98.12 399 ALA A N 1
ATOM 3020 C CA . ALA A 1 399 ? 2.729 15.588 -20.619 1.00 98.12 399 ALA A CA 1
ATOM 3021 C C . ALA A 1 399 ? 3.267 14.379 -21.406 1.00 98.12 399 ALA A C 1
ATOM 3023 O O . ALA A 1 399 ? 2.885 14.150 -22.552 1.00 98.12 399 ALA A O 1
ATOM 3024 N N . ALA A 1 400 ? 4.137 13.570 -20.792 1.00 98.38 400 ALA A N 1
ATOM 3025 C CA . ALA A 1 400 ? 4.621 12.340 -21.411 1.00 98.38 400 ALA A CA 1
ATOM 3026 C C . ALA A 1 400 ? 3.526 11.265 -21.528 1.00 98.38 400 ALA A C 1
ATOM 3028 O O . ALA A 1 400 ? 3.486 10.562 -22.536 1.00 98.38 400 ALA A O 1
ATOM 3029 N N . ALA A 1 401 ? 2.624 11.160 -20.544 1.00 97.25 401 ALA A N 1
ATOM 3030 C CA . ALA A 1 401 ? 1.460 10.276 -20.620 1.00 97.25 401 ALA A CA 1
ATOM 3031 C C . ALA A 1 401 ? 0.514 10.681 -21.759 1.00 97.25 401 ALA A C 1
ATOM 3033 O O . ALA A 1 401 ? 0.177 9.844 -22.594 1.00 97.25 401 ALA A O 1
ATOM 3034 N N . GLU A 1 402 ? 0.178 11.969 -21.850 1.00 97.19 402 GLU A N 1
ATOM 3035 C CA . GLU A 1 402 ? -0.673 12.515 -22.912 1.00 97.19 402 GLU A CA 1
ATOM 3036 C C . GLU A 1 402 ? -0.075 12.260 -24.300 1.00 97.19 402 GLU A C 1
ATOM 3038 O O . GLU A 1 402 ? -0.740 11.722 -25.185 1.00 97.19 402 GLU A O 1
ATOM 3043 N N . LYS A 1 403 ? 1.224 12.540 -24.474 1.00 97.50 403 LYS A N 1
ATOM 3044 C CA . LYS A 1 403 ? 1.944 12.269 -25.726 1.00 97.50 403 LYS A CA 1
ATOM 3045 C C . LYS A 1 403 ? 1.950 10.782 -26.103 1.00 97.50 403 LYS A C 1
ATOM 3047 O O . LYS A 1 403 ? 2.002 10.455 -27.286 1.00 97.50 403 LYS A O 1
ATOM 3052 N N . ALA A 1 404 ? 1.908 9.890 -25.116 1.00 96.06 404 ALA A N 1
ATOM 3053 C CA . ALA A 1 404 ? 1.819 8.446 -25.313 1.00 96.06 404 ALA A CA 1
ATOM 3054 C C . ALA A 1 404 ? 0.377 7.940 -25.518 1.00 96.06 404 ALA A C 1
ATOM 3056 O O . ALA A 1 404 ? 0.174 6.731 -25.613 1.00 96.06 404 ALA A O 1
ATOM 3057 N N . GLY A 1 405 ? -0.622 8.831 -25.561 1.00 95.38 405 GLY A N 1
ATOM 3058 C CA . GLY A 1 405 ? -2.036 8.471 -25.689 1.00 95.38 405 GLY A CA 1
ATOM 3059 C C . GLY A 1 405 ? -2.639 7.853 -24.424 1.00 95.38 405 GLY A C 1
ATOM 3060 O O . GLY A 1 405 ? -3.655 7.165 -24.504 1.00 95.38 405 GLY A O 1
ATOM 3061 N N . ARG A 1 406 ? -2.014 8.054 -23.258 1.00 95.19 406 ARG A N 1
ATOM 3062 C CA . ARG A 1 406 ? -2.514 7.602 -21.952 1.00 95.19 406 ARG A CA 1
ATOM 3063 C C . ARG A 1 406 ? -3.219 8.752 -21.241 1.00 95.19 406 ARG A C 1
ATOM 3065 O O . ARG A 1 406 ? -2.793 9.896 -21.350 1.00 95.19 406 ARG A O 1
ATOM 3072 N N . ASP A 1 407 ? -4.239 8.434 -20.446 1.00 92.38 407 ASP A N 1
ATOM 3073 C CA . ASP A 1 407 ? -4.870 9.409 -19.552 1.00 92.38 407 ASP A CA 1
ATOM 3074 C C . ASP A 1 407 ? -3.852 9.916 -18.506 1.00 92.38 407 ASP A C 1
ATOM 3076 O O . ASP A 1 407 ? -3.390 9.120 -17.677 1.00 92.38 407 ASP A O 1
ATOM 3080 N N . PRO A 1 408 ? -3.510 11.218 -18.477 1.00 91.50 408 PRO A N 1
ATOM 3081 C CA . PRO A 1 408 ? -2.608 11.776 -17.470 1.00 91.50 408 PRO A CA 1
ATOM 3082 C C . PRO A 1 408 ? -3.133 11.653 -16.030 1.00 91.50 408 PRO A C 1
ATOM 3084 O O . PRO A 1 408 ? -2.338 11.657 -15.087 1.00 91.50 408 PRO A O 1
ATOM 3087 N N . GLY A 1 409 ? -4.454 11.546 -15.845 1.00 90.75 409 GLY A N 1
ATOM 3088 C CA . GLY A 1 409 ? -5.112 11.320 -14.555 1.00 90.75 409 GLY A CA 1
ATOM 3089 C C . GLY A 1 409 ? -4.974 9.889 -14.021 1.00 90.75 409 GLY A C 1
ATOM 3090 O O . GLY A 1 409 ? -5.178 9.655 -12.826 1.00 90.75 409 GLY A O 1
ATOM 3091 N N . SER A 1 410 ? -4.568 8.943 -14.875 1.00 88.88 410 SER A N 1
ATOM 3092 C CA . SER A 1 410 ? -4.355 7.540 -14.499 1.00 88.88 410 SER A CA 1
ATOM 3093 C C . SER A 1 410 ? -3.051 7.293 -13.734 1.00 88.88 410 SER A C 1
ATOM 3095 O O . SER A 1 410 ? -2.895 6.234 -13.130 1.00 88.88 410 SER A O 1
ATOM 3097 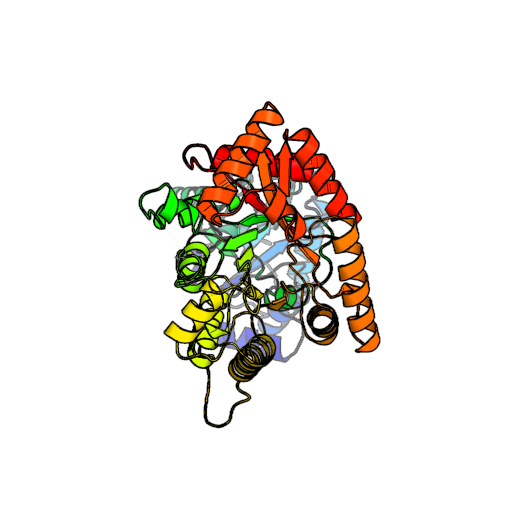N N . ILE A 1 411 ? -2.116 8.251 -13.743 1.00 95.12 411 ILE A N 1
ATOM 3098 C CA . ILE A 1 411 ? -0.830 8.132 -13.050 1.00 95.12 411 ILE A CA 1
ATOM 3099 C C . ILE A 1 411 ? -1.018 8.427 -11.561 1.00 95.12 411 ILE A C 1
ATOM 3101 O O . ILE A 1 411 ? -1.400 9.538 -11.186 1.00 95.12 411 ILE A O 1
ATOM 3105 N N . ALA A 1 412 ? -0.683 7.468 -10.698 1.00 96.31 412 ALA A N 1
ATOM 3106 C CA . ALA A 1 412 ? -0.660 7.710 -9.263 1.00 96.31 412 ALA A CA 1
ATOM 3107 C C . ALA A 1 412 ? 0.473 8.662 -8.854 1.00 96.31 412 ALA A C 1
ATOM 3109 O O . ALA A 1 412 ? 1.604 8.573 -9.343 1.00 96.31 412 ALA A O 1
ATOM 3110 N N . THR A 1 413 ? 0.165 9.567 -7.925 1.00 96.44 413 THR A N 1
ATOM 3111 C CA . THR A 1 413 ? 1.052 10.662 -7.518 1.00 96.44 413 THR A CA 1
ATOM 3112 C C . THR A 1 413 ? 1.454 10.521 -6.051 1.00 96.44 413 THR A C 1
ATOM 3114 O O . THR A 1 413 ? 0.815 11.057 -5.144 1.00 96.44 413 THR A O 1
ATOM 3117 N N . GLY A 1 414 ? 2.523 9.767 -5.809 1.00 97.25 414 GLY A N 1
ATOM 3118 C CA . GLY A 1 414 ? 3.177 9.682 -4.509 1.00 97.25 414 GLY A CA 1
ATOM 3119 C C . GLY A 1 414 ? 4.242 10.766 -4.336 1.00 97.25 414 GLY A C 1
ATOM 3120 O O . GLY A 1 414 ? 4.703 11.343 -5.319 1.00 97.25 414 GLY A O 1
ATOM 3121 N N . VAL A 1 415 ? 4.670 11.021 -3.101 1.00 98.00 415 VAL A N 1
ATOM 3122 C CA . VAL A 1 415 ? 5.902 11.754 -2.773 1.00 98.00 415 VAL A CA 1
ATOM 3123 C C . VAL A 1 415 ? 6.550 11.150 -1.530 1.00 98.00 415 VAL A C 1
ATOM 3125 O O . VAL A 1 415 ? 5.859 10.819 -0.569 1.00 98.00 415 VAL A O 1
ATOM 3128 N N . TYR A 1 416 ? 7.872 10.993 -1.543 1.00 97.75 416 TYR A N 1
ATOM 3129 C CA . TYR A 1 416 ? 8.640 10.523 -0.394 1.00 97.75 416 TYR A CA 1
ATOM 3130 C C . TYR A 1 416 ? 9.248 11.725 0.334 1.00 97.75 416 TYR A C 1
ATOM 3132 O O . TYR A 1 416 ? 10.142 12.397 -0.178 1.00 97.75 416 TYR A O 1
ATOM 3140 N N . LEU A 1 417 ? 8.773 11.958 1.558 1.00 98.12 417 LEU A N 1
ATOM 3141 C CA . LEU A 1 417 ? 9.199 13.026 2.453 1.00 98.12 417 LEU A CA 1
ATOM 3142 C C . LEU A 1 417 ? 9.969 12.479 3.660 1.00 98.12 417 LEU A C 1
ATOM 3144 O O . LEU A 1 417 ? 9.626 11.428 4.200 1.00 98.12 417 LEU A O 1
ATOM 3148 N N . THR A 1 418 ? 11.005 13.187 4.113 1.00 98.31 418 THR A N 1
ATOM 3149 C CA . THR A 1 418 ? 11.692 12.878 5.378 1.00 98.31 418 THR A CA 1
ATOM 3150 C C . THR A 1 418 ? 11.560 14.032 6.353 1.00 98.31 418 THR A C 1
ATOM 3152 O O . THR A 1 418 ? 11.778 15.180 5.977 1.00 98.31 418 THR A O 1
ATOM 3155 N N . ILE A 1 419 ? 11.218 13.730 7.602 1.00 98.00 419 ILE A N 1
ATOM 3156 C CA . ILE A 1 419 ? 10.864 14.751 8.584 1.00 98.00 419 ILE A CA 1
ATOM 3157 C C . ILE A 1 419 ? 11.380 14.423 9.984 1.00 98.00 419 ILE A C 1
ATOM 3159 O O . ILE A 1 419 ? 11.273 13.280 10.425 1.00 98.00 419 ILE A O 1
ATOM 3163 N N . ALA A 1 420 ? 11.883 15.433 10.688 1.00 97.81 420 ALA A N 1
ATOM 3164 C CA . ALA A 1 420 ? 12.013 15.431 12.142 1.00 97.81 420 ALA A CA 1
ATOM 3165 C C . ALA A 1 420 ? 10.995 16.412 12.736 1.00 97.81 420 ALA A C 1
ATOM 3167 O O . ALA A 1 420 ? 10.824 17.519 12.217 1.00 97.81 420 ALA A O 1
ATOM 3168 N N . VAL A 1 421 ? 10.324 16.011 13.816 1.00 96.25 421 VAL A N 1
ATOM 3169 C CA . VAL A 1 421 ? 9.421 16.891 14.564 1.00 96.25 421 VAL A CA 1
ATOM 3170 C C . VAL A 1 421 ? 9.803 16.940 16.030 1.00 96.25 421 VAL A C 1
ATOM 3172 O O . VAL A 1 421 ? 10.097 15.914 16.636 1.00 96.25 421 VAL A O 1
ATOM 3175 N N . ALA A 1 422 ? 9.768 18.142 16.588 1.00 94.62 422 ALA A N 1
ATOM 3176 C CA . ALA A 1 422 ? 9.975 18.407 18.003 1.00 94.62 422 ALA A CA 1
ATOM 3177 C C . ALA A 1 422 ? 9.129 19.619 18.416 1.00 94.62 422 ALA A C 1
ATOM 3179 O O . ALA A 1 422 ? 8.569 20.315 17.565 1.00 94.62 422 ALA A O 1
ATOM 3180 N N . ASP A 1 423 ? 9.043 19.884 19.719 1.00 91.50 423 ASP A N 1
ATOM 3181 C CA . ASP A 1 423 ? 8.315 21.053 20.224 1.00 91.50 423 ASP A CA 1
ATOM 3182 C C . ASP A 1 423 ? 9.026 22.366 19.835 1.00 91.50 423 ASP A C 1
ATOM 3184 O O . ASP A 1 423 ? 8.375 23.380 19.586 1.00 91.50 423 ASP A O 1
ATOM 3188 N N . GLY A 1 424 ? 10.360 22.333 19.706 1.00 92.81 424 GLY A N 1
ATOM 3189 C CA . GLY A 1 424 ? 11.188 23.432 19.213 1.00 92.81 424 GLY A CA 1
ATOM 3190 C C . GLY A 1 424 ? 11.773 23.164 17.823 1.00 92.81 424 GLY A C 1
ATOM 3191 O O . GLY A 1 424 ? 12.337 22.103 17.558 1.00 92.81 424 GLY A O 1
ATOM 3192 N N . ALA A 1 425 ? 11.724 24.160 16.933 1.00 93.06 425 ALA A N 1
ATOM 3193 C CA . ALA A 1 425 ? 12.298 24.046 15.587 1.00 93.06 425 ALA A CA 1
ATOM 3194 C C . ALA A 1 425 ? 13.818 23.785 15.597 1.00 93.06 425 ALA A C 1
ATOM 3196 O O . ALA A 1 425 ? 14.323 23.041 14.757 1.00 93.06 425 ALA A O 1
ATOM 3197 N N . SER A 1 426 ? 14.543 24.358 16.566 1.00 95.81 426 SER A N 1
ATOM 3198 C CA . SER A 1 426 ? 15.983 24.117 16.735 1.00 95.81 426 SER A CA 1
ATOM 3199 C C . SER A 1 426 ? 16.281 22.659 17.092 1.00 95.81 426 SER A C 1
ATOM 3201 O O . SER A 1 426 ? 17.219 22.076 16.549 1.00 95.81 426 SER A O 1
ATOM 3203 N N . ASP A 1 427 ? 15.467 22.053 17.958 1.00 95.38 427 ASP A N 1
ATOM 3204 C CA . ASP A 1 427 ? 15.640 20.659 18.374 1.00 95.38 427 ASP A CA 1
ATOM 3205 C C . ASP A 1 427 ? 15.357 19.711 17.208 1.00 95.38 427 ASP A C 1
ATOM 3207 O O . ASP A 1 427 ? 16.151 18.814 16.925 1.00 95.38 427 ASP A O 1
ATOM 3211 N N . ALA A 1 428 ? 14.286 19.975 16.451 1.00 96.75 428 ALA A N 1
ATOM 3212 C CA . ALA A 1 428 ? 13.979 19.223 15.239 1.00 96.75 428 ALA A CA 1
ATOM 3213 C C . ALA A 1 428 ? 15.112 19.321 14.201 1.00 96.75 428 ALA A C 1
ATOM 3215 O O . ALA A 1 428 ? 15.445 18.330 13.549 1.00 96.75 428 ALA A O 1
ATOM 3216 N N . ALA A 1 429 ? 15.729 20.498 14.044 1.00 97.25 429 ALA A N 1
ATOM 3217 C CA . ALA A 1 429 ? 16.839 20.694 13.112 1.00 97.25 429 ALA A CA 1
ATOM 3218 C C . ALA A 1 429 ? 18.102 19.937 13.551 1.00 97.25 429 ALA A C 1
ATOM 3220 O O . ALA A 1 429 ? 18.756 19.292 12.725 1.00 97.25 429 ALA A O 1
ATOM 3221 N N . ALA A 1 430 ? 18.424 19.974 14.848 1.00 96.25 430 ALA A N 1
ATOM 3222 C CA . ALA A 1 430 ? 19.532 19.217 15.418 1.00 96.25 430 ALA A CA 1
ATOM 3223 C C . ALA A 1 430 ? 19.325 17.704 15.244 1.00 96.25 430 ALA A C 1
ATOM 3225 O O . ALA A 1 430 ? 20.238 17.001 14.803 1.00 96.25 430 ALA A O 1
ATOM 3226 N N . GLU A 1 431 ? 18.112 17.217 15.511 1.00 96.06 431 GLU A N 1
ATOM 3227 C CA . GLU A 1 431 ? 17.736 15.814 15.347 1.00 96.06 431 GLU A CA 1
ATOM 3228 C C . GLU A 1 431 ? 17.825 15.361 13.887 1.00 96.06 431 GLU A C 1
ATOM 3230 O O . GLU A 1 431 ? 18.476 14.355 13.592 1.00 96.06 431 GLU A O 1
ATOM 3235 N N . LEU A 1 432 ? 17.254 16.134 12.957 1.00 97.56 432 LEU A N 1
ATOM 3236 C CA . LEU A 1 432 ? 17.342 15.847 11.529 1.00 97.56 432 LEU A CA 1
ATOM 3237 C C . LEU A 1 432 ? 18.803 15.776 11.070 1.00 97.56 432 LEU A C 1
ATOM 3239 O O . LEU A 1 432 ? 19.173 14.868 10.325 1.00 97.56 432 LEU A O 1
ATOM 3243 N N . ASN A 1 433 ? 19.650 16.709 11.513 1.00 97.44 433 ASN A N 1
ATOM 3244 C CA . ASN A 1 433 ? 21.060 16.714 11.141 1.00 97.44 433 ASN A CA 1
ATOM 3245 C C . ASN A 1 433 ? 21.816 15.501 11.701 1.00 97.44 433 ASN A C 1
ATOM 3247 O O . ASN A 1 433 ? 22.550 14.847 10.957 1.00 97.44 433 ASN A O 1
ATOM 3251 N N . ALA A 1 434 ? 21.601 15.158 12.974 1.00 95.94 434 ALA A N 1
ATOM 3252 C CA . ALA A 1 434 ? 22.186 13.967 13.588 1.00 95.94 434 ALA A CA 1
ATOM 3253 C C . ALA A 1 434 ? 21.749 12.687 12.857 1.00 95.94 434 ALA A C 1
ATOM 3255 O O . ALA A 1 434 ? 22.579 11.834 12.528 1.00 95.94 434 ALA A O 1
ATOM 3256 N N . TYR A 1 435 ? 20.461 12.588 12.524 1.00 96.50 435 TYR A N 1
ATOM 3257 C CA . TYR A 1 435 ? 19.920 11.484 11.745 1.00 96.50 435 TYR A CA 1
ATOM 3258 C C . TYR A 1 435 ? 20.574 11.399 10.356 1.00 96.50 435 TYR A C 1
ATOM 3260 O O . TYR A 1 435 ? 20.988 10.317 9.945 1.00 96.50 435 TYR A O 1
ATOM 3268 N N . MET A 1 436 ? 20.725 12.513 9.629 1.00 96.31 436 MET A N 1
ATOM 3269 C CA . MET A 1 436 ? 21.330 12.513 8.286 1.00 96.31 436 MET A CA 1
ATOM 3270 C C . MET A 1 436 ? 22.812 12.127 8.308 1.00 96.31 436 MET A C 1
ATOM 3272 O O . MET A 1 436 ? 23.254 11.348 7.457 1.00 96.31 436 MET A O 1
ATOM 3276 N N . LEU A 1 437 ? 23.560 12.583 9.315 1.00 95.00 437 LEU A N 1
ATOM 3277 C CA . LEU A 1 437 ? 24.951 12.185 9.521 1.00 95.00 437 LEU A CA 1
ATOM 3278 C C . LEU A 1 437 ? 25.074 10.683 9.789 1.00 95.00 437 LEU A C 1
ATOM 3280 O O . LEU A 1 437 ? 25.883 10.018 9.152 1.00 95.00 437 LEU A O 1
ATOM 3284 N N . ALA A 1 438 ? 24.239 10.116 10.655 1.00 93.19 438 ALA A N 1
ATOM 3285 C CA . ALA A 1 438 ? 24.270 8.679 10.921 1.00 93.19 438 ALA A CA 1
ATOM 3286 C C . ALA A 1 438 ? 23.775 7.845 9.724 1.00 93.19 438 ALA A C 1
ATOM 3288 O O . ALA A 1 438 ? 24.345 6.805 9.384 1.00 93.19 438 ALA A O 1
ATOM 3289 N N . TYR A 1 439 ? 22.718 8.299 9.047 1.00 92.81 439 TYR A N 1
ATOM 3290 C CA . TYR A 1 439 ? 22.087 7.544 7.970 1.00 92.81 439 TYR A CA 1
ATOM 3291 C C . TYR A 1 439 ? 22.894 7.608 6.670 1.00 92.81 439 TYR A C 1
ATOM 3293 O O . TYR A 1 439 ? 23.090 6.573 6.021 1.00 92.81 439 TYR A O 1
ATOM 3301 N N . TYR A 1 440 ? 23.353 8.801 6.279 1.00 90.88 440 TYR A N 1
ATOM 3302 C CA . TYR A 1 440 ? 24.033 9.059 5.008 1.00 90.88 440 TYR A CA 1
ATOM 3303 C C . TYR A 1 440 ? 25.517 9.414 5.139 1.00 90.88 440 TYR A C 1
ATOM 3305 O O . TYR A 1 440 ? 26.228 9.344 4.134 1.00 90.88 440 TYR A O 1
ATOM 3313 N N . GLY A 1 441 ? 26.006 9.764 6.327 1.00 92.94 441 GLY A N 1
ATOM 3314 C CA . GLY A 1 441 ? 27.359 10.304 6.497 1.00 92.94 441 GLY A CA 1
ATOM 3315 C C . GLY A 1 441 ? 27.493 11.751 6.022 1.00 92.94 441 GLY A C 1
ATOM 3316 O O . GLY A 1 441 ? 28.607 12.205 5.785 1.00 92.94 441 GLY A O 1
ATOM 3317 N N . VAL A 1 442 ? 26.375 12.457 5.813 1.00 93.69 442 VAL A N 1
ATOM 3318 C CA . VAL A 1 442 ? 26.337 13.789 5.195 1.00 93.69 442 VAL A CA 1
ATOM 3319 C C . VAL A 1 442 ? 25.350 14.685 5.963 1.00 93.69 442 VAL A C 1
ATOM 3321 O O . VAL A 1 442 ? 24.282 14.193 6.330 1.00 93.69 442 VAL A O 1
ATOM 3324 N N . PRO A 1 443 ? 25.664 15.977 6.203 1.00 96.62 443 PRO A N 1
ATOM 3325 C CA . PRO A 1 443 ? 24.768 16.905 6.898 1.00 96.62 443 PRO A CA 1
ATOM 3326 C C . PRO A 1 443 ? 23.412 17.098 6.209 1.00 96.62 443 PRO A C 1
ATOM 3328 O O . PRO A 1 443 ? 23.307 17.017 4.980 1.00 96.62 443 PRO A O 1
ATOM 3331 N N . ALA A 1 444 ? 22.386 17.444 6.994 1.00 96.50 444 ALA A N 1
ATOM 3332 C CA . ALA A 1 444 ? 21.029 17.659 6.481 1.00 96.50 444 ALA A CA 1
ATOM 3333 C C . ALA A 1 444 ? 20.957 18.761 5.412 1.00 96.50 444 ALA A C 1
ATOM 3335 O O . ALA A 1 444 ? 20.278 18.582 4.406 1.00 96.50 444 ALA A O 1
ATOM 3336 N N . GLU A 1 445 ? 21.711 19.851 5.569 1.00 95.94 445 GLU A N 1
ATOM 3337 C CA . GLU A 1 445 ? 21.759 20.957 4.599 1.00 95.94 445 GLU A CA 1
ATOM 3338 C C . GLU A 1 445 ? 22.203 20.498 3.199 1.00 95.94 445 GLU A C 1
ATOM 3340 O O . GLU A 1 445 ? 21.653 20.913 2.179 1.00 95.94 445 GLU A O 1
ATOM 3345 N N . VAL A 1 446 ? 23.183 19.595 3.133 1.00 94.88 446 VAL A N 1
ATOM 3346 C CA . VAL A 1 446 ? 23.669 19.052 1.859 1.00 94.88 446 VAL A CA 1
ATOM 3347 C C . VAL A 1 446 ? 22.633 18.101 1.263 1.00 94.88 446 VAL A C 1
ATOM 3349 O O . VAL A 1 446 ? 22.385 18.140 0.058 1.00 94.88 446 VAL A O 1
ATOM 3352 N N . MET A 1 447 ? 21.993 17.282 2.102 1.00 94.38 447 MET A N 1
ATOM 3353 C CA . MET A 1 447 ? 20.944 16.355 1.675 1.00 94.38 447 MET A CA 1
ATOM 3354 C C . MET A 1 447 ? 19.696 17.083 1.152 1.00 94.38 447 MET A C 1
ATOM 3356 O O . MET A 1 447 ? 19.115 16.639 0.161 1.00 94.38 447 MET A O 1
ATOM 3360 N N . ALA A 1 448 ? 19.332 18.228 1.738 1.00 94.44 448 ALA A N 1
ATOM 3361 C CA . ALA A 1 448 ? 18.172 19.033 1.347 1.00 94.44 448 ALA A CA 1
ATOM 3362 C C . ALA A 1 448 ? 18.219 19.516 -0.116 1.00 94.44 448 ALA A C 1
ATOM 3364 O O . ALA A 1 448 ? 17.182 19.799 -0.706 1.00 94.44 448 ALA A O 1
ATOM 3365 N N . LYS A 1 449 ? 19.402 19.551 -0.748 1.00 92.25 449 LYS A N 1
ATOM 3366 C CA . LYS A 1 449 ? 19.549 19.885 -2.178 1.00 92.25 449 LYS A CA 1
ATOM 3367 C C . LYS A 1 449 ? 18.975 18.816 -3.111 1.00 92.25 449 LYS A C 1
ATOM 3369 O O . LYS A 1 449 ? 18.675 19.107 -4.263 1.00 92.25 449 LYS A O 1
ATOM 3374 N N . GLY A 1 450 ? 18.893 17.571 -2.642 1.00 89.75 450 GLY A N 1
ATOM 3375 C CA . GLY A 1 450 ? 18.505 16.416 -3.452 1.00 89.75 450 GLY A CA 1
ATOM 3376 C C . GLY A 1 450 ? 17.311 15.632 -2.916 1.00 89.75 450 GLY A C 1
ATOM 3377 O O . GLY A 1 450 ? 16.857 14.718 -3.604 1.00 89.75 450 GLY A O 1
ATOM 3378 N N . MET A 1 451 ? 16.813 15.950 -1.715 1.00 94.00 451 MET A N 1
ATOM 3379 C CA . MET A 1 451 ? 15.615 15.324 -1.161 1.00 94.00 451 MET A CA 1
ATOM 3380 C C . MET A 1 451 ? 14.771 16.251 -0.291 1.00 94.00 451 MET A C 1
ATOM 3382 O O . MET A 1 451 ? 15.300 17.141 0.368 1.00 94.00 451 MET A O 1
ATOM 3386 N N . ALA A 1 452 ? 13.465 15.981 -0.250 1.00 96.75 452 ALA A N 1
ATOM 3387 C CA . ALA A 1 452 ? 12.521 16.651 0.636 1.00 96.75 452 ALA A CA 1
ATOM 3388 C C . ALA A 1 452 ? 12.836 16.377 2.111 1.00 96.75 452 ALA A C 1
ATOM 3390 O O . ALA A 1 452 ? 12.607 15.264 2.604 1.00 96.75 452 ALA A O 1
ATOM 3391 N N . LEU A 1 453 ? 13.318 17.405 2.809 1.00 97.94 453 LEU A N 1
ATOM 3392 C CA . LEU A 1 453 ? 13.579 17.382 4.242 1.00 97.94 453 LEU A CA 1
ATOM 3393 C C . LEU A 1 453 ? 12.773 18.467 4.956 1.00 97.94 453 LEU A C 1
ATOM 3395 O O . LEU A 1 453 ? 12.718 19.601 4.484 1.00 97.94 453 LEU A O 1
ATOM 3399 N N . HIS A 1 454 ? 12.224 18.129 6.119 1.00 97.75 454 HIS A N 1
ATOM 3400 C CA . HIS A 1 454 ? 11.602 19.090 7.027 1.00 97.75 454 HIS A CA 1
ATOM 3401 C C . HIS A 1 454 ? 12.066 18.870 8.462 1.00 97.75 454 HIS A C 1
ATOM 3403 O O . HIS A 1 454 ? 12.221 17.734 8.911 1.00 97.75 454 HIS A O 1
ATOM 3409 N N . ALA A 1 455 ? 12.269 19.966 9.180 1.00 97.94 455 ALA A N 1
ATOM 3410 C CA . ALA A 1 455 ? 12.542 19.981 10.607 1.00 97.94 455 ALA A CA 1
ATOM 3411 C C . ALA A 1 455 ? 11.721 21.107 11.236 1.00 97.94 455 ALA A C 1
ATOM 3413 O O . ALA A 1 455 ? 11.899 22.271 10.878 1.00 97.94 455 ALA A O 1
ATOM 3414 N N . GLY A 1 456 ? 10.811 20.774 12.147 1.00 97.25 456 GLY A N 1
ATOM 3415 C CA . GLY A 1 456 ? 9.969 21.784 12.779 1.00 97.25 456 GLY A CA 1
ATOM 3416 C C . GLY A 1 456 ? 8.941 21.220 13.749 1.00 97.25 456 GLY A C 1
ATOM 3417 O O . GLY A 1 456 ? 9.096 20.119 14.270 1.00 97.25 456 GLY A O 1
ATOM 3418 N N . THR A 1 457 ? 7.887 21.993 13.986 1.00 96.50 457 THR A N 1
ATOM 3419 C CA . THR A 1 457 ? 6.745 21.592 14.811 1.00 96.50 457 THR A CA 1
ATOM 3420 C C . THR A 1 457 ? 5.759 20.747 13.998 1.00 96.50 457 THR A C 1
ATOM 3422 O O . THR A 1 457 ? 5.861 20.637 12.774 1.00 96.50 457 THR A O 1
ATOM 3425 N N . LEU A 1 458 ? 4.764 20.154 14.665 1.00 95.88 458 LEU A N 1
ATOM 3426 C CA . LEU A 1 458 ? 3.666 19.462 13.973 1.00 95.88 458 LEU A CA 1
ATOM 3427 C C . LEU A 1 458 ? 2.835 20.401 13.090 1.00 95.88 458 LEU A C 1
ATOM 3429 O O . LEU A 1 458 ? 2.337 19.974 12.053 1.00 95.88 458 LEU A O 1
ATOM 3433 N N . GLU A 1 459 ? 2.707 21.667 13.483 1.00 95.06 459 GLU A N 1
ATOM 3434 C CA . GLU A 1 459 ? 2.007 22.688 12.700 1.00 95.06 459 GLU A CA 1
ATOM 3435 C C . GLU A 1 459 ? 2.746 22.968 11.388 1.00 95.06 459 GLU A C 1
ATOM 3437 O O . GLU A 1 459 ? 2.168 22.808 10.313 1.00 95.06 459 GLU A O 1
ATOM 3442 N N . SER A 1 460 ? 4.055 23.240 11.445 1.00 96.25 460 SER A N 1
ATOM 3443 C CA . SER A 1 460 ? 4.830 23.465 10.220 1.00 96.25 460 SER A CA 1
ATOM 3444 C C . SER A 1 460 ? 4.951 22.201 9.360 1.00 96.25 460 SER A C 1
ATOM 3446 O O . SER A 1 460 ? 5.042 22.287 8.136 1.00 96.25 460 SER A O 1
ATOM 3448 N N . ALA A 1 461 ? 4.900 21.011 9.969 1.00 96.69 461 ALA A N 1
ATOM 3449 C CA . ALA A 1 461 ? 4.790 19.748 9.241 1.00 96.69 461 ALA A CA 1
ATOM 3450 C C . ALA A 1 461 ? 3.472 19.645 8.454 1.00 96.69 461 ALA A C 1
ATOM 3452 O O . ALA A 1 461 ? 3.481 19.218 7.298 1.00 96.69 461 ALA A O 1
ATOM 3453 N N . ALA A 1 462 ? 2.347 20.042 9.059 1.00 96.31 462 ALA A N 1
ATOM 3454 C CA . ALA A 1 462 ? 1.038 20.041 8.409 1.00 96.31 462 ALA A CA 1
ATOM 3455 C C . ALA A 1 462 ? 1.010 20.986 7.198 1.00 96.31 462 ALA A C 1
ATOM 3457 O O . ALA A 1 462 ? 0.570 20.584 6.118 1.00 96.31 462 ALA A O 1
ATOM 3458 N N . GLU A 1 463 ? 1.553 22.198 7.344 1.00 96.38 463 GLU A N 1
ATOM 3459 C CA . GLU A 1 463 ? 1.703 23.163 6.246 1.00 96.38 463 GLU A CA 1
ATOM 3460 C C . GLU A 1 463 ? 2.563 22.600 5.108 1.00 96.38 463 GLU A C 1
ATOM 3462 O O . GLU A 1 463 ? 2.205 22.685 3.930 1.00 96.38 463 GLU A O 1
ATOM 3467 N N . TRP A 1 464 ? 3.680 21.957 5.455 1.00 97.06 464 TRP A N 1
ATOM 3468 C CA . TRP A 1 464 ? 4.580 21.352 4.482 1.00 97.06 464 TRP A CA 1
ATOM 3469 C C . TRP A 1 464 ? 3.916 20.207 3.707 1.00 97.06 464 TRP A C 1
ATOM 3471 O O . TRP A 1 464 ? 4.023 20.134 2.479 1.00 97.06 464 TRP A O 1
ATOM 3481 N N . PHE A 1 465 ? 3.159 19.344 4.390 1.00 97.12 465 PHE A N 1
ATOM 3482 C CA . PHE A 1 465 ? 2.353 18.311 3.740 1.00 97.12 465 PHE A CA 1
ATOM 3483 C C . PHE A 1 465 ? 1.284 18.911 2.821 1.00 97.12 465 PHE A C 1
ATOM 3485 O O . PHE A 1 465 ? 1.141 18.459 1.681 1.00 97.12 465 PHE A O 1
ATOM 3492 N N . ALA A 1 466 ? 0.569 19.944 3.275 1.00 96.12 466 ALA A N 1
ATOM 3493 C CA . ALA A 1 466 ? -0.441 20.633 2.478 1.00 96.12 466 ALA A CA 1
ATOM 3494 C C . ALA A 1 466 ? 0.155 21.229 1.191 1.00 96.12 466 ALA A C 1
ATOM 3496 O O . ALA A 1 466 ? -0.442 21.090 0.122 1.00 96.12 466 ALA A O 1
ATOM 3497 N N . ALA A 1 467 ? 1.369 21.786 1.250 1.00 97.38 467 ALA A N 1
ATOM 3498 C CA . ALA A 1 467 ? 2.058 22.324 0.079 1.00 97.38 467 ALA A CA 1
ATOM 3499 C C . ALA A 1 467 ? 2.341 21.250 -0.992 1.00 97.38 467 ALA A C 1
ATOM 3501 O O . ALA A 1 467 ? 2.098 21.479 -2.179 1.00 97.38 467 ALA A O 1
ATOM 3502 N N . TYR A 1 468 ? 2.782 20.049 -0.601 1.00 97.62 468 TYR A N 1
ATOM 3503 C CA . TYR A 1 468 ? 2.951 18.937 -1.550 1.00 97.62 468 TYR A CA 1
ATOM 3504 C C . TYR A 1 468 ? 1.620 18.423 -2.106 1.00 97.62 468 TYR A C 1
ATOM 3506 O O . TYR A 1 468 ? 1.539 18.080 -3.290 1.00 97.62 468 TYR A O 1
ATOM 3514 N N . ARG A 1 469 ? 0.557 18.388 -1.291 1.00 95.50 469 ARG A N 1
ATOM 3515 C CA . ARG A 1 469 ? -0.785 18.021 -1.774 1.00 95.50 469 ARG A CA 1
ATOM 3516 C C . ARG A 1 469 ? -1.305 19.030 -2.796 1.00 95.50 469 ARG A C 1
ATOM 3518 O O . ARG A 1 469 ? -1.799 18.620 -3.845 1.00 95.50 469 ARG A O 1
ATOM 3525 N N . ALA A 1 470 ? -1.119 20.325 -2.542 1.00 95.75 470 ALA A N 1
ATOM 3526 C CA . ALA A 1 470 ? -1.451 21.398 -3.478 1.00 95.75 470 ALA A CA 1
ATOM 3527 C C . ALA A 1 470 ? -0.646 21.295 -4.786 1.00 95.75 470 ALA A C 1
ATOM 3529 O O . ALA A 1 470 ? -1.189 21.524 -5.865 1.00 95.75 470 ALA A O 1
ATOM 3530 N N . ALA A 1 471 ? 0.614 20.853 -4.712 1.00 97.00 471 ALA A N 1
ATOM 3531 C CA . ALA A 1 471 ? 1.446 20.549 -5.879 1.00 97.00 471 ALA A CA 1
ATOM 3532 C C . ALA A 1 471 ? 1.008 19.285 -6.659 1.00 97.00 471 ALA A C 1
ATOM 3534 O O . ALA A 1 471 ? 1.551 18.996 -7.726 1.00 97.00 471 ALA A O 1
ATOM 3535 N N . GLY A 1 472 ? 0.020 18.533 -6.158 1.00 95.25 472 GLY A N 1
ATOM 3536 C CA . GLY A 1 472 ? -0.602 17.397 -6.842 1.00 95.25 472 GLY A CA 1
ATOM 3537 C C . GLY A 1 472 ? -0.290 16.021 -6.249 1.00 95.25 472 GLY A C 1
ATOM 3538 O O . GLY A 1 472 ? -0.729 15.014 -6.819 1.00 95.25 472 GLY A O 1
ATOM 3539 N N . ALA A 1 473 ? 0.433 15.944 -5.127 1.00 95.75 473 ALA A N 1
ATOM 3540 C CA . ALA A 1 473 ? 0.685 14.679 -4.443 1.00 95.75 473 ALA A CA 1
ATOM 3541 C C . ALA A 1 473 ? -0.602 14.154 -3.790 1.00 95.75 473 ALA A C 1
ATOM 3543 O O . ALA A 1 473 ? -1.220 14.812 -2.951 1.00 95.75 473 ALA A O 1
ATOM 3544 N N . ARG A 1 474 ? -1.017 12.944 -4.163 1.00 94.12 474 ARG A N 1
ATOM 3545 C CA . ARG A 1 474 ? -2.170 12.258 -3.568 1.00 94.12 474 ARG A CA 1
ATOM 3546 C C . ARG A 1 474 ? -1.758 11.324 -2.447 1.00 94.12 474 ARG A C 1
ATOM 3548 O O . ARG A 1 474 ? -2.531 11.163 -1.511 1.00 94.12 474 ARG A O 1
ATOM 3555 N N . GLU A 1 475 ? -0.551 10.776 -2.494 1.00 96.06 475 GLU A N 1
ATOM 3556 C CA . GLU A 1 475 ? 0.001 9.945 -1.429 1.00 96.06 475 GLU A CA 1
ATOM 3557 C C . GLU A 1 475 ? 1.298 10.544 -0.888 1.00 96.06 475 GLU A C 1
ATOM 3559 O O . GLU A 1 475 ? 2.262 10.748 -1.621 1.00 96.06 475 GLU A O 1
ATOM 3564 N N . ILE A 1 476 ? 1.321 10.831 0.410 1.00 96.81 476 ILE A N 1
ATOM 3565 C CA . ILE A 1 476 ? 2.535 11.248 1.110 1.00 96.81 476 ILE A CA 1
ATOM 3566 C C . ILE A 1 476 ? 3.117 10.028 1.811 1.00 96.81 476 ILE A C 1
ATOM 3568 O O . ILE A 1 476 ? 2.446 9.443 2.650 1.00 96.81 476 ILE A O 1
ATOM 3572 N N . VAL A 1 477 ? 4.362 9.673 1.509 1.00 98.19 477 VAL A N 1
ATOM 3573 C CA . VAL A 1 477 ? 5.114 8.610 2.184 1.00 98.19 477 VAL A CA 1
ATOM 3574 C C . VAL A 1 477 ? 6.144 9.257 3.099 1.00 98.19 477 VAL A C 1
ATOM 3576 O O . VAL A 1 477 ? 7.103 9.868 2.627 1.00 98.19 477 VAL A O 1
ATOM 3579 N N . VAL A 1 478 ? 5.940 9.144 4.411 1.00 97.88 478 VAL A N 1
ATOM 3580 C CA . VAL A 1 478 ? 6.753 9.843 5.412 1.00 97.88 478 VAL A CA 1
ATOM 3581 C C . VAL A 1 478 ? 7.791 8.910 6.020 1.00 97.88 478 VAL A C 1
ATOM 3583 O O . VAL A 1 478 ? 7.445 7.873 6.581 1.00 97.88 478 VAL A O 1
ATOM 3586 N N . ARG A 1 479 ? 9.060 9.318 5.992 1.00 97.62 479 ARG A N 1
ATOM 3587 C CA . ARG A 1 479 ? 10.112 8.774 6.855 1.00 97.62 479 ARG A CA 1
ATOM 3588 C C . ARG A 1 479 ? 10.328 9.684 8.051 1.00 97.62 479 ARG A C 1
ATOM 3590 O O . ARG A 1 479 ? 10.644 10.860 7.879 1.00 97.62 479 ARG A O 1
ATOM 3597 N N . LEU A 1 480 ? 10.244 9.109 9.244 1.00 96.62 480 LEU A N 1
ATOM 3598 C CA . LEU A 1 480 ? 10.604 9.797 10.478 1.00 96.62 480 LEU A CA 1
ATOM 3599 C C . LEU A 1 480 ? 12.117 9.754 10.666 1.00 96.62 480 LEU A C 1
ATOM 3601 O O . LEU A 1 480 ? 12.701 8.681 10.805 1.00 96.62 480 LEU A O 1
ATOM 3605 N N . ALA A 1 481 ? 12.744 10.923 10.678 1.00 95.75 481 ALA A N 1
ATOM 3606 C CA . ALA A 1 481 ? 14.145 11.100 11.020 1.00 95.75 481 ALA A CA 1
ATOM 3607 C C . ALA A 1 481 ? 14.323 11.032 12.546 1.00 95.75 481 ALA A C 1
ATOM 3609 O O . ALA A 1 481 ? 14.686 12.018 13.173 1.00 95.75 481 ALA A O 1
ATOM 3610 N N . ARG A 1 482 ? 14.026 9.865 13.133 1.00 90.12 482 ARG A N 1
ATOM 3611 C CA . ARG A 1 482 ? 13.998 9.642 14.583 1.00 90.12 482 ARG A CA 1
ATOM 3612 C C . ARG A 1 482 ? 15.121 8.674 14.993 1.00 90.12 482 ARG A C 1
ATOM 3614 O O . ARG A 1 482 ? 15.068 7.508 14.602 1.00 90.12 482 ARG A O 1
ATOM 3621 N N . PRO A 1 483 ? 16.142 9.115 15.751 1.00 80.19 483 PRO A N 1
ATOM 3622 C CA . PRO A 1 483 ? 17.244 8.249 16.187 1.00 80.19 483 PRO A CA 1
ATOM 3623 C C . PRO A 1 483 ? 16.889 7.359 17.392 1.00 80.19 483 PRO A C 1
ATOM 3625 O O . PRO A 1 483 ? 17.591 6.388 17.656 1.00 80.19 483 PRO A O 1
ATOM 3628 N N . ASN A 1 484 ? 15.801 7.659 18.110 1.00 84.56 484 ASN A N 1
ATOM 3629 C CA . ASN A 1 48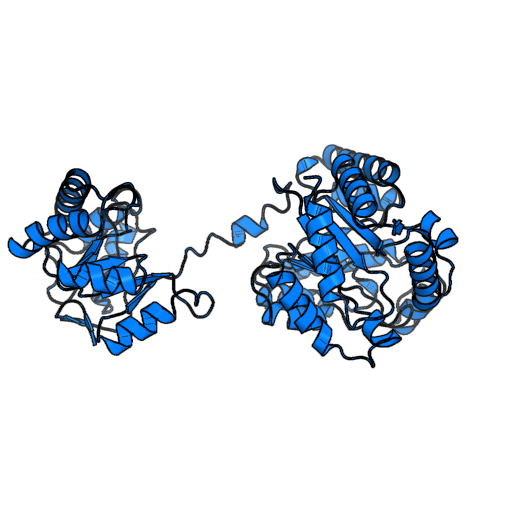4 ? 15.261 6.816 19.176 1.00 84.56 484 ASN A CA 1
ATOM 3630 C C . ASN A 1 484 ? 13.934 6.187 18.727 1.00 84.56 484 ASN A C 1
ATOM 3632 O O . ASN A 1 484 ? 13.004 6.901 18.371 1.00 84.56 484 ASN A O 1
ATOM 3636 N N . LEU A 1 485 ? 13.830 4.856 18.753 1.00 87.12 485 LEU A N 1
ATOM 3637 C CA . LEU A 1 485 ? 12.617 4.165 18.312 1.00 87.12 485 LEU A CA 1
ATOM 3638 C C . LEU A 1 485 ? 11.583 3.928 19.429 1.00 87.12 485 LEU A C 1
ATOM 3640 O O . LEU A 1 485 ? 10.484 3.465 19.131 1.00 87.12 485 LEU A O 1
ATOM 3644 N N . SER A 1 486 ? 11.879 4.266 20.692 1.00 87.50 486 SER A N 1
ATOM 3645 C CA . SER A 1 486 ? 10.972 3.999 21.821 1.00 87.50 486 SER A CA 1
ATOM 3646 C C . SER A 1 486 ? 9.642 4.755 21.736 1.00 87.50 486 SER A C 1
ATOM 3648 O O . SER A 1 486 ? 8.620 4.250 22.190 1.00 87.50 486 SER A O 1
ATOM 3650 N N . ASP A 1 487 ? 9.643 5.955 21.152 1.00 90.12 487 ASP A N 1
ATOM 3651 C CA . ASP A 1 487 ? 8.464 6.810 20.958 1.00 90.12 487 ASP A CA 1
ATOM 3652 C C . ASP A 1 487 ? 8.040 6.920 19.482 1.00 90.12 487 ASP A C 1
ATOM 3654 O O . ASP A 1 487 ? 7.224 7.770 19.111 1.00 90.12 487 ASP A O 1
ATOM 3658 N N . TYR A 1 488 ? 8.572 6.041 18.626 1.00 93.31 488 TYR A N 1
ATOM 3659 C CA . TYR A 1 488 ? 8.380 6.105 17.179 1.00 93.31 488 TYR A CA 1
ATOM 3660 C C . TYR A 1 488 ? 6.903 6.043 16.788 1.00 93.31 488 TYR A C 1
ATOM 3662 O O . TYR A 1 488 ? 6.436 6.846 15.982 1.00 93.31 488 TYR A O 1
ATOM 3670 N N . ASN A 1 489 ? 6.148 5.113 17.384 1.00 92.75 489 ASN A N 1
ATOM 3671 C CA . ASN A 1 489 ? 4.731 4.930 17.067 1.00 92.75 489 ASN A CA 1
ATOM 3672 C C . ASN A 1 489 ? 3.876 6.125 17.524 1.00 92.75 489 ASN A C 1
ATOM 3674 O O . ASN A 1 489 ? 2.941 6.501 16.817 1.00 92.75 489 ASN A O 1
ATOM 3678 N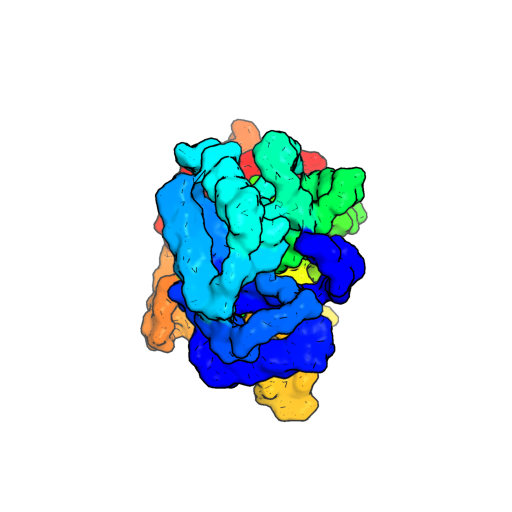 N . ASP A 1 490 ? 4.203 6.756 18.659 1.00 94.06 490 ASP A N 1
ATOM 3679 C CA . ASP A 1 490 ? 3.491 7.959 19.111 1.00 94.06 490 ASP A CA 1
ATOM 3680 C C . ASP A 1 490 ? 3.786 9.156 18.197 1.00 94.06 490 ASP A C 1
ATOM 3682 O O . ASP A 1 490 ? 2.872 9.853 17.752 1.00 94.06 490 ASP A O 1
ATOM 3686 N N . THR A 1 491 ? 5.053 9.331 17.816 1.00 94.19 491 THR A N 1
ATOM 3687 C CA . THR A 1 491 ? 5.460 10.362 16.854 1.00 94.19 491 THR A CA 1
ATOM 3688 C C . THR A 1 491 ? 4.775 10.153 15.498 1.00 94.19 491 THR A C 1
ATOM 3690 O O . THR A 1 491 ? 4.250 11.101 14.911 1.00 94.19 491 THR A O 1
ATOM 3693 N N . ALA A 1 492 ? 4.702 8.905 15.019 1.00 95.62 492 ALA A N 1
ATOM 3694 C CA . ALA A 1 492 ? 3.994 8.548 13.792 1.00 95.62 492 ALA A CA 1
ATOM 3695 C C . ALA A 1 492 ? 2.496 8.878 13.873 1.00 95.62 492 ALA A C 1
ATOM 3697 O O . ALA A 1 492 ? 1.950 9.452 12.931 1.00 95.62 492 ALA A O 1
ATOM 3698 N N . ARG A 1 493 ? 1.834 8.575 14.999 1.00 96.44 493 ARG A N 1
ATOM 3699 C CA . ARG A 1 493 ? 0.425 8.928 15.236 1.00 96.44 493 ARG A CA 1
ATOM 3700 C C . ARG A 1 493 ? 0.199 10.439 15.146 1.00 96.44 493 ARG A C 1
ATOM 3702 O O . ARG A 1 493 ? -0.668 10.875 14.391 1.00 96.44 493 ARG A O 1
ATOM 3709 N N . ARG A 1 494 ? 0.998 11.233 15.865 1.00 95.19 494 ARG A N 1
ATOM 3710 C CA . ARG A 1 494 ? 0.899 12.706 15.865 1.00 95.19 494 ARG A CA 1
ATOM 3711 C C . ARG A 1 494 ? 1.112 13.289 14.464 1.00 95.19 494 ARG A C 1
ATOM 3713 O O . ARG A 1 494 ? 0.418 14.218 14.058 1.00 95.19 494 ARG A O 1
ATOM 3720 N N . LEU A 1 495 ? 2.031 12.717 13.686 1.00 94.19 495 LEU A N 1
ATOM 3721 C CA . LEU A 1 495 ? 2.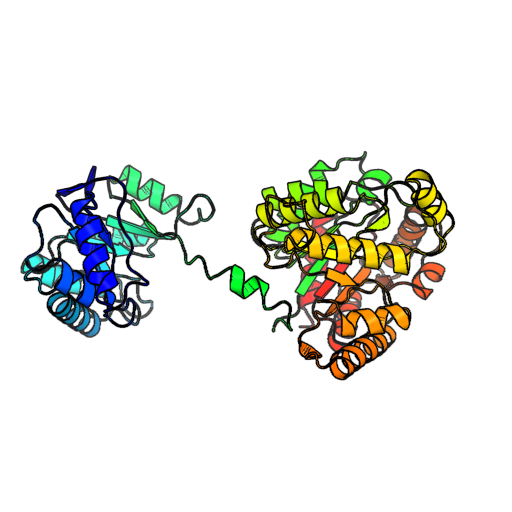256 13.125 12.298 1.00 94.19 495 LEU A CA 1
ATOM 3722 C C . LEU A 1 495 ? 1.132 12.717 11.348 1.00 94.19 495 LEU A C 1
ATOM 3724 O O . LEU A 1 495 ? 0.819 13.470 10.426 1.00 94.19 495 LEU A O 1
ATOM 3728 N N . LEU A 1 496 ? 0.501 11.561 11.562 1.00 95.56 496 LEU A N 1
ATOM 3729 C CA . LEU A 1 496 ? -0.686 11.177 10.803 1.00 95.56 496 LEU A CA 1
ATOM 3730 C C . LEU A 1 496 ? -1.816 12.192 11.015 1.00 95.56 496 LEU A C 1
ATOM 3732 O O . LEU A 1 496 ? -2.429 12.618 10.036 1.00 95.56 496 LEU A O 1
ATOM 3736 N N . GLU A 1 497 ? -2.050 12.608 12.261 1.00 93.69 497 GLU A N 1
ATOM 3737 C CA . GLU A 1 497 ? -3.016 13.656 12.619 1.00 93.69 497 GLU A CA 1
ATOM 3738 C C . GLU A 1 497 ? -2.675 14.983 11.917 1.00 93.69 497 GLU A C 1
ATOM 3740 O O . GLU A 1 497 ? -3.517 15.533 11.204 1.00 93.69 497 GLU A O 1
ATOM 3745 N N . ALA A 1 498 ? -1.418 15.433 11.998 1.00 91.88 498 ALA A N 1
ATOM 3746 C CA . ALA A 1 498 ? -0.948 16.637 11.305 1.00 91.88 498 ALA A CA 1
ATOM 3747 C C . ALA A 1 498 ? -1.136 16.557 9.775 1.00 91.88 498 ALA A C 1
ATOM 3749 O O . ALA A 1 498 ? -1.589 17.510 9.147 1.00 91.88 498 ALA A O 1
ATOM 3750 N N . SER A 1 499 ? -0.878 15.396 9.160 1.00 90.31 499 SER A N 1
ATOM 3751 C CA . SER A 1 499 ? -1.038 15.187 7.709 1.00 90.31 499 SER A CA 1
ATOM 3752 C C . SER A 1 499 ? -2.485 15.262 7.203 1.00 90.31 499 SER A C 1
ATOM 3754 O O . SER A 1 499 ? -2.704 15.319 5.984 1.00 90.31 499 SER A O 1
ATOM 3756 N N . ARG A 1 500 ? -3.453 15.210 8.128 1.00 86.62 500 ARG A N 1
ATOM 3757 C CA . ARG A 1 500 ? -4.899 15.270 7.880 1.00 86.62 500 ARG A CA 1
ATOM 3758 C C . ARG A 1 500 ? -5.512 16.620 8.240 1.00 86.62 500 ARG A C 1
ATOM 3760 O O . ARG A 1 500 ? -6.576 16.925 7.724 1.00 86.62 500 ARG A O 1
ATOM 3767 N N . ALA A 1 501 ? -4.855 17.420 9.078 1.00 76.94 501 ALA A N 1
ATOM 3768 C CA . ALA A 1 501 ? -5.375 18.708 9.538 1.00 76.94 501 ALA A CA 1
ATOM 3769 C C . ALA A 1 501 ? -5.536 19.758 8.415 1.00 76.94 501 ALA A C 1
ATOM 3771 O O . ALA A 1 501 ? -6.287 20.711 8.585 1.00 76.94 501 ALA A O 1
ATOM 3772 N N . GLY A 1 502 ? -4.854 19.581 7.275 1.00 57.25 502 GLY A N 1
ATOM 3773 C CA . GLY A 1 502 ? -4.919 20.472 6.106 1.00 57.25 502 GLY A CA 1
ATOM 3774 C C . GLY A 1 502 ? -5.600 19.877 4.865 1.00 57.25 502 GLY A C 1
ATOM 3775 O O . GLY A 1 502 ? -5.288 20.315 3.758 1.00 57.25 502 GLY A O 1
ATOM 3776 N N . VAL A 1 503 ? -6.433 18.838 5.022 1.00 54.75 503 VAL A N 1
ATOM 3777 C CA . VAL A 1 503 ? -7.144 18.138 3.929 1.00 54.75 503 VAL A CA 1
ATOM 3778 C C . VAL A 1 503 ? -8.630 18.449 3.928 1.00 54.75 503 VAL A C 1
ATOM 3780 O O . VAL A 1 503 ? -9.234 18.374 5.019 1.00 54.75 503 VAL A O 1
#

Foldseek 3Di:
DQFLNADADPDAAEQLAQAQDPVSLVVLLVCVVVRHAEYEEELPRVHNRSLLSQLSNAVVHDPSHAYEYEDQPVHQALVRLVVSLVSSCVSNVHQAHSEYEHAADDPVDDPLRSLLSVVVCCVVVRYVAYAYEDDALVSVVVSCVRGNHREYEYADDPLRCPRVVVVVSCVVVVHHYHHDNDPPPPVQVVLQAPFDDPAFAEEEEFCFLLCVLFPVVPLVVSLVLLLLCVVLPHQAYEYEDDPWLFHGDHQLVSLQSNLQSDQGHAYEYPADQLLLDQLLVVLLSQQVSLVSNLQRYEHEYDLDDPDPSSCVRSVVSVHHSPCSVVVSVVSVVSSLCQLVVVDPPHHHPPRHSRRSGHFYEYADQDLVRLLCLLQPGQEYEYQQLALVSLLVSLVSNLVSVVVNVHHSSRYAAEYEAEFFADPAQVVQQVLLQVLCCSRPVDGPVVVSVGGHYYGYHLQVLLVRLLSNVVSPHRYYYYYYSHSDCPCVSVVVSSNVVSNPPND

Radius of gyration: 28.53 Å; chains: 1; bounding box: 81×58×49 Å

Secondary structure (DSSP, 8-state):
-EETTEE--S--EE-TT--S-HHHHHHHHHHHHTT--EEE--TTGGGGHHHHHHHHHHSSPPTT-EEEEEE-SS---HHHHHHHHHHHHHHTT-SSBSEEEE-S--SSS-HHHHHHHHHHHHHTTSBS-EEEES--HHHHHHHHHHS-EEEEEEE--SS--TTHHHHHHHHHHTPPEEEEPP----HHHHTT--S--SS-EEEEE--TTHHHHHSTT--HHHHHHHHHHHHHT-SEEEE---SSSS----HHHHHHHHHHH-SSSEEEEEEE-GGGS-HHHHHHHHHHHHHHTTS-EEEEE----SSHHHHHHHHHTT--STTHHHHHHHHHHHHHHHHTT-STT---SSPPSSTTSS-EEE---SHHHHHHHHHH-SEE----SSHHHHHHHHHHHHHHHHHTT--GGGSEEEEEEEEEE-SSHHHHHHHHHHHHHHHHSS-HHHHTTTS-EEEE-HHHHHHHHHHHHHTT-SEEEEEE--S--TTHHHHHHHHHHHTTTT-